Protein AF-A0A959NNM5-F1 (afdb_monomer)

Mean predicted aligned error: 22.58 Å

pLDDT: mean 75.03, std 15.85, range [31.03, 93.06]

Foldseek 3Di:
DDPVVVVVCVVVVVDDPDDDDPDDPPPDPVPPPPPPPDDDDDDPDDDDPPPVDPDPPDPDPPPLDDDPVCVVCVVVLLVVQVVVCVVPVASDDDCPHPDNVNVVVLVSQLVCVVVVNRDPVSVVSCVVSVRDSDDVVVVVVVVVLVVLLVVLVVVCVVPVDSQDDADPDPPDPCNVSNVVLVVVLVCVVVVNDDPVSVVSCVVSVNDSDDCPPVHPCLVVVLVVLLVLLLVVCVVVVASQDDCPDDDPSNPRSNVVLVVLLVCVVVVPPSCDPVNVVSCVVRVRDSDPVVVVLVVLLVVQLVCCVVPVDNQQDCCNPVDNCSNVVSVCQLQVNDDDVVSQVSCVVSVNNNGNPDHPDPPLPDDDPVNVVLLVVLVPDPQSQADCPDPVCNPSSVVVVVQLVCVQVVNHDPVSVVSCVVSVHDSDYYPPDDDDPVRLLVVLVVVCVVPNPDDDDCVNPVVSNVVLVVVVVCVVVVNDDPVVVVSCCVSVSDPDD

Solvent-accessible surface area (backbone atoms only — not comparable to full-atom values): 30257 Å² total; per-residue (Å²): 135,56,75,66,59,54,53,53,35,49,75,66,70,74,46,89,88,76,81,84,76,95,80,72,88,85,83,64,84,84,76,74,72,72,72,73,89,84,73,83,82,83,88,75,98,68,78,86,78,75,77,86,68,83,73,74,84,78,82,71,82,76,77,90,70,93,47,71,71,54,62,76,44,40,67,64,52,48,54,52,49,51,53,48,25,73,77,64,80,43,64,74,69,53,93,83,41,93,57,59,68,58,34,54,50,56,53,46,53,38,52,31,51,75,67,71,68,52,53,68,69,59,52,54,60,38,53,76,68,61,52,74,71,66,67,57,66,57,56,51,50,50,49,53,47,50,56,50,49,52,53,50,51,52,48,26,73,74,68,75,46,71,74,58,72,75,53,91,52,85,84,45,90,55,19,67,58,16,51,48,56,56,49,50,42,56,28,50,80,65,73,67,60,54,71,73,58,50,52,58,38,50,74,71,64,45,70,74,70,67,81,56,88,79,43,82,49,57,61,62,53,49,52,52,51,47,52,53,42,50,54,42,23,72,74,71,74,44,62,82,55,48,66,82,55,86,42,90,92,48,70,61,48,21,45,52,53,51,50,51,37,51,30,61,78,64,72,35,82,89,60,41,71,68,60,48,49,57,40,49,75,67,58,52,74,67,57,61,67,60,52,57,47,53,54,50,50,50,55,51,51,52,46,26,73,75,72,74,46,88,82,56,49,62,72,33,81,96,44,48,60,51,16,53,48,54,50,42,33,21,46,71,33,77,87,57,61,73,62,50,52,58,35,44,75,76,69,51,76,62,60,40,68,39,70,79,74,75,85,74,73,76,86,50,73,69,55,55,57,52,50,56,55,38,72,72,42,97,70,55,70,55,51,59,83,39,81,90,48,44,70,59,11,44,50,50,46,47,51,52,49,34,45,58,65,75,71,54,51,69,70,60,51,53,59,41,49,75,61,71,38,87,72,72,77,68,82,95,79,74,83,54,74,67,62,52,50,53,55,48,50,53,47,34,73,78,55,49,90,62,80,80,40,60,87,78,41,52,68,59,30,53,52,54,53,49,49,55,52,33,50,77,67,70,70,61,56,68,76,59,50,53,56,34,33,74,70,66,73,40,85,75,129

Radius of gyration: 37.1 Å; Cα contacts (8 Å, |Δi|>4): 294; chains: 1; bounding box: 90×82×83 Å

Structure (mmCIF, N/CA/C/O backbone):
data_AF-A0A959NNM5-F1
#
_entry.id   AF-A0A959NNM5-F1
#
loop_
_atom_site.group_PDB
_atom_site.id
_atom_site.type_symbol
_atom_site.label_atom_id
_atom_site.label_alt_id
_atom_site.label_comp_id
_atom_site.label_asym_id
_atom_site.label_entity_id
_atom_site.label_seq_id
_atom_site.pdbx_PDB_ins_code
_atom_site.Cartn_x
_atom_site.Cartn_y
_atom_site.Cartn_z
_atom_site.occupancy
_atom_site.B_iso_or_equiv
_atom_site.auth_seq_id
_atom_site.auth_comp_id
_atom_site.auth_asym_id
_atom_site.auth_atom_id
_atom_site.pdbx_PDB_model_num
ATOM 1 N N . MET A 1 1 ? 44.445 5.131 -43.959 1.00 46.66 1 MET A N 1
ATOM 2 C CA . MET A 1 1 ? 45.300 6.300 -43.670 1.00 46.66 1 MET A CA 1
ATOM 3 C C . MET A 1 1 ? 46.735 5.851 -43.830 1.00 46.66 1 MET A C 1
ATOM 5 O O . MET A 1 1 ? 47.125 4.913 -43.151 1.00 46.66 1 MET A O 1
ATOM 9 N N . THR A 1 2 ? 47.461 6.424 -44.783 1.00 60.47 2 THR A N 1
ATOM 10 C CA . THR A 1 2 ? 48.884 6.138 -45.014 1.00 60.47 2 THR A CA 1
ATOM 11 C C . THR A 1 2 ? 49.747 6.912 -44.012 1.00 60.47 2 THR A C 1
ATOM 13 O O . THR A 1 2 ? 49.327 7.959 -43.517 1.00 60.47 2 THR A O 1
ATOM 16 N N . SER A 1 3 ? 50.945 6.404 -43.702 1.00 53.69 3 SER A N 1
ATOM 17 C CA . SER A 1 3 ? 51.887 7.033 -42.755 1.00 53.69 3 SER A CA 1
ATOM 18 C C . SER A 1 3 ? 52.240 8.478 -43.136 1.00 53.69 3 SER A C 1
ATOM 20 O O . SER A 1 3 ? 52.432 9.320 -42.265 1.00 53.69 3 SER A O 1
ATOM 22 N N . GLU A 1 4 ? 52.263 8.791 -44.432 1.00 60.62 4 GLU A N 1
ATOM 23 C CA . GLU A 1 4 ? 52.525 10.143 -44.941 1.00 60.62 4 GLU A CA 1
ATOM 24 C C . GLU A 1 4 ? 51.408 11.134 -44.598 1.00 60.62 4 GLU A C 1
ATOM 26 O O . GLU A 1 4 ? 51.674 12.293 -44.283 1.00 60.62 4 GLU A O 1
ATOM 31 N N . TYR A 1 5 ? 50.153 10.679 -44.596 1.00 63.44 5 TYR A N 1
ATOM 32 C CA . TYR A 1 5 ? 49.011 11.524 -44.251 1.00 63.44 5 TYR A CA 1
ATOM 33 C C . TYR A 1 5 ? 48.996 11.875 -42.757 1.00 63.44 5 TYR A C 1
ATOM 35 O O . TYR A 1 5 ? 48.636 12.987 -42.384 1.00 63.44 5 TYR A O 1
ATOM 43 N N . LEU A 1 6 ? 49.448 10.951 -41.905 1.00 46.25 6 LEU A N 1
ATOM 44 C CA . LEU A 1 6 ? 49.629 11.186 -40.471 1.00 46.25 6 LEU A CA 1
ATOM 45 C C . LEU A 1 6 ? 50.732 12.216 -40.197 1.00 46.25 6 LEU A C 1
ATOM 47 O O . LEU A 1 6 ? 50.507 13.144 -39.426 1.00 46.25 6 LEU A O 1
ATOM 51 N N . ASN A 1 7 ? 51.870 12.123 -40.888 1.00 65.19 7 ASN A N 1
ATOM 52 C CA . ASN A 1 7 ? 52.965 13.087 -40.735 1.00 65.19 7 ASN A CA 1
ATOM 53 C C . ASN A 1 7 ? 52.572 14.496 -41.202 1.00 65.19 7 ASN A C 1
ATOM 55 O O . ASN A 1 7 ? 52.923 15.482 -40.556 1.00 65.19 7 ASN A O 1
ATOM 59 N N . LYS A 1 8 ? 51.776 14.596 -42.273 1.00 74.44 8 LYS A N 1
ATOM 60 C CA . LYS A 1 8 ? 51.216 15.873 -42.733 1.00 74.44 8 LYS A CA 1
ATOM 61 C C . LYS A 1 8 ? 50.310 16.522 -41.680 1.00 74.44 8 LYS A C 1
ATOM 63 O O . LYS A 1 8 ? 50.363 17.729 -41.485 1.00 74.44 8 LYS A O 1
ATOM 68 N N . LEU A 1 9 ? 49.504 15.728 -40.976 1.00 58.91 9 LEU A N 1
ATOM 69 C CA . LEU A 1 9 ? 48.591 16.227 -39.944 1.00 58.91 9 LEU A CA 1
ATOM 70 C C . LEU A 1 9 ? 49.301 16.660 -38.651 1.00 58.91 9 LEU A C 1
ATOM 72 O O . LEU A 1 9 ? 48.802 17.554 -37.970 1.00 58.91 9 LEU A O 1
ATOM 76 N N . VAL A 1 10 ? 50.451 16.055 -38.337 1.00 62.47 10 VAL A N 1
ATOM 77 C CA . VAL A 1 10 ? 51.315 16.454 -37.212 1.00 62.47 10 VAL A CA 1
ATOM 78 C C . VAL A 1 10 ? 52.059 17.758 -37.528 1.00 62.47 10 VAL A C 1
ATOM 80 O O . VAL A 1 10 ? 52.104 18.643 -36.685 1.00 62.47 10 VAL A O 1
ATOM 83 N N . LEU A 1 11 ? 52.565 17.931 -38.756 1.00 67.62 11 LEU A N 1
ATOM 84 C CA . LEU A 1 11 ? 53.210 19.181 -39.199 1.00 67.62 11 LEU A CA 1
ATOM 85 C C . LEU A 1 11 ? 52.241 20.370 -39.304 1.00 67.62 11 LEU A C 1
ATOM 87 O O . LEU A 1 11 ? 52.654 21.516 -39.167 1.00 67.62 11 LEU A O 1
ATOM 91 N N . GLU A 1 12 ? 50.959 20.103 -39.561 1.00 79.50 12 GLU A N 1
ATOM 92 C CA . GLU A 1 12 ? 49.903 21.121 -39.636 1.00 79.50 12 GLU A CA 1
ATOM 93 C C . GLU A 1 12 ? 49.268 21.455 -38.267 1.00 79.50 12 GLU A C 1
ATOM 95 O O . GLU A 1 12 ? 48.264 22.165 -38.235 1.00 79.50 12 GLU A O 1
ATOM 100 N N . ASP A 1 13 ? 49.803 20.936 -37.152 1.00 56.62 13 ASP A N 1
ATOM 101 C CA . ASP A 1 13 ? 49.292 21.141 -35.779 1.00 56.62 13 ASP A CA 1
ATOM 102 C C . ASP A 1 13 ? 47.818 20.708 -35.589 1.00 56.62 13 ASP A C 1
ATOM 104 O O . ASP A 1 13 ? 47.093 21.148 -34.694 1.00 56.62 13 ASP A O 1
ATOM 108 N N . LYS A 1 14 ? 47.339 19.805 -36.457 1.00 56.81 14 LYS A N 1
ATOM 109 C CA . LYS A 1 14 ? 45.957 19.291 -36.453 1.00 56.81 14 LYS A CA 1
ATOM 110 C C . LYS A 1 14 ? 45.785 18.044 -35.588 1.00 56.81 14 LYS A C 1
ATOM 112 O O . LYS A 1 14 ? 44.664 17.548 -35.452 1.00 56.81 14 LYS A O 1
ATOM 117 N N . VAL A 1 15 ? 46.872 17.526 -35.014 1.00 45.47 15 VAL A N 1
ATOM 118 C CA . VAL A 1 15 ? 46.891 16.362 -34.122 1.00 45.47 15 VAL A CA 1
ATOM 119 C C . VAL A 1 15 ? 47.881 16.631 -32.989 1.00 45.47 15 VAL A C 1
ATOM 121 O O . VAL A 1 15 ? 49.033 16.953 -33.249 1.00 45.47 15 VAL A O 1
ATOM 124 N N . SER A 1 16 ? 47.434 16.488 -31.738 1.00 41.84 16 SER A N 1
ATOM 125 C CA . SER A 1 16 ? 48.278 16.685 -30.551 1.00 41.84 16 SER A CA 1
ATOM 126 C C . SER A 1 16 ? 49.378 15.621 -30.465 1.00 41.84 16 SER A C 1
ATOM 128 O O . SER A 1 16 ? 49.079 14.423 -30.497 1.00 41.84 16 SER A O 1
ATOM 130 N N . SER A 1 17 ? 50.632 16.052 -30.326 1.00 49.72 17 SER A N 1
ATOM 131 C CA . SER A 1 17 ? 51.806 15.201 -30.119 1.00 49.72 17 SER A CA 1
ATOM 132 C C . SER A 1 17 ? 52.128 15.070 -28.625 1.00 49.72 17 SER A C 1
ATOM 134 O O . SER A 1 17 ? 53.093 15.649 -28.130 1.00 49.72 17 SER A O 1
ATOM 136 N N . GLU A 1 18 ? 51.314 14.329 -27.877 1.00 42.16 18 GLU A N 1
ATOM 137 C CA . GLU A 1 18 ? 51.692 13.906 -26.523 1.00 42.16 18 GLU A CA 1
ATOM 138 C C . GLU A 1 18 ? 52.199 12.459 -26.574 1.00 42.16 18 GLU A C 1
ATOM 140 O O . GLU A 1 18 ? 51.440 11.523 -26.835 1.00 42.16 18 GLU A O 1
ATOM 145 N N . GLU A 1 19 ? 53.503 12.271 -26.352 1.00 38.91 19 GLU A N 1
ATOM 146 C CA . GLU A 1 19 ? 54.115 10.949 -26.212 1.00 38.91 19 GLU A CA 1
ATOM 147 C C . GLU A 1 19 ? 53.731 10.305 -24.873 1.00 38.91 19 GLU A C 1
ATOM 149 O O . GLU A 1 19 ? 53.794 10.908 -23.799 1.00 38.91 19 GLU A O 1
ATOM 154 N N . PHE A 1 20 ? 53.329 9.038 -24.936 1.00 35.41 20 PHE A N 1
ATOM 155 C CA . PHE A 1 20 ? 52.835 8.282 -23.792 1.00 35.41 20 PHE A CA 1
ATOM 156 C C . PHE A 1 20 ? 53.998 7.800 -22.905 1.00 35.41 20 PHE A C 1
ATOM 158 O O . PHE A 1 20 ? 54.729 6.879 -23.272 1.00 35.41 20 PHE A O 1
ATOM 165 N N . SER A 1 21 ? 54.155 8.375 -21.709 1.00 36.78 21 SER A N 1
ATOM 166 C CA . SER A 1 21 ? 55.125 7.901 -20.710 1.00 36.78 21 SER A CA 1
ATOM 167 C C . SER A 1 21 ? 54.630 6.623 -20.012 1.00 36.78 21 SER A C 1
ATOM 169 O O . SER A 1 21 ? 53.607 6.618 -19.321 1.00 36.78 21 SER A O 1
ATOM 171 N N . LYS A 1 22 ? 55.368 5.516 -20.188 1.00 38.81 22 LYS A N 1
ATOM 172 C CA . LYS A 1 22 ? 55.182 4.231 -19.486 1.00 38.81 22 LYS A CA 1
ATOM 173 C C . LYS A 1 22 ? 55.574 4.375 -18.010 1.00 38.81 22 LYS A C 1
ATOM 175 O O . LYS A 1 22 ? 56.664 3.982 -17.611 1.00 38.81 22 LYS A O 1
ATOM 180 N N . GLY A 1 23 ? 54.699 4.940 -17.189 1.00 41.44 23 GLY A N 1
ATOM 181 C CA . GLY A 1 23 ? 55.019 5.107 -15.773 1.00 41.44 23 GLY A CA 1
ATOM 182 C C . GLY A 1 23 ? 53.916 5.726 -14.935 1.00 41.44 23 GLY A C 1
ATOM 183 O O . GLY A 1 23 ? 54.168 6.687 -14.220 1.00 41.44 23 GLY A O 1
ATOM 184 N N . SER A 1 24 ? 52.690 5.207 -15.004 1.00 31.28 24 SER A N 1
ATOM 185 C CA . SER A 1 24 ? 51.729 5.440 -13.922 1.00 31.28 24 SER A CA 1
ATOM 186 C C . SER A 1 24 ? 50.770 4.262 -13.771 1.00 31.28 24 SER A C 1
ATOM 188 O O . SER A 1 24 ? 50.119 3.834 -14.724 1.00 31.28 24 SER A O 1
ATOM 190 N N . ASP A 1 25 ? 50.718 3.729 -12.551 1.00 39.59 25 ASP A N 1
ATOM 191 C CA . ASP A 1 25 ? 49.800 2.684 -12.113 1.00 39.59 25 ASP A CA 1
ATOM 192 C C . ASP A 1 25 ? 48.345 3.154 -12.238 1.00 39.59 25 ASP A C 1
ATOM 194 O O . ASP A 1 25 ? 47.769 3.752 -11.327 1.00 39.59 25 ASP A O 1
ATOM 198 N N . TYR A 1 26 ? 47.704 2.836 -13.360 1.00 31.03 26 TYR A N 1
ATOM 199 C CA . TYR A 1 26 ? 46.257 2.977 -13.523 1.00 31.03 26 TYR A CA 1
ATOM 200 C C . TYR A 1 26 ? 45.527 1.732 -13.012 1.00 31.03 26 TYR A C 1
ATOM 202 O O . TYR A 1 26 ? 44.748 1.092 -13.712 1.00 31.03 26 TYR A O 1
ATOM 210 N N . ASN A 1 27 ? 45.762 1.415 -11.740 1.00 38.59 27 ASN A N 1
ATOM 211 C CA . ASN A 1 27 ? 44.852 0.599 -10.949 1.00 38.59 27 ASN A CA 1
ATOM 212 C C . ASN A 1 27 ? 44.236 1.485 -9.866 1.00 38.59 27 ASN A C 1
ATOM 214 O O . ASN A 1 27 ? 44.517 1.387 -8.675 1.00 38.59 27 ASN A O 1
ATOM 218 N N . SER A 1 28 ? 43.392 2.413 -10.303 1.00 35.66 28 SER A N 1
ATOM 219 C CA . SER A 1 28 ? 42.472 3.103 -9.416 1.00 35.66 28 SER A CA 1
ATOM 220 C C . SER A 1 28 ? 41.131 3.248 -10.120 1.00 35.66 28 SER A C 1
ATOM 222 O O . SER A 1 28 ? 41.022 3.737 -11.242 1.00 35.66 28 SER A O 1
ATOM 224 N N . ASN A 1 29 ? 40.091 2.773 -9.442 1.00 37.84 29 ASN A N 1
ATOM 225 C CA . ASN A 1 29 ? 38.690 2.988 -9.771 1.00 37.84 29 ASN A CA 1
ATOM 226 C C . ASN A 1 29 ? 38.347 4.494 -9.752 1.00 37.84 29 ASN A C 1
ATOM 228 O O . ASN A 1 29 ? 37.631 4.960 -8.870 1.00 37.84 29 ASN A O 1
ATOM 232 N N . ILE A 1 30 ? 38.818 5.279 -10.726 1.00 37.56 30 ILE A N 1
ATOM 233 C CA . ILE A 1 30 ? 38.479 6.706 -10.875 1.00 37.56 30 ILE A CA 1
ATOM 234 C C . ILE A 1 30 ? 37.294 6.855 -11.840 1.00 37.56 30 ILE A C 1
ATOM 236 O O . ILE A 1 30 ? 37.282 7.676 -12.750 1.00 37.56 30 ILE A O 1
ATOM 240 N N . HIS A 1 31 ? 36.243 6.060 -11.644 1.00 33.62 31 HIS A N 1
ATOM 241 C CA . HIS A 1 31 ? 34.925 6.380 -12.203 1.00 33.62 31 HIS A CA 1
ATOM 242 C C . HIS A 1 31 ? 33.777 6.296 -11.197 1.00 33.62 31 HIS A C 1
ATOM 244 O O . HIS A 1 31 ? 32.648 6.618 -11.562 1.00 33.62 31 HIS A O 1
ATOM 250 N N . ASP A 1 32 ? 34.057 6.057 -9.911 1.00 41.78 32 ASP A N 1
ATOM 251 C CA . ASP A 1 32 ? 33.119 6.420 -8.847 1.00 41.78 32 ASP A CA 1
ATOM 252 C C . ASP A 1 32 ? 33.532 7.735 -8.180 1.00 41.78 32 ASP A C 1
ATOM 254 O O . ASP A 1 32 ? 33.975 7.802 -7.039 1.00 41.78 32 ASP A O 1
ATOM 258 N N . ASN A 1 33 ? 33.351 8.819 -8.930 1.00 37.56 33 ASN A N 1
ATOM 259 C CA . ASN A 1 33 ? 32.974 10.086 -8.323 1.00 37.56 33 ASN A CA 1
ATOM 260 C C . ASN A 1 33 ? 31.475 10.284 -8.557 1.00 37.56 33 ASN A C 1
ATOM 262 O O . ASN A 1 33 ? 31.041 11.263 -9.176 1.00 37.56 33 ASN A O 1
ATOM 266 N N . SER A 1 34 ? 30.647 9.375 -8.029 1.00 40.28 34 SER A N 1
ATOM 267 C CA . SER A 1 34 ? 29.331 9.799 -7.574 1.00 40.28 34 SER A CA 1
ATOM 268 C C . SER A 1 34 ? 29.574 10.981 -6.636 1.00 40.28 34 SER A C 1
ATOM 270 O O . SER A 1 34 ? 30.152 10.865 -5.556 1.00 40.28 34 SER A O 1
ATOM 272 N N . LYS A 1 35 ? 29.243 12.189 -7.106 1.00 35.31 35 LYS A N 1
ATOM 273 C CA . LYS A 1 35 ? 29.352 13.397 -6.289 1.00 35.31 35 LYS A CA 1
ATOM 274 C C . LYS A 1 35 ? 28.685 13.086 -4.953 1.00 35.31 35 LYS A C 1
ATOM 276 O O . LYS A 1 35 ? 27.464 12.906 -4.924 1.00 35.31 35 LYS A O 1
ATOM 281 N N . LYS A 1 36 ? 29.451 13.064 -3.854 1.00 39.66 36 LYS A N 1
ATOM 282 C CA . LYS A 1 36 ? 28.873 13.194 -2.513 1.00 39.66 36 LYS A CA 1
ATOM 283 C C . LYS A 1 36 ? 27.992 14.435 -2.571 1.00 39.66 36 LYS A C 1
ATOM 285 O O . LYS A 1 36 ? 28.487 15.556 -2.695 1.00 39.66 36 LYS A O 1
ATOM 290 N N . ARG A 1 37 ? 26.673 14.234 -2.584 1.00 43.66 37 ARG A N 1
ATOM 291 C CA . ARG A 1 37 ? 25.701 15.324 -2.573 1.00 43.66 37 ARG A CA 1
ATOM 292 C C . ARG A 1 37 ? 25.948 16.117 -1.291 1.00 43.66 37 ARG A C 1
ATOM 294 O O . ARG A 1 37 ? 25.588 15.645 -0.220 1.00 43.66 37 ARG A O 1
ATOM 301 N N . GLY A 1 38 ? 26.577 17.290 -1.401 1.00 43.34 38 GLY A N 1
ATOM 302 C CA . GLY A 1 38 ? 26.653 18.243 -0.289 1.00 43.34 38 GLY A CA 1
ATOM 303 C C . GLY A 1 38 ? 28.008 18.860 0.068 1.00 43.34 38 GLY A C 1
ATOM 304 O O . GLY A 1 38 ? 28.196 19.184 1.236 1.00 43.34 38 GLY A O 1
ATOM 305 N N . ARG A 1 39 ? 28.939 19.096 -0.866 1.00 41.84 39 ARG A N 1
ATOM 306 C CA . ARG A 1 39 ? 30.004 20.093 -0.634 1.00 41.84 39 ARG A CA 1
ATOM 307 C C . ARG A 1 39 ? 30.080 21.076 -1.800 1.00 41.84 39 ARG A C 1
ATOM 309 O O . ARG A 1 39 ? 30.390 20.683 -2.919 1.00 41.84 39 ARG A O 1
ATOM 316 N N . ASN A 1 40 ? 29.764 22.342 -1.525 1.00 38.38 40 ASN A N 1
ATOM 317 C CA . ASN A 1 40 ? 30.070 23.448 -2.431 1.00 38.38 40 ASN A CA 1
ATOM 318 C C . ASN A 1 40 ? 31.602 23.581 -2.534 1.00 38.38 40 ASN A C 1
ATOM 320 O O . ASN A 1 40 ? 32.264 23.515 -1.493 1.00 38.38 40 ASN A O 1
ATOM 324 N N . PRO A 1 41 ? 32.176 23.758 -3.735 1.00 42.22 41 PRO A N 1
ATOM 325 C CA . PRO A 1 41 ? 33.605 24.016 -3.877 1.00 42.22 41 PRO A CA 1
ATOM 326 C C . PRO A 1 41 ? 33.979 25.342 -3.193 1.00 42.22 41 PRO A C 1
ATOM 328 O O . PRO A 1 41 ? 33.213 26.307 -3.243 1.00 42.22 41 PRO A O 1
ATOM 331 N N . LYS A 1 42 ? 35.141 25.383 -2.525 1.00 47.38 42 LYS A N 1
ATOM 332 C CA . LYS A 1 42 ? 35.722 26.630 -2.006 1.00 47.38 42 LYS A CA 1
ATOM 333 C C . LYS A 1 42 ? 36.252 27.438 -3.192 1.00 47.38 42 LYS A C 1
ATOM 335 O O . LYS A 1 42 ? 37.019 26.916 -3.991 1.00 47.38 42 LYS A O 1
ATOM 340 N N . ILE A 1 43 ? 35.811 28.687 -3.292 1.00 43.50 43 ILE A N 1
ATOM 341 C CA . ILE A 1 43 ? 36.197 29.634 -4.340 1.00 43.50 43 ILE A CA 1
ATOM 342 C C . ILE A 1 43 ? 37.623 30.112 -4.046 1.00 43.50 43 ILE A C 1
ATOM 344 O O . ILE A 1 43 ? 37.863 30.688 -2.986 1.00 43.50 43 ILE A O 1
ATOM 348 N N . THR A 1 44 ? 38.559 29.884 -4.966 1.00 44.06 44 THR A N 1
ATOM 349 C CA . THR A 1 44 ? 39.875 30.534 -4.964 1.00 44.06 44 THR A CA 1
ATOM 350 C C . THR A 1 44 ? 39.955 31.528 -6.119 1.00 44.06 44 THR A C 1
ATOM 352 O O . THR A 1 44 ? 39.846 31.143 -7.279 1.00 44.06 44 THR A O 1
ATOM 355 N N . GLY A 1 45 ? 40.162 32.800 -5.774 1.00 48.22 45 GLY A N 1
ATOM 356 C CA . GLY A 1 45 ? 40.943 33.787 -6.531 1.00 48.22 45 GLY A CA 1
ATOM 357 C C . GLY A 1 45 ? 40.409 34.374 -7.840 1.00 48.22 45 GLY A C 1
ATOM 358 O O . GLY A 1 45 ? 40.807 35.483 -8.169 1.00 48.22 45 GLY A O 1
ATOM 359 N N . LEU A 1 46 ? 39.526 33.709 -8.582 1.00 46.34 46 LEU A N 1
ATOM 360 C CA . LEU A 1 46 ? 38.998 34.241 -9.844 1.00 46.34 46 LEU A CA 1
ATOM 361 C C . LEU A 1 46 ? 37.505 34.523 -9.691 1.00 46.34 46 LEU A C 1
ATOM 363 O O . LEU A 1 46 ? 36.730 33.640 -9.325 1.00 46.34 46 LEU A O 1
ATOM 367 N N . GLY A 1 47 ? 37.141 35.792 -9.891 1.00 41.03 47 GLY A N 1
ATOM 368 C CA . GLY A 1 47 ? 35.813 36.345 -9.644 1.00 41.03 47 GLY A CA 1
ATOM 369 C C . GLY A 1 47 ? 34.667 35.537 -10.255 1.00 41.03 47 GLY A C 1
ATOM 370 O O . GLY A 1 47 ? 34.825 34.792 -11.221 1.00 41.03 47 GLY A O 1
ATOM 371 N N . ASN A 1 48 ? 33.486 35.697 -9.661 1.00 39.12 48 ASN A N 1
ATOM 372 C CA . ASN A 1 48 ? 32.264 35.033 -10.093 1.00 39.12 48 ASN A CA 1
ATOM 373 C C . ASN A 1 48 ? 31.964 35.358 -11.566 1.00 39.12 48 ASN A C 1
ATOM 375 O O . ASN A 1 48 ? 31.494 36.448 -11.881 1.00 39.12 48 ASN A O 1
ATOM 379 N N . LEU A 1 49 ? 32.157 34.387 -12.459 1.00 42.97 49 LEU A N 1
ATOM 380 C CA . LEU A 1 49 ? 31.466 34.369 -13.745 1.00 42.97 49 LEU A CA 1
ATOM 381 C C . LEU A 1 49 ? 29.968 34.202 -13.453 1.00 42.97 49 LEU A C 1
ATOM 383 O O . LEU A 1 49 ? 29.484 33.096 -13.198 1.00 42.97 49 LEU A O 1
ATOM 387 N N . GLU A 1 50 ? 29.229 35.310 -13.429 1.00 41.81 50 GLU A N 1
ATOM 388 C CA . GLU A 1 50 ? 27.770 35.284 -13.381 1.00 41.81 50 GLU A CA 1
ATOM 389 C C . GLU A 1 50 ? 27.236 34.635 -14.662 1.00 41.81 50 GLU A C 1
ATOM 391 O O . GLU A 1 50 ? 27.132 35.261 -15.715 1.00 41.81 50 GLU A O 1
ATOM 396 N N . ILE A 1 51 ? 26.851 33.361 -14.577 1.00 49.06 51 ILE A N 1
ATOM 397 C CA . ILE A 1 51 ? 26.027 32.717 -15.602 1.00 49.06 51 ILE A CA 1
ATOM 398 C C . ILE A 1 51 ? 24.619 33.321 -15.476 1.00 49.06 51 ILE A C 1
ATOM 400 O O . ILE A 1 51 ? 23.770 32.796 -14.752 1.00 49.06 51 ILE A O 1
ATOM 404 N N . LYS A 1 52 ? 24.391 34.466 -16.135 1.00 44.72 52 LYS A N 1
ATOM 405 C CA . LYS A 1 52 ? 23.137 35.244 -16.068 1.00 44.72 52 LYS A CA 1
ATOM 406 C C . LYS A 1 52 ? 21.926 34.531 -16.678 1.00 44.72 52 LYS A C 1
ATOM 408 O O . LYS A 1 52 ? 20.795 34.883 -16.364 1.00 44.72 52 LYS A O 1
ATOM 413 N N . GLU A 1 53 ? 22.131 33.465 -17.449 1.00 37.28 53 GLU A N 1
ATOM 414 C CA . GLU A 1 53 ? 21.042 32.729 -18.091 1.00 37.28 53 GLU A CA 1
ATOM 415 C C . GLU A 1 53 ? 21.102 31.230 -17.794 1.00 37.28 53 GLU A C 1
ATOM 417 O O . GLU A 1 53 ? 21.890 30.470 -18.362 1.00 37.28 53 GLU A O 1
ATOM 422 N N . LYS A 1 54 ? 20.186 30.757 -16.945 1.00 44.47 54 LYS A N 1
ATOM 423 C CA . LYS A 1 54 ? 19.811 29.340 -16.948 1.00 44.47 54 LYS A CA 1
ATOM 424 C C . LYS A 1 54 ? 18.941 29.092 -18.173 1.00 44.47 54 LYS A C 1
ATOM 426 O O . LYS A 1 54 ? 17.719 29.186 -18.084 1.00 44.47 54 LYS A O 1
ATOM 431 N N . LYS A 1 55 ? 19.573 28.776 -19.307 1.00 40.22 55 LYS A N 1
ATOM 432 C CA . LYS A 1 55 ? 18.856 28.357 -20.516 1.00 40.22 55 LYS A CA 1
ATOM 433 C C . LYS A 1 55 ? 17.866 27.234 -20.154 1.00 40.22 55 LYS A C 1
ATOM 435 O O . LYS A 1 55 ? 18.256 26.291 -19.455 1.00 40.22 55 LYS A O 1
ATOM 440 N N . PRO A 1 56 ? 16.594 27.323 -20.576 1.00 39.81 56 PRO A N 1
ATOM 441 C CA . PRO A 1 56 ? 15.607 26.288 -20.308 1.00 39.81 56 PRO A CA 1
ATOM 442 C C . PRO A 1 56 ? 16.097 24.945 -20.857 1.00 39.81 56 PRO A C 1
ATOM 444 O O . PRO A 1 56 ? 16.699 24.879 -21.931 1.00 39.81 56 PRO A O 1
ATOM 447 N N . ILE A 1 57 ? 15.840 23.860 -20.120 1.00 38.28 57 ILE A N 1
ATOM 448 C CA . ILE A 1 57 ? 16.088 22.498 -20.605 1.00 38.28 57 ILE A CA 1
ATOM 449 C C . ILE A 1 57 ? 15.148 22.294 -21.792 1.00 38.28 57 ILE A C 1
ATOM 451 O O . ILE A 1 57 ? 13.957 22.042 -21.611 1.00 38.28 57 ILE A O 1
ATOM 455 N N . LYS A 1 58 ? 15.668 22.467 -23.009 1.00 38.03 58 LYS A N 1
ATOM 456 C CA . LYS A 1 58 ? 14.912 22.273 -24.244 1.00 38.03 58 LYS A CA 1
ATOM 457 C C . LYS A 1 58 ? 14.357 20.843 -24.252 1.00 38.03 58 LYS A C 1
ATOM 459 O O . LYS A 1 58 ? 15.113 19.876 -24.344 1.00 38.03 58 LYS A O 1
ATOM 464 N N . LYS A 1 59 ? 13.034 20.697 -24.131 1.00 35.12 59 LYS A N 1
ATOM 465 C CA . LYS A 1 59 ? 12.332 19.439 -24.415 1.00 35.12 59 LYS A CA 1
ATOM 466 C C . LYS A 1 59 ? 12.262 19.286 -25.928 1.00 35.12 59 LYS A C 1
ATOM 468 O O . LYS A 1 59 ? 11.287 19.674 -26.557 1.00 35.12 59 LYS A O 1
ATOM 473 N N . TYR A 1 60 ? 13.325 18.752 -26.509 1.00 39.66 60 TYR A N 1
ATOM 474 C CA . TYR A 1 60 ? 13.300 18.336 -27.900 1.00 39.66 60 TYR A CA 1
ATOM 475 C C . TYR A 1 60 ? 12.388 17.110 -28.018 1.00 39.66 60 TYR A C 1
ATOM 477 O O . TYR A 1 60 ? 12.691 16.057 -27.457 1.00 39.66 60 TYR A O 1
ATOM 485 N N . GLN A 1 61 ? 11.275 17.227 -28.743 1.00 42.88 61 GLN A N 1
ATOM 486 C CA . GLN A 1 61 ? 10.674 16.057 -29.376 1.00 42.88 61 GLN A CA 1
ATOM 487 C C . GLN A 1 61 ? 11.664 15.640 -30.464 1.00 42.88 61 GLN A C 1
ATOM 489 O O . GLN A 1 61 ? 11.732 16.266 -31.519 1.00 42.88 61 GLN A O 1
ATOM 494 N N . SER A 1 62 ? 12.530 14.667 -30.177 1.00 50.09 62 SER A N 1
ATOM 495 C CA . SER A 1 62 ? 13.472 14.175 -31.176 1.00 50.09 62 SER A CA 1
ATOM 496 C C . SER A 1 62 ? 12.664 13.441 -32.238 1.00 50.09 62 SER A C 1
ATOM 498 O O . SER A 1 62 ? 12.310 12.277 -32.047 1.00 50.09 62 SER A O 1
ATOM 500 N N . ILE A 1 63 ? 12.340 14.118 -33.336 1.00 57.69 63 ILE A N 1
ATOM 501 C CA . ILE A 1 63 ? 11.818 13.442 -34.518 1.00 57.69 63 ILE A CA 1
ATOM 502 C C . ILE A 1 63 ? 12.948 12.529 -34.994 1.00 57.69 63 ILE A C 1
ATOM 504 O O . ILE A 1 63 ? 14.010 12.997 -35.408 1.00 57.69 63 ILE A O 1
ATOM 508 N N . LEU A 1 64 ? 12.762 11.220 -34.845 1.00 67.94 64 LEU A N 1
ATOM 509 C CA . LEU A 1 64 ? 13.696 10.233 -35.365 1.00 67.94 64 LEU A CA 1
ATOM 510 C C . LEU A 1 64 ? 13.661 10.338 -36.891 1.00 67.94 64 LEU A C 1
ATOM 512 O O . LEU A 1 64 ? 12.663 9.998 -37.514 1.00 67.94 64 LEU A O 1
ATOM 516 N N . LYS A 1 65 ? 14.740 10.857 -37.477 1.00 75.00 65 LYS A N 1
ATOM 517 C CA . LYS A 1 65 ? 14.957 10.913 -38.923 1.00 75.00 65 LYS A CA 1
ATOM 518 C C . LYS A 1 65 ? 16.241 10.169 -39.262 1.00 75.00 65 LYS A C 1
ATOM 520 O O . LYS A 1 65 ? 17.190 10.176 -38.470 1.00 75.00 65 LYS A O 1
ATOM 525 N N . ILE A 1 66 ? 16.254 9.536 -40.429 1.00 78.44 66 ILE A N 1
ATOM 526 C CA . ILE A 1 66 ? 17.491 9.076 -41.054 1.00 78.44 66 ILE A CA 1
ATOM 527 C C . ILE A 1 66 ? 18.238 10.321 -41.532 1.00 78.44 66 ILE A C 1
ATOM 529 O O . ILE A 1 66 ? 17.650 11.178 -42.185 1.00 78.44 66 ILE A O 1
ATOM 533 N N . THR A 1 67 ? 19.510 10.439 -41.170 1.00 80.00 67 THR A N 1
ATOM 534 C CA . THR A 1 67 ? 20.394 11.526 -41.605 1.00 80.00 67 THR A CA 1
ATOM 535 C C . THR A 1 67 ? 21.407 10.997 -42.616 1.00 80.00 67 THR A C 1
ATOM 537 O O . THR A 1 67 ? 21.744 9.815 -42.586 1.00 80.00 67 THR A O 1
ATOM 540 N N . GLU A 1 68 ? 21.952 11.862 -43.469 1.00 78.62 68 GLU A N 1
ATOM 541 C CA . GLU A 1 68 ? 23.052 11.488 -44.376 1.00 78.62 68 GLU A CA 1
ATOM 542 C C . GLU A 1 68 ? 24.261 10.942 -43.601 1.00 78.62 68 GLU A C 1
ATOM 544 O O . GLU A 1 68 ? 24.821 9.913 -43.966 1.00 78.62 68 GLU A O 1
ATOM 549 N N . ASP A 1 69 ? 24.579 11.543 -42.448 1.00 76.94 69 ASP A N 1
ATOM 550 C CA . ASP A 1 69 ? 25.631 11.056 -41.544 1.00 76.94 69 ASP A CA 1
ATOM 551 C C . ASP A 1 69 ? 25.381 9.624 -41.039 1.00 76.94 69 ASP A C 1
ATOM 553 O O . ASP A 1 69 ? 26.320 8.851 -40.853 1.00 76.94 69 ASP A O 1
ATOM 557 N N . TYR A 1 70 ? 24.111 9.248 -40.830 1.00 83.50 70 TYR A N 1
ATOM 558 C CA . TYR A 1 70 ? 23.765 7.882 -40.446 1.00 83.50 70 TYR A CA 1
ATOM 559 C C . TYR A 1 70 ? 24.080 6.913 -41.582 1.00 83.50 70 TYR A C 1
ATOM 561 O O . TYR A 1 70 ? 24.696 5.889 -41.308 1.00 83.50 70 TYR A O 1
ATOM 569 N N . LEU A 1 71 ? 23.691 7.240 -42.820 1.00 84.62 71 LEU A N 1
ATOM 570 C CA . LEU A 1 71 ? 23.932 6.396 -43.994 1.00 84.62 71 LEU A CA 1
ATOM 571 C C . LEU A 1 71 ? 25.434 6.239 -44.252 1.00 84.62 71 LEU A C 1
ATOM 573 O O . LEU A 1 71 ? 25.920 5.118 -44.356 1.00 84.62 71 LEU A O 1
ATOM 577 N N . ALA A 1 72 ? 26.184 7.345 -44.231 1.00 85.75 72 ALA A N 1
ATOM 578 C CA . ALA A 1 72 ? 27.626 7.347 -44.479 1.00 85.75 72 ALA A CA 1
ATOM 579 C C . ALA A 1 72 ? 28.422 6.500 -43.469 1.00 85.75 72 ALA A C 1
ATOM 581 O O . ALA A 1 72 ? 29.438 5.899 -43.814 1.00 85.75 72 ALA A O 1
ATOM 582 N N . LYS A 1 73 ? 27.974 6.438 -42.208 1.00 87.50 73 LYS A N 1
ATOM 583 C CA . LYS A 1 73 ? 28.639 5.668 -41.142 1.00 87.50 73 LYS A CA 1
ATOM 584 C C . LYS A 1 73 ? 28.061 4.269 -40.949 1.00 87.50 73 LYS A C 1
ATOM 586 O O . LYS A 1 73 ? 28.575 3.523 -40.111 1.00 87.50 73 LYS A O 1
ATOM 591 N N . TRP A 1 74 ? 26.987 3.916 -41.655 1.00 89.94 74 TRP A N 1
ATOM 592 C CA . TRP A 1 74 ? 26.214 2.720 -41.344 1.00 89.94 74 TRP A CA 1
ATOM 593 C C . TRP A 1 74 ? 27.030 1.441 -41.541 1.00 89.94 74 TRP A C 1
ATOM 595 O O . TRP A 1 74 ? 27.134 0.662 -40.596 1.00 89.94 74 TRP A O 1
ATOM 605 N N . ASP A 1 75 ? 27.690 1.270 -42.691 1.00 90.62 75 ASP A N 1
ATOM 606 C CA . ASP A 1 75 ? 28.482 0.064 -42.978 1.00 90.62 75 ASP A CA 1
ATOM 607 C C . ASP A 1 75 ? 29.677 -0.085 -42.022 1.00 90.62 75 ASP A C 1
ATOM 609 O O . ASP A 1 75 ? 29.978 -1.182 -41.550 1.00 90.62 75 ASP A O 1
ATOM 613 N N . TYR A 1 76 ? 30.326 1.026 -41.655 1.00 91.69 76 TYR A N 1
ATOM 614 C CA . TYR A 1 76 ? 31.403 1.022 -40.660 1.00 91.69 76 TYR A CA 1
ATOM 615 C C . TYR A 1 76 ? 30.911 0.542 -39.287 1.00 91.69 76 TYR A C 1
ATOM 617 O O . TYR A 1 76 ? 31.547 -0.296 -38.642 1.00 91.69 76 TYR A O 1
ATOM 625 N N . MET A 1 77 ? 29.761 1.051 -38.837 1.00 90.81 77 MET A N 1
ATOM 626 C CA . MET A 1 77 ? 29.170 0.651 -37.559 1.00 90.81 77 MET A CA 1
ATOM 627 C C . MET A 1 77 ? 28.614 -0.775 -37.596 1.00 90.81 77 MET A C 1
ATOM 629 O O . MET A 1 77 ? 28.719 -1.489 -36.599 1.00 90.81 77 MET A O 1
ATOM 633 N N . PHE A 1 78 ? 28.084 -1.215 -38.737 1.00 92.19 78 PHE A N 1
ATOM 634 C CA . PHE A 1 78 ? 27.665 -2.596 -38.947 1.00 92.19 78 PHE A CA 1
ATOM 635 C C . PHE A 1 78 ? 28.855 -3.556 -38.829 1.00 92.19 78 PHE A C 1
ATOM 637 O O . PHE A 1 78 ? 28.781 -4.520 -38.073 1.00 92.19 78 PHE A O 1
ATOM 644 N N . LYS A 1 79 ? 30.004 -3.227 -39.431 1.00 93.06 79 LYS A N 1
ATOM 645 C CA . LYS A 1 79 ? 31.235 -4.024 -39.307 1.00 93.06 79 LYS A CA 1
ATOM 646 C C . LYS A 1 79 ? 31.748 -4.114 -37.864 1.00 93.06 79 LYS A C 1
ATOM 648 O O . LYS A 1 79 ? 32.217 -5.162 -37.424 1.00 93.06 79 LYS A O 1
ATOM 653 N N . LYS A 1 80 ? 31.619 -3.035 -37.079 1.00 91.88 80 LYS A N 1
ATOM 654 C CA . LYS A 1 80 ? 31.874 -3.084 -35.626 1.00 91.88 80 LYS A CA 1
ATOM 655 C C . LYS A 1 80 ? 30.900 -4.009 -34.895 1.00 91.88 80 LYS A C 1
ATOM 657 O O . LYS A 1 80 ? 31.304 -4.711 -33.972 1.00 91.88 80 LYS A O 1
ATOM 662 N N . MET A 1 81 ? 29.630 -4.006 -35.292 1.00 90.12 81 MET A N 1
ATOM 663 C CA . MET A 1 81 ? 28.617 -4.891 -34.724 1.00 90.12 81 MET A CA 1
ATOM 664 C C . MET A 1 81 ? 28.895 -6.364 -35.055 1.00 90.12 81 MET A C 1
ATOM 666 O O . MET A 1 81 ? 28.703 -7.218 -34.194 1.00 90.12 81 MET A O 1
ATOM 670 N N . GLU A 1 82 ? 29.402 -6.660 -36.254 1.00 91.81 82 GLU A N 1
ATOM 671 C CA . GLU A 1 82 ? 29.861 -8.001 -36.638 1.00 91.81 82 GLU A CA 1
ATOM 672 C C . GLU A 1 82 ? 31.028 -8.478 -35.767 1.00 91.81 82 GLU A C 1
ATOM 674 O O . GLU A 1 82 ? 31.022 -9.617 -35.304 1.00 91.81 82 GLU A O 1
ATOM 679 N N . LEU A 1 83 ? 32.013 -7.613 -35.500 1.00 91.06 83 LEU A N 1
ATOM 680 C CA . LEU A 1 83 ? 33.118 -7.934 -34.590 1.00 91.06 83 LEU A CA 1
ATOM 681 C C . LEU A 1 83 ? 32.611 -8.207 -33.169 1.00 91.06 83 LEU A C 1
ATOM 683 O O . LEU A 1 83 ? 32.957 -9.227 -32.579 1.00 91.06 83 LEU A O 1
ATOM 687 N N . PHE A 1 84 ? 31.722 -7.354 -32.654 1.00 87.56 84 PHE A N 1
ATOM 688 C CA . PHE A 1 84 ? 31.099 -7.566 -31.348 1.00 87.56 84 PHE A CA 1
ATOM 689 C C . PHE A 1 84 ? 30.338 -8.895 -31.278 1.00 87.56 84 PHE A C 1
ATOM 691 O O . PHE A 1 84 ? 30.446 -9.615 -30.284 1.00 87.56 84 PHE A O 1
ATOM 698 N N . TYR A 1 85 ? 29.587 -9.227 -32.331 1.00 85.75 85 TYR A N 1
ATOM 699 C CA . TYR A 1 85 ? 28.863 -10.490 -32.428 1.00 85.75 85 TYR A CA 1
ATOM 700 C C . TYR A 1 85 ? 29.815 -11.690 -32.411 1.00 85.75 85 TYR A C 1
ATOM 702 O O . TYR A 1 85 ? 29.557 -12.641 -31.683 1.00 85.75 85 TYR A O 1
ATOM 710 N N . LYS A 1 86 ? 30.940 -11.628 -33.133 1.00 87.31 86 LYS A N 1
ATOM 711 C CA . LYS A 1 86 ? 31.959 -12.691 -33.118 1.00 87.31 86 LYS A CA 1
ATOM 712 C C . LYS A 1 86 ? 32.590 -12.892 -31.738 1.00 87.31 86 LYS A C 1
ATOM 714 O O . LYS A 1 86 ? 32.871 -14.023 -31.372 1.00 87.31 86 LYS A O 1
ATOM 719 N N . GLU A 1 87 ? 32.796 -11.821 -30.974 1.00 85.69 87 GLU A N 1
ATOM 720 C CA . GLU A 1 87 ? 33.396 -11.896 -29.633 1.00 85.69 87 GLU A CA 1
ATOM 721 C C . GLU A 1 87 ? 32.419 -12.356 -28.539 1.00 85.69 87 GLU A C 1
ATOM 723 O O . GLU A 1 87 ? 32.838 -12.964 -27.558 1.00 85.69 87 GLU A O 1
ATOM 728 N N . ASN A 1 88 ? 31.131 -12.019 -28.658 1.00 76.38 88 ASN A N 1
ATOM 729 C CA . ASN A 1 88 ? 30.145 -12.199 -27.581 1.00 76.38 88 ASN A CA 1
ATOM 730 C C . ASN A 1 88 ? 29.062 -13.235 -27.912 1.00 76.38 88 ASN A C 1
ATOM 732 O O . ASN A 1 88 ? 28.207 -13.510 -27.068 1.00 76.38 88 ASN A O 1
ATOM 736 N N . GLU A 1 89 ? 29.056 -13.748 -29.145 1.00 77.88 89 GLU A N 1
ATOM 737 C CA . GLU A 1 89 ? 28.057 -14.674 -29.701 1.00 77.88 89 GLU A CA 1
ATOM 738 C C . GLU A 1 89 ? 26.610 -14.147 -29.604 1.00 77.88 89 GLU A C 1
ATOM 740 O O . GLU A 1 89 ? 25.635 -14.895 -29.655 1.00 77.88 89 GLU A O 1
ATOM 745 N N . HIS A 1 90 ? 26.442 -12.831 -29.434 1.00 77.38 90 HIS A N 1
ATOM 746 C CA . HIS A 1 90 ? 25.143 -12.171 -29.377 1.00 77.38 90 HIS A CA 1
ATOM 747 C C . HIS A 1 90 ? 25.227 -10.696 -29.772 1.00 77.38 90 HIS A C 1
ATOM 749 O O . HIS A 1 90 ? 26.236 -10.026 -29.564 1.00 77.38 90 HIS A O 1
ATOM 755 N N . CYS A 1 91 ? 24.111 -10.130 -30.231 1.00 78.62 91 CYS A N 1
ATOM 756 C CA . CYS A 1 91 ? 24.018 -8.718 -30.618 1.00 78.62 91 CYS A CA 1
ATOM 757 C C . CYS A 1 91 ? 23.552 -7.766 -29.498 1.00 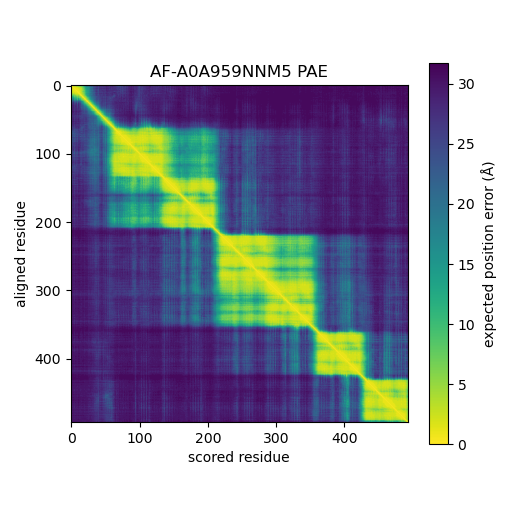78.62 91 CYS A C 1
ATOM 759 O O . CYS A 1 91 ? 23.209 -6.614 -29.761 1.00 78.62 91 CYS A O 1
ATOM 761 N N . THR A 1 92 ? 23.494 -8.217 -28.244 1.00 80.38 92 THR A N 1
ATOM 762 C CA . THR A 1 92 ? 23.059 -7.370 -27.123 1.00 80.38 92 THR A CA 1
ATOM 763 C C . THR A 1 92 ? 24.224 -6.560 -26.568 1.00 80.38 92 THR A C 1
ATOM 765 O O . THR A 1 92 ? 25.050 -7.098 -25.839 1.00 80.38 92 THR A O 1
ATOM 768 N N . VAL A 1 93 ? 24.271 -5.262 -26.873 1.00 78.75 93 VAL A N 1
ATOM 769 C CA . VAL A 1 93 ? 25.333 -4.364 -26.392 1.00 78.75 93 VAL A CA 1
ATOM 770 C C . VAL A 1 93 ? 24.943 -3.762 -25.031 1.00 78.75 93 VAL A C 1
ATOM 772 O O . VAL A 1 93 ? 23.929 -3.059 -24.952 1.00 78.75 93 VAL A O 1
ATOM 775 N N . PRO A 1 94 ? 25.705 -3.998 -23.943 1.00 73.06 94 PRO A N 1
ATOM 776 C CA . PRO A 1 94 ? 25.459 -3.361 -22.650 1.00 73.06 94 PRO A CA 1
ATOM 777 C C . PRO A 1 94 ? 25.678 -1.846 -22.693 1.00 73.06 94 PRO A C 1
ATOM 779 O O . PRO A 1 94 ? 26.544 -1.348 -23.409 1.00 73.06 94 PRO A O 1
ATOM 782 N N . ARG A 1 95 ? 24.955 -1.097 -21.850 1.00 71.25 95 ARG A N 1
ATOM 783 C CA . ARG A 1 95 ? 25.136 0.363 -21.726 1.00 71.25 95 ARG A CA 1
ATOM 784 C C . ARG A 1 95 ? 26.551 0.756 -21.289 1.00 71.25 95 ARG A C 1
ATOM 786 O O . ARG A 1 95 ? 27.021 1.835 -21.636 1.00 71.25 95 ARG A O 1
ATOM 793 N N . GLU A 1 96 ? 27.194 -0.110 -20.518 1.00 72.62 96 GLU A N 1
ATOM 794 C CA . GLU A 1 96 ? 28.541 0.075 -19.969 1.00 72.62 96 GLU A CA 1
ATOM 795 C C . GLU A 1 96 ? 29.631 -0.554 -20.852 1.00 72.62 96 GLU A C 1
ATOM 797 O O . GLU A 1 96 ? 30.781 -0.651 -20.436 1.00 72.62 96 GLU A O 1
ATOM 802 N N . TYR A 1 97 ? 29.291 -0.991 -22.072 1.00 78.88 97 TYR A N 1
ATOM 803 C CA . TYR A 1 97 ? 30.269 -1.554 -22.999 1.00 78.88 97 TYR A CA 1
ATOM 804 C C . TYR A 1 97 ? 31.378 -0.544 -23.340 1.00 78.88 97 TYR A C 1
ATOM 806 O O . TYR A 1 97 ? 31.121 0.659 -23.446 1.00 78.88 97 TYR A O 1
ATOM 814 N N . LYS A 1 98 ? 32.608 -1.051 -23.529 1.00 83.38 98 LYS A N 1
ATOM 815 C CA . LYS A 1 98 ? 33.827 -0.244 -23.734 1.00 83.38 98 LYS A CA 1
ATOM 816 C C . LYS A 1 98 ? 33.663 0.770 -24.874 1.00 83.38 98 LYS A C 1
ATOM 818 O O . LYS A 1 98 ? 34.053 1.925 -24.724 1.00 83.38 98 LYS A O 1
ATOM 823 N N . ASP A 1 99 ? 33.036 0.365 -25.983 1.00 82.69 99 ASP A N 1
ATOM 824 C CA . ASP A 1 99 ? 32.712 1.265 -27.095 1.00 82.69 99 ASP A CA 1
ATOM 825 C C . ASP A 1 99 ? 31.307 1.879 -26.941 1.00 82.69 99 ASP A C 1
ATOM 827 O O . ASP A 1 99 ? 30.279 1.277 -27.274 1.00 82.69 99 ASP A O 1
ATOM 831 N N . ARG A 1 100 ? 31.260 3.138 -26.488 1.00 77.94 100 ARG A N 1
ATOM 832 C CA . ARG A 1 100 ? 30.009 3.909 -26.370 1.00 77.94 100 ARG A CA 1
ATOM 833 C C . ARG A 1 100 ? 29.325 4.173 -27.711 1.00 77.94 100 ARG A C 1
ATOM 835 O O . ARG A 1 100 ? 28.101 4.324 -27.738 1.00 77.94 100 ARG A O 1
ATOM 842 N N . THR A 1 101 ? 30.082 4.255 -28.807 1.00 85.44 101 THR A N 1
ATOM 843 C CA . THR A 1 101 ? 29.519 4.529 -30.138 1.00 85.44 101 THR A CA 1
ATOM 844 C C . THR A 1 101 ? 28.693 3.346 -30.627 1.00 85.44 101 THR A C 1
ATOM 846 O O . THR A 1 101 ? 27.601 3.540 -31.164 1.00 85.44 101 THR A O 1
ATOM 849 N N . LEU A 1 102 ? 29.148 2.124 -30.332 1.00 86.44 102 LEU A N 1
ATOM 850 C CA . LEU A 1 102 ? 28.442 0.897 -30.676 1.00 86.44 102 LEU A CA 1
ATOM 851 C C . LEU A 1 102 ? 27.115 0.769 -29.918 1.00 86.44 102 LEU A C 1
ATOM 853 O O . LEU A 1 102 ? 26.090 0.499 -30.539 1.00 86.44 102 LEU A O 1
ATOM 857 N N . TYR A 1 103 ? 27.091 1.046 -28.608 1.00 82.62 103 TYR A N 1
ATOM 858 C CA . TYR A 1 103 ? 25.839 1.043 -27.835 1.00 82.62 103 TYR A CA 1
ATOM 859 C C . TYR A 1 103 ? 24.837 2.088 -28.351 1.00 82.62 103 TYR A C 1
ATOM 861 O O . TYR A 1 103 ? 23.641 1.808 -28.490 1.00 82.62 103 TYR A O 1
ATOM 869 N N . GLY A 1 104 ? 25.322 3.2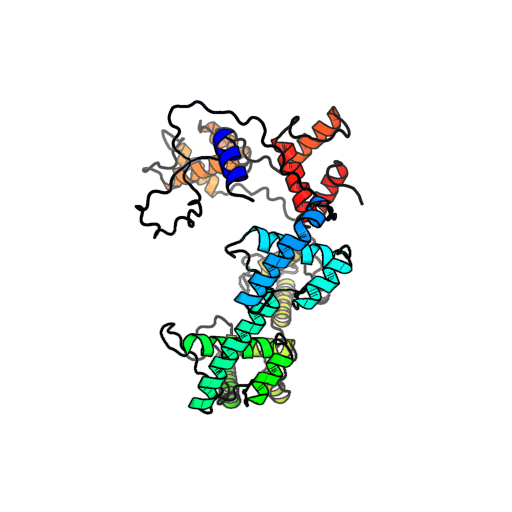97 -28.656 1.00 81.25 104 GLY A N 1
ATOM 870 C CA . GLY A 1 104 ? 24.501 4.362 -29.228 1.00 81.25 104 GLY A CA 1
ATOM 871 C C . GLY A 1 104 ? 23.869 3.949 -30.559 1.00 81.25 104 GLY A C 1
ATOM 872 O O . GLY A 1 104 ? 22.662 4.113 -30.744 1.00 81.25 104 GLY A O 1
ATOM 873 N N . TRP A 1 105 ? 24.659 3.350 -31.452 1.00 89.00 105 TRP A N 1
ATOM 874 C CA . TRP A 1 105 ? 24.189 2.855 -32.746 1.00 89.00 105 TRP A CA 1
ATOM 875 C C . TRP A 1 105 ? 23.239 1.657 -32.616 1.00 89.00 105 TRP A C 1
ATOM 877 O O . TRP A 1 105 ? 22.189 1.658 -33.258 1.00 89.00 105 TRP A O 1
ATOM 887 N N . TYR A 1 106 ? 23.536 0.697 -31.733 1.00 85.75 106 TYR A N 1
ATOM 888 C CA . TYR A 1 106 ? 22.661 -0.431 -31.384 1.00 85.75 106 TYR A CA 1
ATOM 889 C C . TYR A 1 106 ? 21.272 0.056 -30.942 1.00 85.75 106 TYR A C 1
ATOM 891 O O . TYR A 1 106 ? 2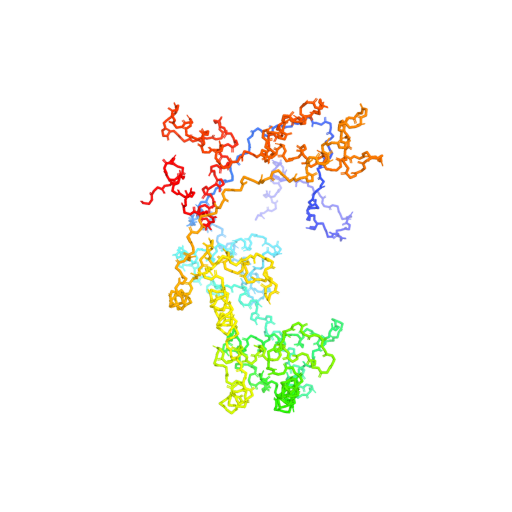0.244 -0.369 -31.472 1.00 85.75 106 TYR A O 1
ATOM 899 N N . SER A 1 107 ? 21.234 1.015 -30.012 1.00 81.56 107 SER A N 1
ATOM 900 C CA . SER A 1 107 ? 19.990 1.615 -29.521 1.00 81.56 107 SER A CA 1
ATOM 901 C C . SER A 1 107 ? 19.240 2.361 -30.631 1.00 81.56 107 SER A C 1
ATOM 903 O O . SER A 1 107 ? 18.018 2.239 -30.751 1.00 81.56 107 SER A O 1
ATOM 905 N N . LYS A 1 108 ? 19.971 3.082 -31.493 1.00 84.69 108 LYS A N 1
ATOM 906 C CA . LYS A 1 108 ? 19.408 3.798 -32.644 1.00 84.69 108 LYS A CA 1
ATOM 907 C C . LYS A 1 108 ? 18.715 2.843 -33.623 1.00 84.69 108 LYS A C 1
ATOM 909 O O . LYS A 1 108 ? 17.590 3.141 -34.010 1.00 84.69 108 LYS A O 1
ATOM 914 N N . GLN A 1 109 ? 19.302 1.687 -33.964 1.00 88.00 109 GLN A N 1
ATOM 915 C CA . GLN A 1 109 ? 18.659 0.719 -34.875 1.00 88.00 109 GLN A CA 1
ATOM 916 C C . GLN A 1 109 ? 17.317 0.222 -34.328 1.00 88.00 109 GLN A C 1
ATOM 918 O O . GLN A 1 109 ? 16.333 0.148 -35.059 1.00 88.00 109 GLN A O 1
ATOM 923 N N . LYS A 1 110 ? 17.242 -0.043 -33.019 1.00 83.94 110 LYS A N 1
ATOM 924 C CA . LYS A 1 110 ? 16.000 -0.475 -32.357 1.00 83.94 110 LYS A CA 1
ATOM 925 C C . LYS A 1 110 ? 14.932 0.615 -32.354 1.00 83.94 110 LYS A C 1
ATOM 927 O O . LYS A 1 110 ? 13.755 0.324 -32.545 1.00 83.94 110 LYS A O 1
ATOM 932 N N . GLN A 1 111 ? 15.336 1.871 -32.159 1.00 82.19 111 GLN A N 1
ATOM 933 C CA . GLN A 1 111 ? 14.432 3.021 -32.242 1.00 82.19 111 GLN A CA 1
ATOM 934 C C . GLN A 1 111 ? 13.895 3.223 -33.665 1.00 82.19 111 GLN A C 1
ATOM 936 O O . GLN A 1 111 ? 12.696 3.434 -33.822 1.00 82.19 111 GLN A O 1
ATOM 941 N N . LEU A 1 112 ? 14.754 3.116 -34.687 1.00 83.56 112 LEU A N 1
ATOM 942 C CA . LEU A 1 112 ? 14.365 3.224 -36.099 1.00 83.56 112 LEU A CA 1
ATOM 943 C C . LEU A 1 112 ? 13.425 2.085 -36.518 1.00 83.56 112 LEU A C 1
ATOM 945 O O . LEU A 1 112 ? 12.421 2.341 -37.177 1.00 83.56 112 LEU A O 1
ATOM 949 N N . PHE A 1 113 ? 13.708 0.852 -36.085 1.00 84.81 113 PHE A N 1
ATOM 950 C CA . PHE A 1 113 ? 12.853 -0.309 -36.339 1.00 84.81 113 PHE A CA 1
ATOM 951 C C . PHE A 1 113 ? 11.475 -0.155 -35.685 1.00 84.81 113 PHE A C 1
ATOM 953 O O . PHE A 1 113 ? 10.457 -0.307 -36.352 1.00 84.81 113 PHE A O 1
ATOM 960 N N . LYS A 1 114 ? 11.425 0.237 -34.402 1.00 83.50 114 LYS A N 1
ATOM 961 C CA . LYS A 1 114 ? 10.161 0.489 -33.690 1.00 83.50 114 LYS A CA 1
ATOM 962 C C . LYS A 1 114 ? 9.340 1.616 -34.326 1.00 83.50 114 LYS A C 1
ATOM 964 O O . LYS A 1 114 ? 8.117 1.571 -34.286 1.00 83.50 114 LYS A O 1
ATOM 969 N N . ALA A 1 115 ? 10.009 2.625 -34.878 1.00 80.19 115 ALA A N 1
ATOM 970 C CA . ALA A 1 115 ? 9.370 3.727 -35.587 1.00 80.19 115 ALA A CA 1
ATOM 971 C C . ALA A 1 115 ? 8.978 3.379 -37.039 1.00 80.19 115 ALA A C 1
ATOM 973 O O . ALA A 1 115 ? 8.381 4.217 -37.704 1.00 80.19 115 ALA A O 1
ATOM 974 N N . GLY A 1 116 ? 9.308 2.180 -37.540 1.00 83.69 116 GLY A N 1
ATOM 975 C CA . GLY A 1 116 ? 8.969 1.738 -38.897 1.00 83.69 116 GLY A CA 1
ATOM 976 C C . GLY A 1 116 ? 9.754 2.431 -40.016 1.00 83.69 116 GLY A C 1
ATOM 977 O O . GLY A 1 116 ? 9.395 2.303 -41.179 1.00 83.69 116 GLY A O 1
ATOM 978 N N . ILE A 1 117 ? 10.821 3.161 -39.680 1.00 87.00 117 ILE A N 1
ATOM 979 C CA . ILE A 1 117 ? 11.607 3.966 -40.630 1.00 87.00 117 ILE A CA 1
ATOM 980 C C . ILE A 1 117 ? 12.978 3.362 -40.936 1.00 87.00 117 ILE A C 1
ATOM 982 O O . ILE A 1 117 ? 13.789 4.007 -41.581 1.00 87.00 117 ILE A O 1
ATOM 986 N N . LEU A 1 118 ? 13.296 2.162 -40.448 1.00 87.31 118 LEU A N 1
ATOM 987 C CA . LEU A 1 118 ? 14.576 1.517 -40.753 1.00 87.31 118 LEU A CA 1
ATOM 988 C C . LEU A 1 118 ? 14.623 1.106 -42.242 1.00 87.31 118 LEU A C 1
ATOM 990 O O . LEU A 1 118 ? 13.709 0.403 -42.682 1.00 87.31 118 LEU A O 1
ATOM 994 N N . PRO A 1 119 ? 15.665 1.482 -43.016 1.00 90.31 119 PRO A N 1
ATOM 995 C CA . PRO A 1 119 ? 15.800 1.055 -44.407 1.00 90.31 119 PRO A CA 1
ATOM 996 C C . PRO A 1 119 ? 15.775 -0.467 -44.551 1.00 90.31 119 PRO A C 1
ATOM 998 O O . PRO A 1 119 ? 16.391 -1.180 -43.757 1.00 90.31 119 PRO A O 1
ATOM 1001 N N . LYS A 1 120 ? 15.106 -0.962 -45.599 1.00 88.12 120 LYS A N 1
ATOM 1002 C CA . LYS A 1 120 ? 14.983 -2.405 -45.864 1.00 88.12 120 LYS A CA 1
ATOM 1003 C C . LYS A 1 120 ? 16.347 -3.084 -46.018 1.00 88.12 120 LYS A C 1
ATOM 1005 O O . LYS A 1 120 ? 16.556 -4.137 -45.435 1.00 88.12 120 LYS A O 1
ATOM 1010 N N . GLU A 1 121 ? 17.292 -2.454 -46.713 1.00 89.31 121 GLU A N 1
ATOM 1011 C CA . GLU A 1 121 ? 18.653 -2.987 -46.878 1.00 89.31 121 GLU A CA 1
ATOM 1012 C C . GLU A 1 121 ? 19.367 -3.181 -45.529 1.00 89.31 121 GLU A C 1
ATOM 1014 O O . GLU A 1 121 ? 19.959 -4.227 -45.266 1.00 89.31 121 GLU A O 1
ATOM 1019 N N . HIS A 1 122 ? 19.250 -2.201 -44.628 1.00 90.19 122 HIS A N 1
ATOM 1020 C CA . HIS A 1 122 ? 19.838 -2.276 -43.291 1.00 90.19 122 HIS A CA 1
ATOM 1021 C C . HIS A 1 122 ? 19.162 -3.349 -42.440 1.00 90.19 122 HIS A C 1
ATOM 1023 O O . HIS A 1 122 ? 19.826 -4.022 -41.656 1.00 90.19 122 HIS A O 1
ATOM 1029 N N . LEU A 1 123 ? 17.845 -3.516 -42.587 1.00 88.94 123 LEU A N 1
ATOM 1030 C CA . LEU A 1 123 ? 17.108 -4.583 -41.922 1.00 88.94 123 LEU A CA 1
ATOM 1031 C C . LEU A 1 123 ? 17.599 -5.963 -42.377 1.00 88.94 123 LEU A C 1
ATOM 1033 O O . LEU A 1 123 ? 17.844 -6.810 -41.523 1.00 88.94 123 LEU A O 1
ATOM 1037 N N . GLU A 1 124 ? 17.786 -6.180 -43.681 1.00 90.31 124 GLU A N 1
ATOM 1038 C CA . GLU A 1 124 ? 18.301 -7.452 -44.204 1.00 90.31 124 GLU A CA 1
ATOM 1039 C C . GLU A 1 124 ? 19.728 -7.733 -43.720 1.00 90.31 124 GLU A C 1
ATOM 1041 O O . GLU A 1 124 ? 19.995 -8.821 -43.214 1.00 90.31 124 GLU A O 1
ATOM 1046 N N . LYS A 1 125 ? 20.623 -6.739 -43.740 1.00 91.44 125 LYS A N 1
ATOM 1047 C CA . LYS A 1 125 ? 21.972 -6.890 -43.170 1.00 91.44 125 LYS A CA 1
ATOM 1048 C C . LYS A 1 125 ? 21.940 -7.157 -41.655 1.00 91.44 125 LYS A C 1
ATOM 1050 O O . LYS A 1 125 ? 22.688 -7.980 -41.152 1.00 91.44 125 LYS A O 1
ATOM 1055 N N . LEU A 1 126 ? 21.046 -6.528 -40.893 1.00 89.38 126 LEU A N 1
ATOM 1056 C CA . LEU A 1 126 ? 20.902 -6.816 -39.457 1.00 89.38 126 LEU A CA 1
ATOM 1057 C C . LEU A 1 126 ? 20.353 -8.228 -39.188 1.00 89.38 126 LEU A C 1
ATOM 1059 O O . LEU A 1 126 ? 20.701 -8.832 -38.172 1.00 89.38 126 LEU A O 1
ATOM 1063 N N . LYS A 1 127 ? 19.542 -8.790 -40.093 1.00 88.50 127 LYS A N 1
ATOM 1064 C CA . LYS A 1 127 ? 19.092 -10.186 -39.990 1.00 88.50 127 LYS A CA 1
ATOM 1065 C C . LYS A 1 127 ? 20.240 -11.182 -40.161 1.00 88.50 127 LYS A C 1
ATOM 1067 O O . LYS A 1 127 ? 20.214 -12.207 -39.486 1.00 88.50 127 LYS A O 1
ATOM 1072 N N . THR A 1 128 ? 21.257 -10.891 -40.982 1.00 90.25 128 THR A N 1
ATOM 1073 C CA . THR A 1 128 ? 22.378 -11.830 -41.206 1.00 90.25 128 THR A CA 1
ATOM 1074 C C . THR A 1 128 ? 23.191 -12.100 -39.940 1.00 90.25 128 THR A C 1
ATOM 1076 O O . THR A 1 128 ? 23.680 -13.209 -39.751 1.00 90.25 128 THR A O 1
ATOM 1079 N N . ILE A 1 129 ? 23.277 -11.122 -39.034 1.00 86.06 129 ILE A N 1
ATOM 1080 C CA . ILE A 1 129 ? 23.948 -11.256 -37.730 1.00 86.06 129 ILE A CA 1
ATOM 1081 C C . ILE A 1 129 ? 22.988 -11.647 -36.597 1.00 86.06 129 ILE A C 1
ATOM 1083 O O . ILE A 1 129 ? 23.336 -11.529 -35.426 1.00 86.06 129 ILE A O 1
ATOM 1087 N N . ASN A 1 130 ? 21.764 -12.075 -36.924 1.00 81.38 130 ASN A N 1
ATOM 1088 C CA . ASN A 1 130 ? 20.714 -12.401 -35.957 1.00 81.38 130 ASN A CA 1
ATOM 1089 C C . ASN A 1 130 ? 20.462 -11.264 -34.940 1.00 81.38 130 ASN A C 1
ATOM 1091 O O . ASN A 1 130 ? 20.352 -11.472 -33.725 1.00 81.38 130 ASN A O 1
ATOM 1095 N N . PHE A 1 131 ? 20.412 -10.021 -35.430 1.00 83.31 131 PHE A N 1
ATOM 1096 C CA . PHE A 1 131 ? 20.233 -8.851 -34.580 1.00 83.31 131 PHE A CA 1
ATOM 1097 C C . PHE A 1 131 ? 18.853 -8.849 -33.910 1.00 83.31 131 PHE A C 1
ATOM 1099 O O . PHE A 1 131 ? 17.810 -8.815 -34.564 1.00 83.31 131 PHE A O 1
ATOM 1106 N N . TYR A 1 132 ? 18.837 -8.803 -32.578 1.00 80.38 132 TYR A N 1
ATOM 1107 C CA . TYR A 1 132 ? 17.596 -8.830 -31.814 1.00 80.38 132 TYR A CA 1
ATOM 1108 C C . TYR A 1 132 ? 17.004 -7.429 -31.592 1.00 80.38 132 TYR A C 1
ATOM 1110 O O . TYR A 1 132 ? 17.503 -6.628 -30.793 1.00 80.38 132 TYR A O 1
ATOM 1118 N N . PHE A 1 133 ? 15.883 -7.154 -32.262 1.00 79.69 133 PHE A N 1
ATOM 1119 C CA . PHE A 1 133 ? 15.153 -5.884 -32.155 1.00 79.69 133 PHE A CA 1
ATOM 1120 C C . PHE A 1 133 ? 14.247 -5.777 -30.918 1.00 79.69 133 PHE A C 1
ATOM 1122 O O . PHE A 1 133 ? 13.852 -4.668 -30.546 1.00 79.69 133 PHE A O 1
ATOM 1129 N N . GLY A 1 134 ? 13.946 -6.898 -30.257 1.00 70.31 134 GLY A N 1
ATOM 1130 C CA . GLY A 1 134 ? 13.134 -6.936 -29.039 1.00 70.31 134 GLY A CA 1
ATOM 1131 C C . GLY A 1 134 ? 13.862 -6.400 -27.801 1.00 70.31 134 GLY A C 1
ATOM 1132 O O . GLY A 1 134 ? 14.945 -5.812 -27.874 1.00 70.31 134 GLY A O 1
ATOM 1133 N N . ASP A 1 135 ? 13.283 -6.588 -26.616 1.00 67.75 135 ASP A N 1
ATOM 1134 C CA . ASP A 1 135 ? 13.918 -6.144 -25.373 1.00 67.75 135 ASP A CA 1
ATOM 1135 C C . ASP A 1 135 ? 15.087 -7.060 -24.974 1.00 67.75 135 ASP A C 1
ATOM 1137 O O . ASP A 1 135 ? 14.909 -8.193 -24.534 1.00 67.75 135 ASP A O 1
ATOM 1141 N N . ALA A 1 136 ? 16.308 -6.550 -25.117 1.00 63.53 136 ALA A N 1
ATOM 1142 C CA . ALA A 1 136 ? 17.533 -7.259 -24.768 1.00 63.53 136 ALA A CA 1
ATOM 1143 C C . ALA A 1 136 ? 17.632 -7.583 -23.270 1.00 63.53 136 ALA A C 1
ATOM 1145 O O . ALA A 1 136 ? 18.315 -8.535 -22.898 1.00 63.53 136 ALA A O 1
ATOM 1146 N N . HIS A 1 137 ? 16.947 -6.825 -22.405 1.00 58.56 137 HIS A N 1
ATOM 1147 C CA . HIS A 1 137 ? 16.857 -7.184 -20.993 1.00 58.56 137 HIS A CA 1
ATOM 1148 C C . HIS A 1 137 ? 16.097 -8.498 -20.817 1.00 58.56 137 HIS A C 1
ATOM 1150 O O . HIS A 1 137 ? 16.476 -9.290 -19.962 1.00 58.56 137 HIS A O 1
ATOM 1156 N N . VAL A 1 138 ? 15.088 -8.776 -21.649 1.00 65.44 138 VAL A N 1
ATOM 1157 C CA . VAL A 1 138 ? 14.363 -10.053 -21.613 1.00 65.44 138 VAL A CA 1
ATOM 1158 C C . VAL A 1 138 ? 15.306 -11.211 -21.941 1.00 65.44 138 VAL A C 1
ATOM 1160 O O . VAL A 1 138 ? 15.352 -12.163 -21.172 1.00 65.44 138 VAL A O 1
ATOM 1163 N N . LEU A 1 139 ? 16.131 -11.094 -22.990 1.00 65.62 139 LEU A N 1
ATOM 1164 C CA . LEU A 1 139 ? 17.123 -12.125 -23.333 1.00 65.62 139 LEU A CA 1
ATOM 1165 C C . LEU A 1 139 ? 18.178 -12.321 -22.240 1.00 65.62 139 LEU A C 1
ATOM 1167 O O . LEU A 1 139 ? 18.534 -13.450 -21.912 1.00 65.62 139 LEU A O 1
ATOM 1171 N N . TYR A 1 140 ? 18.671 -11.227 -21.656 1.00 63.12 140 TYR A N 1
ATOM 1172 C CA . TYR A 1 140 ? 19.628 -11.293 -20.554 1.00 63.12 140 TYR A CA 1
ATOM 1173 C C . TYR A 1 140 ? 19.040 -12.019 -19.339 1.00 63.12 140 TYR A C 1
ATOM 1175 O O . TYR A 1 140 ? 19.686 -12.898 -18.768 1.00 63.12 140 TYR A O 1
ATOM 1183 N N . TRP A 1 141 ? 17.810 -11.676 -18.950 1.00 65.69 141 TRP A N 1
ATOM 1184 C CA . TRP A 1 141 ? 17.133 -12.323 -17.829 1.00 65.69 141 TRP A CA 1
ATOM 1185 C C . TRP A 1 141 ? 16.767 -13.776 -18.128 1.00 65.69 141 TRP A C 1
ATOM 1187 O O . TRP A 1 141 ? 16.861 -14.600 -17.223 1.00 65.69 141 TRP A O 1
ATOM 1197 N N . ASP A 1 142 ? 16.437 -14.112 -19.376 1.00 76.62 142 ASP A N 1
ATOM 1198 C CA . ASP A 1 142 ? 16.218 -15.496 -19.804 1.00 76.62 142 ASP A CA 1
ATOM 1199 C C . ASP A 1 142 ? 17.520 -16.309 -19.724 1.00 76.62 142 ASP A C 1
ATOM 1201 O O . ASP A 1 142 ? 17.516 -17.409 -19.173 1.00 76.62 142 ASP A O 1
ATOM 1205 N N . LYS A 1 143 ? 18.664 -15.743 -20.141 1.00 73.81 143 LYS A N 1
ATOM 1206 C CA . LYS A 1 143 ? 19.990 -16.364 -19.957 1.00 73.81 143 LYS A CA 1
ATOM 1207 C C . LYS A 1 143 ? 20.329 -16.549 -18.478 1.00 73.81 143 LYS A C 1
ATOM 1209 O O . LYS A 1 143 ? 20.715 -17.638 -18.074 1.00 73.81 143 LYS A O 1
ATOM 1214 N N . LYS A 1 144 ? 20.109 -15.532 -17.637 1.00 73.62 144 LYS A N 1
ATOM 1215 C CA . LYS A 1 144 ? 20.310 -15.651 -16.180 1.00 73.62 144 LYS A CA 1
ATOM 1216 C C . LYS A 1 144 ? 19.409 -16.701 -15.539 1.00 73.62 144 LYS A C 1
ATOM 1218 O O . LYS A 1 144 ? 19.819 -17.380 -14.594 1.00 73.62 144 LYS A O 1
ATOM 1223 N N . TRP A 1 145 ? 18.187 -16.835 -16.043 1.00 86.62 145 TRP A N 1
ATOM 1224 C CA . TRP A 1 145 ? 17.272 -17.880 -15.615 1.00 86.62 145 TRP A CA 1
ATOM 1225 C C . TRP A 1 145 ? 17.805 -19.259 -16.014 1.00 86.62 145 TRP A C 1
ATOM 1227 O O . TRP A 1 145 ? 17.845 -20.146 -15.169 1.00 86.62 145 TRP A O 1
ATOM 1237 N N . LEU A 1 146 ? 18.304 -19.423 -17.244 1.00 84.88 146 LEU A N 1
ATOM 1238 C CA . LEU A 1 146 ? 18.938 -20.661 -17.714 1.00 84.88 146 LEU A CA 1
ATOM 1239 C C . LEU A 1 146 ? 20.214 -21.014 -16.932 1.00 84.88 146 LEU A C 1
ATOM 1241 O O . LEU A 1 146 ? 20.418 -22.185 -16.616 1.00 84.88 146 LEU A O 1
ATOM 1245 N N . ASP A 1 147 ? 21.036 -20.030 -16.559 1.00 79.81 147 ASP A N 1
ATOM 1246 C CA . ASP A 1 147 ? 22.213 -20.234 -15.701 1.00 79.81 147 ASP A CA 1
ATOM 1247 C C . ASP A 1 147 ? 21.802 -20.776 -14.321 1.00 79.81 147 ASP A C 1
ATOM 1249 O O . ASP A 1 147 ? 22.424 -21.693 -13.782 1.00 79.81 147 ASP A O 1
ATOM 1253 N N . SER A 1 148 ? 20.731 -20.218 -13.747 1.00 83.19 148 SER A N 1
ATOM 1254 C CA . SER A 1 148 ? 20.174 -20.662 -12.461 1.00 83.19 148 SER A CA 1
ATOM 1255 C C . SER A 1 148 ? 19.541 -22.051 -12.580 1.00 83.19 148 SER A C 1
ATOM 1257 O O . SER A 1 148 ? 19.804 -22.921 -11.758 1.00 83.19 148 SER A O 1
ATOM 1259 N N . TYR A 1 149 ? 18.790 -22.308 -13.650 1.00 86.44 149 TYR A N 1
ATOM 1260 C CA . TYR A 1 149 ? 18.252 -23.630 -13.966 1.00 86.44 149 TYR A CA 1
ATOM 1261 C C . TYR A 1 149 ? 19.365 -24.676 -14.136 1.00 86.44 149 TYR A C 1
ATOM 1263 O O . TYR A 1 149 ? 19.251 -25.787 -13.630 1.00 86.44 149 TYR A O 1
ATOM 1271 N N . SER A 1 150 ? 20.481 -24.317 -14.772 1.00 86.94 150 SER A N 1
ATOM 1272 C CA . SER A 1 150 ? 21.640 -25.205 -14.929 1.00 86.94 150 SER A CA 1
ATOM 1273 C C . SER A 1 150 ? 22.294 -25.534 -13.585 1.00 86.94 150 SER A C 1
ATOM 1275 O O . SER A 1 150 ? 22.720 -26.666 -13.367 1.00 86.94 150 SER A O 1
ATOM 1277 N N . GLN A 1 151 ? 22.344 -24.571 -12.659 1.00 85.38 151 GLN A N 1
ATOM 1278 C CA . GLN A 1 151 ? 22.783 -24.820 -11.283 1.00 85.38 151 GLN A CA 1
ATOM 1279 C C . GLN A 1 151 ? 21.811 -25.738 -10.538 1.00 85.38 151 GLN A C 1
ATOM 1281 O O . GLN A 1 151 ? 22.260 -26.674 -9.883 1.00 85.38 151 GLN A O 1
ATOM 1286 N N . LEU A 1 152 ? 20.496 -25.531 -10.679 1.00 86.69 152 LEU A N 1
ATOM 1287 C CA . LEU A 1 152 ? 19.495 -26.439 -10.112 1.00 86.69 152 LEU A CA 1
ATOM 1288 C C . LEU A 1 152 ? 19.648 -27.857 -10.669 1.00 86.69 152 LEU A C 1
ATOM 1290 O O . LEU A 1 152 ? 19.579 -28.809 -9.904 1.00 86.69 152 LEU A O 1
ATOM 1294 N N . LEU A 1 153 ? 19.894 -28.003 -11.973 1.00 86.62 153 LEU A N 1
ATOM 1295 C CA . LEU A 1 153 ? 20.102 -29.301 -12.611 1.00 86.62 153 LEU A CA 1
ATOM 1296 C C . LEU A 1 153 ? 21.320 -30.032 -12.030 1.00 86.62 153 LEU A C 1
ATOM 1298 O O . LEU A 1 153 ? 21.263 -31.242 -11.846 1.00 86.62 153 LEU A O 1
ATOM 1302 N N . LYS A 1 154 ? 22.413 -29.315 -11.734 1.00 85.88 154 LYS A N 1
ATOM 1303 C CA . LYS A 1 154 ? 23.587 -29.899 -11.063 1.00 85.88 154 LYS A CA 1
ATOM 1304 C C . LYS A 1 154 ? 23.224 -30.419 -9.675 1.00 85.88 154 LYS A C 1
ATOM 1306 O O . LYS A 1 154 ? 23.477 -31.582 -9.395 1.00 85.88 154 LYS A O 1
ATOM 1311 N N . VAL A 1 155 ? 22.544 -29.599 -8.870 1.00 83.12 155 VAL A N 1
ATOM 1312 C CA . VAL A 1 155 ? 22.072 -30.009 -7.538 1.00 83.12 155 VAL A CA 1
ATOM 1313 C C . VAL A 1 155 ? 21.143 -31.219 -7.640 1.00 83.12 155 VAL A C 1
ATOM 1315 O O . VAL A 1 155 ? 21.323 -32.185 -6.916 1.00 83.12 155 VAL A O 1
ATOM 1318 N N . TYR A 1 156 ? 20.206 -31.210 -8.589 1.00 81.19 156 TYR A N 1
ATOM 1319 C CA . TYR A 1 156 ? 19.274 -32.313 -8.813 1.00 81.19 156 TYR A CA 1
ATOM 1320 C C . TYR A 1 156 ? 19.981 -33.616 -9.209 1.00 81.19 156 TYR A C 1
ATOM 1322 O O . TYR A 1 156 ? 19.595 -34.681 -8.744 1.00 81.19 156 TYR A O 1
ATOM 1330 N N . LYS A 1 157 ? 21.032 -33.547 -10.036 1.00 81.56 157 LYS A N 1
ATOM 1331 C CA . LYS A 1 157 ? 21.848 -34.722 -10.382 1.00 81.56 157 LYS A CA 1
ATOM 1332 C C . LYS A 1 157 ? 22.590 -35.302 -9.176 1.00 81.56 157 LYS A C 1
ATOM 1334 O O . LYS A 1 157 ? 22.802 -36.506 -9.141 1.00 81.56 157 LYS A O 1
ATOM 1339 N N . GLU A 1 158 ? 22.997 -34.459 -8.231 1.00 80.38 158 GLU A N 1
ATOM 1340 C CA . GLU A 1 158 ? 23.739 -34.873 -7.035 1.00 80.38 158 GLU A CA 1
ATOM 1341 C C . GLU A 1 158 ? 22.822 -35.410 -5.927 1.00 80.38 158 GLU A C 1
ATOM 1343 O O . GLU A 1 158 ? 23.175 -36.376 -5.260 1.00 80.38 158 GLU A O 1
ATOM 1348 N N . THR A 1 159 ? 21.651 -34.801 -5.721 1.00 77.00 159 THR A N 1
ATOM 1349 C CA . THR A 1 159 ? 20.767 -35.122 -4.587 1.00 77.00 159 THR A CA 1
ATOM 1350 C C . THR A 1 159 ? 19.526 -35.924 -4.969 1.00 77.00 159 THR A C 1
ATOM 1352 O O . THR A 1 159 ? 18.880 -36.485 -4.092 1.00 77.00 159 THR A O 1
ATOM 1355 N N . GLY A 1 160 ? 19.129 -35.933 -6.246 1.00 70.06 160 GLY A N 1
ATOM 1356 C CA . GLY A 1 160 ? 17.823 -36.436 -6.694 1.00 70.06 160 GLY A CA 1
ATOM 1357 C C . GLY A 1 160 ? 16.634 -35.572 -6.248 1.00 70.06 160 GLY A C 1
ATOM 1358 O O . GLY A 1 160 ? 15.487 -35.857 -6.596 1.00 70.06 160 GLY A O 1
ATOM 1359 N N . GLU A 1 161 ? 16.879 -34.489 -5.503 1.00 68.69 161 GLU A N 1
ATOM 1360 C CA . GLU A 1 161 ? 15.845 -33.628 -4.941 1.00 68.69 161 GLU A CA 1
ATOM 1361 C C . GLU A 1 161 ? 15.840 -32.254 -5.609 1.00 68.69 161 GLU A C 1
ATOM 1363 O O . GLU A 1 161 ? 16.806 -31.492 -5.565 1.00 68.69 161 GLU A O 1
ATOM 1368 N N . SER A 1 162 ? 14.692 -31.873 -6.174 1.00 66.88 162 SER A N 1
ATOM 1369 C CA . SER A 1 162 ? 14.471 -30.530 -6.731 1.00 66.88 162 SER A CA 1
ATOM 1370 C C . SER A 1 162 ? 14.198 -29.475 -5.643 1.00 66.88 162 SER A C 1
ATOM 1372 O O . SER A 1 162 ? 14.050 -28.279 -5.924 1.00 66.88 162 SER A O 1
ATOM 1374 N N . ASN A 1 163 ? 14.134 -29.896 -4.374 1.00 70.31 163 ASN A N 1
ATOM 1375 C CA . ASN A 1 163 ? 13.857 -29.039 -3.232 1.00 70.31 163 ASN A CA 1
ATOM 1376 C C . ASN A 1 163 ? 15.125 -28.601 -2.498 1.00 70.31 163 ASN A C 1
ATOM 1378 O O . ASN A 1 163 ? 15.526 -29.172 -1.489 1.00 70.31 163 ASN A O 1
ATOM 1382 N N . VAL A 1 164 ? 15.720 -27.505 -2.956 1.00 74.44 164 VAL A N 1
ATOM 1383 C CA . VAL A 1 164 ? 16.886 -26.946 -2.273 1.00 74.44 164 VAL A CA 1
ATOM 1384 C C . VAL A 1 164 ? 16.459 -26.220 -0.991 1.00 74.44 164 VAL A C 1
ATOM 1386 O O . VAL A 1 164 ? 15.781 -25.187 -1.047 1.00 74.44 164 VAL A O 1
ATOM 1389 N N . LYS A 1 165 ? 16.886 -26.730 0.174 1.00 75.44 165 LYS A N 1
ATOM 1390 C CA . LYS A 1 165 ? 16.677 -26.086 1.483 1.00 75.44 165 LYS A CA 1
ATOM 1391 C C . LYS A 1 165 ? 17.185 -24.642 1.457 1.00 75.44 165 LYS A C 1
ATOM 1393 O O . LYS A 1 165 ? 18.257 -24.356 0.935 1.00 75.44 165 LYS A O 1
ATOM 1398 N N . ARG A 1 166 ? 16.418 -23.713 2.037 1.00 74.69 166 ARG A N 1
ATOM 1399 C CA . ARG A 1 166 ? 16.779 -22.288 2.054 1.00 74.69 166 ARG A CA 1
ATOM 1400 C C . ARG A 1 166 ? 17.858 -21.994 3.089 1.00 74.69 166 ARG A C 1
ATOM 1402 O O . ARG A 1 166 ? 17.640 -22.196 4.283 1.00 74.69 166 ARG A O 1
ATOM 1409 N N . TYR A 1 167 ? 18.966 -21.419 2.637 1.00 74.19 167 TYR A N 1
ATOM 1410 C CA . TYR A 1 167 ? 20.048 -20.958 3.504 1.00 74.19 167 TYR A CA 1
ATOM 1411 C C . TYR A 1 167 ? 19.908 -19.456 3.786 1.00 74.19 167 TYR A C 1
ATOM 1413 O O . TYR A 1 167 ? 19.501 -18.684 2.916 1.00 74.19 167 TYR A O 1
ATOM 1421 N N . LYS A 1 168 ? 20.194 -19.039 5.026 1.00 71.56 168 LYS A N 1
ATOM 1422 C CA . LYS A 1 168 ? 20.195 -17.618 5.434 1.00 71.56 168 LYS A CA 1
ATOM 1423 C C . LYS A 1 168 ? 21.561 -16.957 5.256 1.00 71.56 168 LYS A C 1
ATOM 1425 O O . LYS A 1 168 ? 21.620 -15.743 5.102 1.00 71.56 168 LYS A O 1
ATOM 1430 N N . ASP A 1 169 ? 22.615 -17.761 5.295 1.00 77.50 169 ASP A N 1
ATOM 1431 C CA . ASP A 1 169 ? 23.998 -17.331 5.158 1.00 77.50 169 ASP A CA 1
ATOM 1432 C C . ASP A 1 169 ? 24.382 -17.241 3.677 1.00 77.50 169 ASP A C 1
ATOM 1434 O O . ASP A 1 169 ? 24.182 -18.199 2.927 1.00 77.50 169 ASP A O 1
ATOM 1438 N N . ASN A 1 170 ? 24.910 -16.088 3.261 1.00 79.88 170 ASN A N 1
ATOM 1439 C CA . ASN A 1 170 ? 25.299 -15.820 1.878 1.00 79.88 170 ASN A CA 1
ATOM 1440 C C . ASN A 1 170 ? 26.626 -16.482 1.472 1.00 79.88 170 ASN A C 1
ATOM 1442 O O . ASN A 1 170 ? 26.960 -16.458 0.288 1.00 79.88 170 ASN A O 1
ATOM 1446 N N . THR A 1 171 ? 27.351 -17.078 2.422 1.00 80.06 171 THR A N 1
ATOM 1447 C CA . THR A 1 171 ? 28.585 -17.836 2.171 1.00 80.06 171 THR A CA 1
ATOM 1448 C C . THR A 1 171 ? 28.319 -19.271 1.712 1.00 80.06 171 THR A C 1
ATOM 1450 O O . THR A 1 171 ? 29.193 -19.904 1.122 1.00 80.06 171 THR A O 1
ATOM 1453 N N . HIS A 1 172 ? 27.108 -19.791 1.936 1.00 77.56 172 HIS A N 1
ATOM 1454 C CA . HIS A 1 172 ? 26.776 -21.167 1.585 1.00 77.56 172 HIS A CA 1
ATOM 1455 C C . HIS A 1 172 ? 26.683 -21.347 0.053 1.00 77.56 172 HIS A C 1
ATOM 1457 O O . HIS A 1 172 ? 25.960 -20.577 -0.591 1.00 77.56 172 HIS A O 1
ATOM 1463 N N . PRO A 1 173 ? 27.287 -22.397 -0.549 1.00 80.12 173 PRO A N 1
ATOM 1464 C CA . PRO A 1 173 ? 27.281 -22.604 -2.005 1.00 80.12 173 PRO A CA 1
ATOM 1465 C C . PRO A 1 173 ? 25.874 -22.621 -2.625 1.00 80.12 173 PRO A C 1
ATOM 1467 O O . PRO A 1 173 ? 25.640 -22.081 -3.703 1.00 80.12 173 PRO A O 1
ATOM 1470 N N . LEU A 1 174 ? 24.899 -23.180 -1.897 1.00 81.94 174 LEU A N 1
ATOM 1471 C CA . LEU A 1 174 ? 23.496 -23.268 -2.323 1.00 81.94 174 LEU A CA 1
ATOM 1472 C C . LEU A 1 174 ? 22.631 -22.036 -1.973 1.00 81.94 174 LEU A C 1
ATOM 1474 O O . LEU A 1 174 ? 21.416 -22.047 -2.196 1.00 81.94 174 LEU A O 1
ATOM 1478 N N . PHE A 1 175 ? 23.195 -20.965 -1.404 1.00 82.62 175 PHE A N 1
ATOM 1479 C CA . PHE A 1 175 ? 22.418 -19.792 -0.980 1.00 82.62 175 PHE A CA 1
ATOM 1480 C C . PHE A 1 175 ? 21.658 -19.143 -2.142 1.00 82.62 175 PHE A C 1
ATOM 1482 O O . PHE A 1 175 ? 20.451 -18.905 -2.050 1.00 82.62 175 PHE A O 1
ATOM 1489 N N . TYR A 1 176 ? 22.342 -18.879 -3.255 1.00 81.50 176 TYR A N 1
ATOM 1490 C CA . TYR A 1 176 ? 21.734 -18.209 -4.403 1.00 81.50 176 TYR A CA 1
ATOM 1491 C C . TYR A 1 176 ? 20.657 -19.075 -5.060 1.00 81.50 176 TYR A C 1
ATOM 1493 O O . TYR A 1 176 ? 19.549 -18.590 -5.301 1.00 81.50 176 TYR A O 1
ATOM 1501 N N . ILE A 1 177 ? 20.936 -20.366 -5.268 1.00 87.12 177 ILE A N 1
ATOM 1502 C CA . ILE A 1 177 ? 19.989 -21.265 -5.932 1.00 87.12 177 ILE A CA 1
ATOM 1503 C C . ILE A 1 177 ? 18.772 -21.586 -5.055 1.00 87.12 177 ILE A C 1
ATOM 1505 O O . ILE A 1 177 ? 17.648 -21.577 -5.549 1.00 87.12 177 ILE A O 1
ATOM 1509 N N . SER A 1 178 ? 18.949 -21.753 -3.739 1.00 84.12 178 SER A N 1
ATOM 1510 C CA . SER A 1 178 ? 17.827 -21.990 -2.817 1.00 84.12 178 SER A CA 1
ATOM 1511 C C . SER A 1 178 ? 16.870 -20.796 -2.723 1.00 84.12 178 SER A C 1
ATOM 1513 O O . SER A 1 178 ? 15.650 -20.962 -2.655 1.00 84.12 178 SER A O 1
ATOM 1515 N N . ASN A 1 179 ? 17.399 -19.569 -2.781 1.00 82.50 179 ASN A N 1
ATOM 1516 C CA . ASN A 1 179 ? 16.579 -18.364 -2.868 1.00 82.50 179 ASN A CA 1
ATOM 1517 C C . ASN A 1 179 ? 15.874 -18.243 -4.222 1.00 82.50 179 ASN A C 1
ATOM 1519 O O . ASN A 1 179 ? 14.699 -17.875 -4.260 1.00 82.50 179 ASN A O 1
ATOM 1523 N N . TRP A 1 180 ? 16.564 -18.566 -5.316 1.00 88.12 180 TRP A N 1
ATOM 1524 C CA . TRP A 1 180 ? 15.986 -18.554 -6.657 1.00 88.12 180 TRP A CA 1
ATOM 1525 C C . TRP A 1 180 ? 14.815 -19.540 -6.779 1.00 88.12 180 TRP A C 1
ATOM 1527 O O . TRP A 1 180 ? 13.720 -19.125 -7.147 1.00 88.12 180 TRP A O 1
ATOM 1537 N N . VAL A 1 181 ? 14.983 -20.791 -6.337 1.00 87.75 181 VAL A N 1
ATOM 1538 C CA . VAL A 1 181 ? 13.923 -21.819 -6.312 1.00 87.75 181 VAL A CA 1
ATOM 1539 C C . VAL A 1 181 ? 12.673 -21.335 -5.563 1.00 87.75 181 VAL A C 1
ATOM 1541 O O . VAL A 1 181 ? 11.548 -21.489 -6.045 1.00 87.75 181 VAL A O 1
ATOM 1544 N N . ALA A 1 182 ? 12.845 -20.688 -4.404 1.00 83.06 182 ALA A N 1
ATOM 1545 C CA . ALA A 1 182 ? 11.728 -20.134 -3.638 1.00 83.06 182 ALA A CA 1
ATOM 1546 C C . ALA A 1 182 ? 11.007 -18.988 -4.377 1.00 83.06 182 ALA A C 1
ATOM 1548 O O . ALA A 1 182 ? 9.781 -18.857 -4.289 1.00 83.06 182 ALA A O 1
ATOM 1549 N N . LEU A 1 183 ? 11.753 -18.155 -5.108 1.00 84.62 183 LEU A N 1
ATOM 1550 C CA . LEU A 1 183 ? 11.187 -17.085 -5.927 1.00 84.62 183 LEU A CA 1
ATOM 1551 C C . LEU A 1 183 ? 10.412 -17.639 -7.127 1.00 84.62 183 LEU A C 1
ATOM 1553 O O . LEU A 1 183 ? 9.326 -17.131 -7.404 1.00 84.62 183 LEU A O 1
ATOM 1557 N N . GLU A 1 184 ? 10.921 -18.674 -7.798 1.00 86.44 184 GLU A N 1
ATOM 1558 C CA . GLU A 1 184 ? 10.246 -19.310 -8.937 1.00 86.44 184 GLU A CA 1
ATOM 1559 C C . GLU A 1 184 ? 8.910 -19.945 -8.517 1.00 86.44 184 GLU A C 1
ATOM 1561 O O . GLU A 1 184 ? 7.884 -19.648 -9.130 1.00 86.44 184 GLU A O 1
ATOM 1566 N N . ARG A 1 185 ? 8.852 -20.662 -7.382 1.00 85.31 185 ARG A N 1
ATOM 1567 C CA . ARG A 1 185 ? 7.573 -21.145 -6.807 1.00 85.31 185 ARG A CA 1
ATOM 1568 C C . ARG A 1 185 ? 6.593 -20.000 -6.525 1.00 85.31 185 ARG A C 1
ATOM 1570 O O . ARG A 1 185 ? 5.399 -20.083 -6.815 1.00 85.31 185 ARG A O 1
ATOM 1577 N N . GLY A 1 186 ? 7.097 -18.884 -5.996 1.00 79.12 186 GLY A N 1
ATOM 1578 C CA . GLY A 1 186 ? 6.292 -17.688 -5.740 1.00 79.12 186 GLY A CA 1
ATOM 1579 C C . GLY A 1 186 ? 5.785 -16.985 -7.008 1.00 79.12 186 GLY A C 1
ATOM 1580 O O . GLY A 1 186 ? 4.733 -16.343 -6.960 1.00 79.12 186 GLY A O 1
ATOM 1581 N N . LYS A 1 187 ? 6.517 -17.074 -8.124 1.00 81.88 187 LYS A N 1
ATOM 1582 C CA . LYS A 1 187 ? 6.109 -16.551 -9.438 1.00 81.88 187 LYS A CA 1
ATOM 1583 C C . LYS A 1 187 ? 5.084 -17.462 -10.108 1.00 81.88 187 LYS A C 1
ATOM 1585 O O . LYS A 1 187 ? 4.101 -16.933 -10.621 1.00 81.88 187 LYS A O 1
ATOM 1590 N N . TYR A 1 188 ? 5.271 -18.780 -10.033 1.00 81.50 188 TYR A N 1
ATOM 1591 C CA . TYR A 1 188 ? 4.323 -19.780 -10.529 1.00 81.50 188 TYR A CA 1
ATOM 1592 C C . TYR A 1 188 ? 2.939 -19.595 -9.895 1.00 81.50 188 TYR A C 1
ATOM 1594 O O . TYR A 1 188 ? 1.972 -19.321 -10.598 1.00 81.50 188 TYR A O 1
ATOM 1602 N N . LYS A 1 189 ? 2.867 -19.516 -8.556 1.00 78.50 189 LYS A N 1
ATOM 1603 C CA . LYS A 1 189 ? 1.613 -19.250 -7.816 1.00 78.50 189 LYS A CA 1
ATOM 1604 C C . LYS A 1 189 ? 0.908 -17.940 -8.204 1.00 78.50 189 LYS A C 1
ATOM 1606 O O . LYS A 1 189 ? -0.276 -17.757 -7.940 1.00 78.50 189 LYS A O 1
ATOM 1611 N N . LYS A 1 190 ? 1.643 -16.979 -8.766 1.00 76.31 190 LYS A N 1
ATOM 1612 C CA . LYS A 1 190 ? 1.115 -15.676 -9.197 1.00 76.31 190 LYS A CA 1
ATOM 1613 C C . LYS A 1 190 ? 0.840 -15.613 -10.704 1.00 76.31 190 LYS A C 1
ATOM 1615 O O . LYS A 1 190 ? 0.519 -14.523 -11.169 1.00 76.31 190 LYS A O 1
ATOM 1620 N N . GLY A 1 191 ? 1.021 -16.710 -11.446 1.00 78.50 191 GLY A N 1
ATOM 1621 C CA . GLY A 1 191 ? 0.879 -16.746 -12.904 1.00 78.50 191 GLY A CA 1
ATOM 1622 C C . GLY A 1 191 ? 1.885 -15.848 -13.631 1.00 78.50 191 GLY A C 1
ATOM 1623 O O . GLY A 1 191 ? 1.540 -15.201 -14.610 1.00 78.50 191 GLY A O 1
ATOM 1624 N N . LYS A 1 192 ? 3.107 -15.705 -13.094 1.00 78.69 192 LYS A N 1
ATOM 1625 C CA . LYS A 1 192 ? 4.147 -14.804 -13.634 1.00 78.69 192 LYS A CA 1
ATOM 1626 C C . LYS A 1 192 ? 5.325 -15.524 -14.293 1.00 78.69 192 LYS A C 1
ATOM 1628 O O . LYS A 1 192 ? 6.265 -14.849 -14.712 1.00 78.69 192 LYS A O 1
ATOM 1633 N N . LEU A 1 193 ? 5.324 -16.855 -14.305 1.00 80.88 193 LEU A N 1
ATOM 1634 C CA . LEU A 1 193 ? 6.319 -17.645 -15.031 1.00 80.88 193 LEU A CA 1
ATOM 1635 C C . LEU A 1 193 ? 5.935 -17.719 -16.514 1.00 80.88 193 LEU A C 1
ATOM 1637 O O . LEU A 1 193 ? 4.751 -17.673 -16.831 1.00 80.88 193 LEU A O 1
ATOM 1641 N N . LYS A 1 194 ? 6.922 -17.837 -17.406 1.00 80.00 194 LYS A N 1
ATOM 1642 C CA . LYS A 1 194 ? 6.680 -18.121 -18.830 1.00 80.00 194 LYS A CA 1
ATOM 1643 C C . LYS A 1 194 ? 6.464 -19.626 -19.032 1.00 80.00 194 LYS A C 1
ATOM 1645 O O . LYS A 1 194 ? 7.117 -20.415 -18.355 1.00 80.00 194 LYS A O 1
ATOM 1650 N N . ASP A 1 195 ? 5.663 -20.023 -20.014 1.00 69.12 195 ASP A N 1
ATOM 1651 C CA . ASP A 1 195 ? 5.322 -21.439 -20.253 1.00 69.12 195 ASP A CA 1
ATOM 1652 C C . ASP A 1 195 ? 6.558 -22.330 -20.468 1.00 69.12 195 ASP A C 1
ATOM 1654 O O . ASP A 1 195 ? 6.700 -23.365 -19.826 1.00 69.12 195 ASP A O 1
ATOM 1658 N N . TRP A 1 196 ? 7.541 -21.875 -21.253 1.00 76.88 196 TRP A N 1
ATOM 1659 C CA . TRP A 1 196 ? 8.788 -22.628 -21.473 1.00 76.88 196 TRP A CA 1
ATOM 1660 C C . TRP A 1 196 ? 9.639 -22.803 -20.200 1.00 76.88 196 TRP A C 1
ATOM 1662 O O . TRP A 1 196 ? 10.434 -23.739 -20.094 1.00 76.88 196 TRP A O 1
ATOM 1672 N N . GLN A 1 197 ? 9.512 -21.889 -19.229 1.00 79.62 197 GLN A N 1
ATOM 1673 C CA . GLN A 1 197 ? 10.187 -22.002 -17.932 1.00 79.62 197 GLN A CA 1
ATOM 1674 C C . GLN A 1 197 ? 9.516 -23.079 -17.078 1.00 79.62 197 GLN A C 1
ATOM 1676 O O . GLN A 1 197 ? 10.209 -23.804 -16.364 1.00 79.62 197 GLN A O 1
ATOM 1681 N N . ILE A 1 198 ? 8.186 -23.183 -17.177 1.00 76.94 198 ILE A N 1
ATOM 1682 C CA . ILE A 1 198 ? 7.391 -24.210 -16.504 1.00 76.94 198 ILE A CA 1
ATOM 1683 C C . ILE A 1 198 ? 7.767 -25.579 -17.067 1.00 76.94 198 ILE A C 1
ATOM 1685 O O . ILE A 1 198 ? 8.230 -26.431 -16.317 1.00 76.94 198 ILE A O 1
ATOM 1689 N N . GLU A 1 199 ? 7.705 -25.729 -18.391 1.00 73.69 199 GLU A N 1
ATOM 1690 C CA . GLU A 1 199 ? 8.024 -26.972 -19.102 1.00 73.69 199 GLU A CA 1
ATOM 1691 C C . GLU A 1 199 ? 9.431 -27.494 -18.760 1.00 73.69 199 GLU A C 1
ATOM 1693 O O . GLU A 1 199 ? 9.619 -28.675 -18.463 1.00 73.69 199 GLU A O 1
ATOM 1698 N N . LYS A 1 200 ? 10.445 -26.612 -18.731 1.00 82.31 200 LYS A N 1
ATOM 1699 C CA . LYS A 1 200 ? 11.815 -27.003 -18.351 1.00 82.31 200 LYS A CA 1
ATOM 1700 C C . LYS A 1 200 ? 11.909 -27.515 -16.917 1.00 82.31 200 LYS A C 1
ATOM 1702 O O . LYS A 1 200 ? 12.642 -28.468 -16.668 1.00 82.31 200 LYS A O 1
ATOM 1707 N N . LEU A 1 201 ? 11.218 -26.874 -15.979 1.00 81.38 201 LEU A N 1
ATOM 1708 C CA . LEU A 1 201 ? 11.223 -27.286 -14.577 1.00 81.38 201 LEU A CA 1
ATOM 1709 C C . LEU A 1 201 ? 10.431 -28.588 -14.383 1.00 81.38 201 LEU A C 1
ATOM 1711 O O . LEU A 1 201 ? 10.898 -29.491 -13.693 1.00 81.38 201 LEU A O 1
ATOM 1715 N N . GLU A 1 202 ? 9.298 -28.755 -15.054 1.00 79.31 202 GLU A N 1
ATOM 1716 C CA . GLU A 1 202 ? 8.510 -29.993 -15.002 1.00 79.31 202 GLU A CA 1
ATOM 1717 C C . GLU A 1 202 ? 9.268 -31.187 -15.587 1.00 79.31 202 GLU A C 1
ATOM 1719 O O . GLU A 1 202 ? 9.247 -32.271 -15.007 1.00 79.31 202 GLU A O 1
ATOM 1724 N N . LYS A 1 203 ? 10.050 -30.975 -16.655 1.00 80.19 203 LYS A N 1
ATOM 1725 C CA . LYS A 1 203 ? 10.891 -32.019 -17.261 1.00 80.19 203 LYS A CA 1
ATOM 1726 C C . LYS A 1 203 ? 11.924 -32.620 -16.300 1.00 80.19 203 LYS A C 1
ATOM 1728 O O . LYS A 1 203 ? 12.319 -33.767 -16.480 1.00 80.19 203 LYS A O 1
ATOM 1733 N N . ILE A 1 204 ? 12.373 -31.868 -15.294 1.00 80.19 204 ILE A N 1
ATOM 1734 C CA . ILE A 1 204 ? 13.303 -32.361 -14.261 1.00 80.19 204 ILE A CA 1
ATOM 1735 C C . ILE A 1 204 ? 12.579 -32.846 -12.997 1.00 80.19 204 ILE A C 1
ATOM 1737 O O . ILE A 1 204 ? 13.210 -33.008 -11.957 1.00 80.19 204 ILE A O 1
ATOM 1741 N N . GLY A 1 205 ? 11.254 -33.021 -13.045 1.00 71.94 205 GLY A N 1
ATOM 1742 C CA . GLY A 1 205 ? 10.459 -33.420 -11.883 1.00 71.94 205 GLY A CA 1
ATOM 1743 C C . GLY A 1 205 ? 10.422 -32.348 -10.789 1.00 71.94 205 GLY A C 1
ATOM 1744 O O . GLY A 1 205 ? 10.416 -32.663 -9.594 1.00 71.94 205 GLY A O 1
ATOM 1745 N N . PHE A 1 206 ? 10.463 -31.063 -11.164 1.00 79.56 206 PHE A N 1
ATOM 1746 C CA . PHE A 1 206 ? 10.390 -29.972 -10.198 1.00 79.56 206 PHE A CA 1
ATOM 1747 C C . PHE A 1 206 ? 9.024 -29.941 -9.512 1.00 79.56 206 PHE A C 1
ATOM 1749 O O . PHE A 1 206 ? 7.996 -29.707 -10.143 1.00 79.56 206 PHE A O 1
ATOM 1756 N N . LYS A 1 207 ? 9.015 -30.114 -8.188 1.00 77.56 207 LYS A N 1
ATOM 1757 C CA . LYS A 1 207 ? 7.789 -30.013 -7.394 1.00 77.56 207 LYS A CA 1
ATOM 1758 C C . LYS A 1 207 ? 7.463 -28.538 -7.124 1.00 77.56 207 LYS A C 1
ATOM 1760 O O . LYS A 1 207 ? 8.193 -27.841 -6.402 1.00 77.56 207 LYS A O 1
ATOM 1765 N N . TRP A 1 208 ? 6.384 -28.055 -7.743 1.00 71.88 208 TRP A N 1
ATOM 1766 C CA . TRP A 1 208 ? 5.862 -26.692 -7.577 1.00 71.88 208 TRP A CA 1
ATOM 1767 C C . TRP A 1 208 ? 5.260 -26.472 -6.199 1.00 71.88 208 TRP A C 1
ATOM 1769 O O . TRP A 1 208 ? 5.532 -25.461 -5.541 1.00 71.88 208 TRP A O 1
ATOM 1779 N N . GLU A 1 209 ? 4.473 -27.449 -5.771 1.00 65.69 209 GLU A N 1
ATOM 1780 C CA . GLU A 1 209 ? 3.857 -27.487 -4.464 1.00 65.69 209 GLU A CA 1
ATOM 1781 C C . GLU A 1 209 ? 4.729 -28.324 -3.538 1.00 65.69 209 GLU A C 1
ATOM 1783 O O . GLU A 1 209 ? 5.209 -29.405 -3.875 1.00 65.69 209 GLU A O 1
ATOM 1788 N N . MET A 1 210 ? 5.025 -27.739 -2.385 1.00 58.53 210 MET A N 1
ATOM 1789 C CA . MET A 1 210 ? 5.714 -28.424 -1.308 1.00 58.53 210 MET A CA 1
ATOM 1790 C C . MET A 1 210 ? 4.645 -28.914 -0.351 1.00 58.53 210 MET A C 1
ATOM 1792 O O . MET A 1 210 ? 4.296 -28.199 0.594 1.00 58.53 210 MET A O 1
ATOM 1796 N N . ASP A 1 211 ? 4.160 -30.126 -0.583 1.00 45.84 211 ASP A N 1
ATOM 1797 C CA . ASP A 1 211 ? 3.590 -30.911 0.501 1.00 45.84 211 ASP A CA 1
ATOM 1798 C C . ASP A 1 211 ? 4.711 -31.097 1.537 1.00 45.84 211 ASP A C 1
ATOM 1800 O O . ASP A 1 211 ? 5.789 -31.603 1.227 1.00 45.84 211 ASP A O 1
ATOM 1804 N N . GLY A 1 212 ? 4.521 -30.568 2.751 1.00 47.72 212 GLY A N 1
ATOM 1805 C CA . GLY A 1 212 ? 5.403 -30.903 3.877 1.00 47.72 212 GLY A CA 1
ATOM 1806 C C . GLY A 1 212 ? 6.494 -29.930 4.359 1.00 47.72 212 GLY A C 1
ATOM 1807 O O . GLY A 1 212 ? 7.319 -30.350 5.159 1.00 47.72 212 GLY A O 1
ATOM 1808 N N . VAL A 1 213 ? 6.507 -28.626 4.027 1.00 43.88 213 VAL A N 1
ATOM 1809 C CA . VAL A 1 213 ? 7.239 -27.619 4.875 1.00 43.88 213 VAL A CA 1
ATOM 1810 C C . VAL A 1 213 ? 6.318 -26.521 5.438 1.00 43.88 213 VAL A C 1
ATOM 1812 O O . VAL A 1 213 ? 6.715 -25.644 6.206 1.00 43.88 213 VAL A O 1
ATOM 1815 N N . ARG A 1 214 ? 5.025 -26.619 5.126 1.00 43.81 214 ARG A N 1
ATOM 1816 C CA . ARG A 1 214 ? 3.928 -25.980 5.871 1.00 43.81 214 ARG A CA 1
ATOM 1817 C C . ARG A 1 214 ? 2.653 -26.827 5.906 1.00 43.81 214 ARG A C 1
ATOM 1819 O O . ARG A 1 214 ? 1.614 -26.313 6.279 1.00 43.81 214 ARG A O 1
ATOM 1826 N N . SER A 1 215 ? 2.729 -28.081 5.465 1.00 44.75 215 SER A N 1
ATOM 1827 C CA . SER A 1 215 ? 1.557 -28.907 5.170 1.00 44.75 215 SER A CA 1
ATOM 1828 C C . SER A 1 215 ? 1.881 -30.389 5.345 1.00 44.75 215 SER A C 1
ATOM 1830 O O . SER A 1 215 ? 1.821 -31.154 4.396 1.00 44.75 215 SER A O 1
ATOM 1832 N N . LEU A 1 216 ? 2.322 -30.760 6.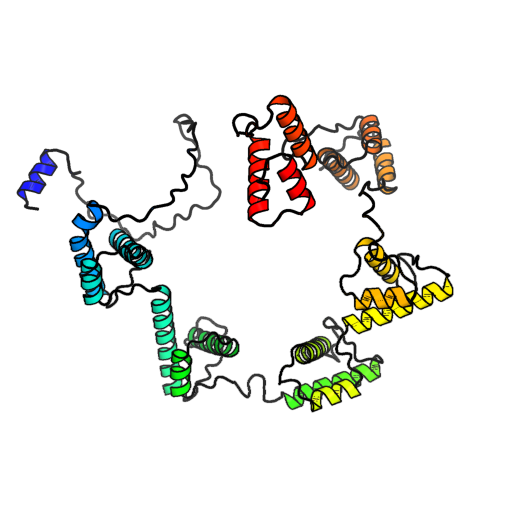546 1.00 36.94 216 LEU A N 1
ATOM 1833 C CA . LEU A 1 216 ? 2.084 -32.100 7.101 1.00 36.94 216 LEU A CA 1
ATOM 1834 C C . LEU A 1 216 ? 1.266 -32.026 8.408 1.00 36.94 216 LEU A C 1
ATOM 1836 O O . LEU A 1 216 ? 0.897 -33.056 8.939 1.00 36.94 216 LEU A O 1
ATOM 1840 N N . ASN A 1 217 ? 0.901 -30.813 8.855 1.00 44.66 217 ASN A N 1
ATOM 1841 C CA . ASN A 1 217 ? -0.003 -30.562 9.984 1.00 44.66 217 ASN A CA 1
ATOM 1842 C C . ASN A 1 217 ? -1.168 -29.641 9.564 1.00 44.66 217 ASN A C 1
ATOM 1844 O O . ASN A 1 217 ? -1.636 -28.871 10.379 1.00 44.66 217 ASN A O 1
ATOM 1848 N N . ASN A 1 218 ? -1.581 -29.558 8.292 1.00 50.19 218 ASN A N 1
ATOM 1849 C CA . ASN A 1 218 ? -2.573 -28.530 7.908 1.00 50.19 218 ASN A CA 1
ATOM 1850 C C . ASN A 1 218 ? -4.010 -28.867 8.333 1.00 50.19 218 ASN A C 1
ATOM 1852 O O . ASN A 1 218 ? -4.803 -27.945 8.500 1.00 50.19 218 ASN A O 1
ATOM 1856 N N . GLU A 1 219 ? -4.354 -30.145 8.490 1.00 51.47 219 GLU A N 1
ATOM 1857 C CA . GLU A 1 219 ? -5.612 -30.541 9.134 1.00 51.47 219 GLU A CA 1
ATOM 1858 C C . GLU A 1 219 ? -5.461 -30.506 10.650 1.00 51.47 219 GLU A C 1
ATOM 1860 O O . GLU A 1 219 ? -6.207 -29.769 11.285 1.00 51.47 219 GLU A O 1
ATOM 1865 N N . ASP A 1 220 ? -4.423 -31.141 11.200 1.00 59.03 220 ASP A N 1
ATOM 1866 C CA . ASP A 1 220 ? -4.165 -31.147 12.646 1.00 59.03 220 ASP A CA 1
ATOM 1867 C C . ASP A 1 220 ? -3.992 -29.733 13.237 1.00 59.03 220 ASP A C 1
ATOM 1869 O O . ASP A 1 220 ? -4.649 -29.405 14.211 1.00 59.03 220 ASP A O 1
ATOM 1873 N N . ASP A 1 221 ? -3.220 -28.825 12.620 1.00 71.69 221 ASP A N 1
ATOM 1874 C CA . ASP A 1 221 ? -3.079 -27.427 13.086 1.00 71.69 221 ASP A CA 1
ATOM 1875 C C . ASP A 1 221 ? -4.374 -26.632 12.885 1.00 71.69 221 ASP A C 1
ATOM 1877 O O . ASP A 1 221 ? -4.672 -25.740 13.675 1.00 71.69 221 ASP A O 1
ATOM 1881 N N . TRP A 1 222 ? -5.167 -26.914 11.845 1.00 81.69 222 TRP A N 1
ATOM 1882 C CA . TRP A 1 222 ? -6.444 -26.220 11.664 1.00 81.69 222 TRP A CA 1
ATOM 1883 C C . TRP A 1 222 ? -7.463 -26.670 12.715 1.00 81.69 222 TRP A C 1
ATOM 1885 O O . TRP A 1 222 ? -8.104 -25.811 13.320 1.00 81.69 222 TRP A O 1
ATOM 1895 N N . LEU A 1 223 ? -7.549 -27.975 12.987 1.00 80.06 223 LEU A N 1
ATOM 1896 C CA . LEU A 1 223 ? -8.381 -28.562 14.039 1.00 80.06 223 LEU A CA 1
ATOM 1897 C C . LEU A 1 223 ? -7.900 -28.151 15.438 1.00 80.06 223 LEU A C 1
ATOM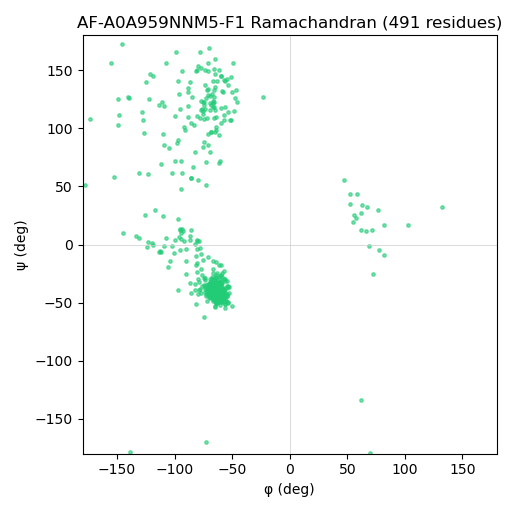 1899 O O . LEU A 1 223 ? -8.719 -27.760 16.263 1.00 80.06 223 LEU A O 1
ATOM 1903 N N . ASP A 1 224 ? -6.592 -28.099 15.689 1.00 80.56 224 ASP A N 1
ATOM 1904 C CA . ASP A 1 224 ? -6.019 -27.586 16.939 1.00 80.56 224 ASP A CA 1
ATOM 1905 C C . ASP A 1 224 ? -6.385 -26.112 17.151 1.00 80.56 224 ASP A C 1
ATOM 1907 O O . ASP A 1 224 ? -6.719 -25.680 18.257 1.00 80.56 224 ASP A O 1
ATOM 1911 N N . LYS A 1 225 ? -6.339 -25.295 16.090 1.00 87.12 225 LYS A N 1
ATOM 1912 C CA . LYS A 1 225 ? -6.754 -23.885 16.157 1.00 87.12 225 LYS A CA 1
ATOM 1913 C C . LYS A 1 225 ? -8.255 -23.738 16.345 1.00 87.12 225 LYS A C 1
ATOM 1915 O O . LYS A 1 225 ? -8.667 -22.806 17.036 1.00 87.12 225 LYS A O 1
ATOM 1920 N N . LEU A 1 226 ? -9.038 -24.638 15.765 1.00 87.44 226 LEU A N 1
ATOM 1921 C CA . LEU A 1 226 ? -10.476 -24.710 15.951 1.00 87.44 226 LEU A CA 1
ATOM 1922 C C . LEU A 1 226 ? -10.818 -25.066 17.411 1.00 87.44 226 LEU A C 1
ATOM 1924 O O . LEU A 1 226 ? -11.571 -24.336 18.048 1.00 87.44 226 LEU A O 1
ATOM 1928 N N . ALA A 1 227 ? -10.171 -26.078 17.990 1.00 86.62 227 ALA A N 1
ATOM 1929 C CA . ALA A 1 227 ? -10.313 -26.439 19.402 1.00 86.62 227 ALA A CA 1
ATOM 1930 C C . ALA A 1 227 ? -9.862 -25.301 20.340 1.00 86.62 227 ALA A C 1
ATOM 1932 O O . ALA A 1 227 ? -10.508 -25.002 21.344 1.00 86.62 227 ALA A O 1
ATOM 1933 N N . LEU A 1 228 ? -8.784 -24.585 19.998 1.00 88.00 228 LEU A N 1
ATOM 1934 C CA . LEU A 1 228 ? -8.378 -23.380 20.731 1.00 88.00 228 LEU A CA 1
ATOM 1935 C C . LEU A 1 228 ? -9.409 -22.247 20.618 1.00 88.00 228 LEU A C 1
ATOM 1937 O O . LEU A 1 228 ? -9.555 -21.466 21.559 1.00 88.00 228 LEU A O 1
ATOM 1941 N N . LEU A 1 229 ? -10.105 -22.124 19.483 1.00 91.69 229 LEU A N 1
ATOM 1942 C CA . LEU A 1 229 ? -11.190 -21.157 19.312 1.00 91.69 229 LEU A CA 1
ATOM 1943 C C . LEU A 1 229 ? -12.408 -21.527 20.158 1.00 91.69 229 LEU A C 1
ATOM 1945 O O . LEU A 1 229 ? -13.017 -20.638 20.750 1.00 91.69 229 LEU A O 1
ATOM 1949 N N . GLU A 1 230 ? -12.727 -22.813 20.260 1.00 90.12 230 GLU A N 1
ATOM 1950 C CA . GLU A 1 230 ? -13.777 -23.319 21.141 1.00 90.12 230 GLU A CA 1
ATOM 1951 C C . GLU A 1 230 ? -13.463 -23.017 22.613 1.00 90.12 230 GLU A C 1
ATOM 1953 O O . GLU A 1 230 ? -14.284 -22.429 23.316 1.00 90.12 230 GLU A O 1
ATOM 1958 N N . GLN A 1 231 ? -12.235 -23.293 23.064 1.00 89.50 231 GLN A N 1
ATOM 1959 C CA . GLN A 1 231 ? -11.790 -22.922 24.413 1.00 89.50 231 GLN A CA 1
ATOM 1960 C C . GLN A 1 231 ? -11.869 -21.410 24.654 1.00 89.50 231 GLN A C 1
ATOM 1962 O O . GLN A 1 231 ? -12.310 -20.971 25.717 1.00 89.50 231 GLN A O 1
ATOM 1967 N N . TYR A 1 232 ? -11.479 -20.608 23.659 1.00 92.31 232 TYR A N 1
ATOM 1968 C CA . TYR A 1 232 ? -11.604 -19.156 23.735 1.00 92.31 232 TYR A CA 1
ATOM 1969 C C . TYR A 1 232 ? -13.070 -18.728 23.871 1.00 92.31 232 TYR A C 1
ATOM 1971 O O . TYR A 1 232 ? -13.379 -17.884 24.708 1.00 92.31 232 TYR A O 1
ATOM 1979 N N . LYS A 1 233 ? -13.981 -19.335 23.103 1.00 92.00 233 LYS A N 1
ATOM 1980 C CA . LYS A 1 233 ? -15.422 -19.062 23.174 1.00 92.00 233 LYS A CA 1
ATOM 1981 C C . LYS A 1 233 ? -15.992 -19.395 24.549 1.00 92.00 233 LYS A C 1
ATOM 1983 O O . LYS A 1 233 ? -16.772 -18.610 25.075 1.00 92.00 233 LYS A O 1
ATOM 1988 N N . ILE A 1 234 ? -15.584 -20.512 25.148 1.00 89.12 234 ILE A N 1
ATOM 1989 C CA . ILE A 1 234 ? -16.000 -20.888 26.507 1.00 89.12 234 ILE A CA 1
ATOM 1990 C C . ILE A 1 234 ? -15.510 -19.853 27.533 1.00 89.12 234 ILE A C 1
ATOM 1992 O O . ILE A 1 234 ? -16.254 -19.485 28.437 1.00 89.12 234 ILE A O 1
ATOM 1996 N N . GLU A 1 235 ? -14.277 -19.359 27.393 1.00 90.25 235 GLU A N 1
ATOM 1997 C CA . GLU A 1 235 ? -13.670 -18.429 28.357 1.00 90.25 235 GLU A CA 1
ATOM 1998 C C . GLU A 1 235 ? -14.164 -16.978 28.211 1.00 90.25 235 GLU A C 1
ATOM 2000 O O . GLU A 1 235 ? -14.341 -16.287 29.213 1.00 90.25 235 GLU A O 1
ATOM 2005 N N . PHE A 1 236 ? -14.381 -16.502 26.982 1.00 88.38 236 PHE A N 1
ATOM 2006 C CA . PHE A 1 236 ? -14.694 -15.096 26.687 1.00 88.38 236 PHE A CA 1
ATOM 2007 C C . PHE A 1 236 ? -16.126 -14.866 26.182 1.00 88.38 236 PHE A C 1
ATOM 2009 O O . PHE A 1 236 ? -16.538 -13.718 26.026 1.00 88.38 236 PHE A O 1
ATOM 2016 N N . GLY A 1 237 ? -16.891 -15.932 25.940 1.00 86.56 237 GLY A N 1
ATOM 2017 C CA . GLY A 1 237 ? -18.289 -15.889 25.500 1.00 86.56 237 GLY A CA 1
ATOM 2018 C C . GLY A 1 237 ? -18.493 -15.677 23.997 1.00 86.56 237 GLY A C 1
ATOM 2019 O O . GLY A 1 237 ? -19.618 -15.806 23.517 1.00 86.56 237 GLY A O 1
ATOM 2020 N N . ASP A 1 238 ? -17.439 -15.373 23.233 1.00 88.69 238 ASP A N 1
ATOM 2021 C CA . ASP A 1 238 ? -17.507 -15.211 21.780 1.00 88.69 238 ASP A CA 1
ATOM 2022 C C . ASP A 1 238 ? -16.230 -15.683 21.063 1.00 88.69 238 ASP A C 1
ATOM 2024 O O . ASP A 1 238 ? -15.223 -16.013 21.683 1.00 88.69 238 ASP A O 1
ATOM 2028 N N . CYS A 1 239 ? -16.269 -15.720 19.729 1.00 89.69 239 CYS A N 1
ATOM 2029 C CA . CYS A 1 239 ? -15.119 -16.072 18.893 1.00 89.69 239 CYS A CA 1
ATOM 2030 C C . CYS A 1 239 ? -14.339 -14.841 18.388 1.00 89.69 239 CYS A C 1
ATOM 2032 O O . CYS A 1 239 ? -13.529 -14.962 17.470 1.00 89.69 239 CYS A O 1
ATOM 2034 N N . ASN A 1 240 ? -14.559 -13.632 18.917 1.00 86.88 240 ASN A N 1
ATOM 2035 C CA . ASN A 1 240 ? -14.045 -12.380 18.345 1.00 86.88 240 ASN A CA 1
ATOM 2036 C C . ASN A 1 240 ? -12.621 -12.039 18.798 1.00 86.88 240 ASN A C 1
ATOM 2038 O O . ASN A 1 240 ? -12.321 -10.944 19.279 1.00 86.88 240 ASN A O 1
ATOM 2042 N N . VAL A 1 241 ? -11.693 -12.959 18.551 1.00 86.88 241 VAL A N 1
ATOM 2043 C CA . VAL A 1 241 ? -10.293 -12.799 18.942 1.00 86.88 241 VAL A CA 1
ATOM 2044 C C . VAL A 1 241 ? -9.626 -11.666 18.148 1.00 86.88 241 VAL A C 1
ATOM 2046 O O . VAL A 1 241 ? -9.524 -11.705 16.918 1.00 86.88 241 VAL A O 1
ATOM 2049 N N . SER A 1 242 ? -9.095 -10.658 18.847 1.00 84.56 242 SER A N 1
ATOM 2050 C CA . SER A 1 242 ? -8.326 -9.573 18.217 1.00 84.56 242 SER A CA 1
ATOM 2051 C C . SER A 1 242 ? -7.005 -10.077 17.617 1.00 84.56 242 SER A C 1
ATOM 2053 O O . SER A 1 242 ? -6.274 -10.846 18.238 1.00 84.56 242 SER A O 1
ATOM 2055 N N . GLN A 1 243 ? -6.616 -9.569 16.441 1.00 81.88 243 GLN A N 1
ATOM 2056 C CA . GLN A 1 243 ? -5.313 -9.883 15.826 1.00 81.88 243 GLN A CA 1
ATOM 2057 C C . GLN A 1 243 ? -4.117 -9.479 16.702 1.00 81.88 243 GLN A C 1
ATOM 2059 O O . GLN A 1 243 ? -3.034 -10.049 16.575 1.00 81.88 243 GLN A O 1
ATOM 2064 N N . THR A 1 244 ? -4.296 -8.481 17.572 1.00 81.94 244 THR A N 1
ATOM 2065 C CA . THR A 1 244 ? -3.261 -8.013 18.503 1.00 81.94 244 THR A CA 1
ATOM 2066 C C . THR A 1 244 ? -3.387 -8.642 19.886 1.00 81.94 244 THR A C 1
ATOM 2068 O O . THR A 1 244 ? -2.669 -8.227 20.795 1.00 81.94 244 THR A O 1
ATOM 2071 N N . PHE A 1 245 ? -4.291 -9.608 20.068 1.00 83.31 245 PHE A N 1
ATOM 2072 C CA . PHE A 1 245 ? -4.455 -10.317 21.327 1.00 83.31 245 PHE A CA 1
ATOM 2073 C C . PHE A 1 245 ? -3.187 -11.117 21.637 1.00 83.31 245 PHE A C 1
ATOM 2075 O O . PHE A 1 245 ? -2.786 -12.006 20.884 1.00 83.31 245 PHE A O 1
ATOM 2082 N N . LYS A 1 246 ? -2.517 -10.751 22.732 1.00 79.31 246 LYS A N 1
ATOM 2083 C CA . LYS A 1 246 ? -1.289 -11.392 23.202 1.00 79.31 246 LYS A CA 1
ATOM 2084 C C . LYS A 1 246 ? -1.610 -12.175 24.467 1.00 79.31 246 LYS A C 1
ATOM 2086 O O . LYS A 1 246 ? -1.441 -11.658 25.564 1.00 79.31 246 LYS A O 1
ATOM 2091 N N . ASN A 1 247 ? -2.076 -13.406 24.296 1.00 82.69 247 ASN A N 1
ATOM 2092 C CA . ASN A 1 247 ? -2.242 -14.357 25.388 1.00 82.69 247 ASN A CA 1
ATOM 2093 C C . ASN A 1 247 ? -1.417 -15.620 25.072 1.00 82.69 247 ASN A C 1
ATOM 2095 O O . ASN A 1 247 ? -1.609 -16.186 23.991 1.00 82.69 247 ASN A O 1
ATOM 2099 N N . PRO A 1 248 ? -0.506 -16.058 25.965 1.00 82.75 248 PRO A N 1
ATOM 2100 C CA . PRO A 1 248 ? 0.250 -17.298 25.792 1.00 82.75 248 PRO A CA 1
ATOM 2101 C C . PRO A 1 248 ? -0.624 -18.539 25.560 1.00 82.75 248 PRO A C 1
ATOM 2103 O O . PRO A 1 248 ? -0.204 -19.415 24.813 1.00 82.75 248 PRO A O 1
ATOM 2106 N N . LYS A 1 249 ? -1.837 -18.582 26.133 1.00 82.94 249 LYS A N 1
ATOM 2107 C CA . LYS A 1 249 ? -2.818 -19.669 25.963 1.00 82.94 249 LYS A CA 1
ATOM 2108 C C . LYS A 1 249 ? -3.418 -19.720 24.552 1.00 82.94 249 LYS A C 1
ATOM 2110 O O . LYS A 1 249 ? -3.717 -20.793 24.051 1.00 82.94 249 LYS A O 1
ATOM 2115 N N . TYR A 1 250 ? -3.521 -18.573 23.872 1.00 86.19 250 TYR A N 1
ATOM 2116 C CA . TYR A 1 250 ? -4.136 -18.451 22.541 1.00 86.19 250 TYR A CA 1
ATOM 2117 C C . TYR A 1 250 ? -3.168 -17.847 21.509 1.00 86.19 250 TYR A C 1
ATOM 2119 O O . TYR A 1 250 ? -3.421 -16.774 20.938 1.00 86.19 250 TYR A O 1
ATOM 2127 N N . PRO A 1 251 ? -2.022 -18.497 21.241 1.00 78.56 251 PRO A N 1
ATOM 2128 C CA . PRO A 1 251 ? -0.979 -17.913 20.420 1.00 78.56 251 PRO A CA 1
ATOM 2129 C C . PRO A 1 251 ? -1.430 -17.814 18.960 1.00 78.56 251 PRO A C 1
ATOM 2131 O O . PRO A 1 251 ? -1.721 -18.813 18.295 1.00 78.56 251 PRO A O 1
ATOM 2134 N N . LYS A 1 252 ? -1.415 -16.580 18.438 1.00 83.38 252 LYS A N 1
ATOM 2135 C CA . LYS A 1 252 ? -1.721 -16.237 17.035 1.00 83.38 252 LYS A CA 1
ATOM 2136 C C . LYS A 1 252 ? -3.153 -16.582 16.589 1.00 83.38 252 LYS A C 1
ATOM 2138 O O . LYS A 1 252 ? -3.431 -16.481 15.396 1.00 83.38 252 LYS A O 1
ATOM 2143 N N . LEU A 1 253 ? -4.059 -16.910 17.515 1.00 88.81 253 LEU A N 1
ATOM 2144 C CA . LEU A 1 253 ? -5.436 -17.308 17.207 1.00 88.81 253 LEU A CA 1
ATOM 2145 C C . LEU A 1 253 ? -6.208 -16.205 16.461 1.00 88.81 253 LEU A C 1
ATOM 2147 O O . LEU A 1 253 ? -6.792 -16.459 15.414 1.00 88.81 253 LEU A O 1
ATOM 2151 N N . GLY A 1 254 ? -6.103 -14.947 16.905 1.00 87.62 254 GLY A N 1
ATOM 2152 C CA . GLY A 1 254 ? -6.766 -13.821 16.230 1.00 87.62 254 GLY A CA 1
ATOM 2153 C C . GLY A 1 254 ? -6.244 -13.544 14.817 1.00 87.62 254 GLY A C 1
ATOM 2154 O O . GLY A 1 254 ? -6.987 -13.075 13.955 1.00 87.62 254 GLY A O 1
ATOM 2155 N N . LYS A 1 255 ? -4.974 -13.870 14.542 1.00 85.12 255 LYS A N 1
ATOM 2156 C CA . LYS A 1 255 ? -4.435 -13.804 13.179 1.00 85.12 255 LYS A CA 1
ATOM 2157 C C . LYS A 1 255 ? -5.007 -14.930 12.317 1.00 85.12 255 LYS A C 1
ATOM 2159 O O . LYS A 1 255 ? -5.482 -14.651 11.223 1.00 85.12 255 LYS A O 1
ATOM 2164 N N . TRP A 1 256 ? -4.983 -16.161 12.827 1.00 90.12 256 TRP A N 1
ATOM 2165 C CA . TRP A 1 256 ? -5.532 -17.329 12.141 1.00 90.12 256 TRP A CA 1
ATOM 2166 C C . TRP A 1 256 ? -7.010 -17.130 11.781 1.00 90.12 256 TRP A C 1
ATOM 2168 O O . TRP A 1 256 ? -7.382 -17.325 10.627 1.00 90.12 256 TRP A O 1
ATOM 2178 N N . LEU A 1 257 ? -7.828 -16.629 12.711 1.00 90.56 257 LEU A N 1
ATOM 2179 C CA . LEU A 1 257 ? -9.251 -16.372 12.467 1.00 90.56 257 LEU A CA 1
ATOM 2180 C C . LEU A 1 257 ? -9.472 -15.302 11.387 1.00 90.56 257 LEU A C 1
ATOM 2182 O O . LEU A 1 257 ? -10.358 -15.416 10.541 1.00 90.56 257 LEU A O 1
ATOM 2186 N N . ASN A 1 258 ? -8.644 -14.254 11.375 1.00 86.50 258 ASN A N 1
ATOM 2187 C CA . ASN A 1 258 ? -8.693 -13.245 10.321 1.00 86.50 258 ASN A CA 1
ATOM 2188 C C . ASN A 1 258 ? -8.291 -13.806 8.947 1.00 86.50 258 ASN A C 1
ATOM 2190 O O . ASN A 1 258 ? -8.830 -13.379 7.920 1.00 86.50 258 ASN A O 1
ATOM 2194 N N . ASP A 1 259 ? -7.346 -14.743 8.918 1.00 83.44 259 ASP A N 1
ATOM 2195 C CA . ASP A 1 259 ? -6.970 -15.436 7.691 1.00 83.44 259 ASP A CA 1
ATOM 2196 C C . ASP A 1 259 ? -8.162 -16.267 7.170 1.00 83.44 259 ASP A C 1
ATOM 2198 O O . ASP A 1 259 ? -8.491 -16.130 5.990 1.00 83.44 259 ASP A O 1
ATOM 2202 N N . GLN A 1 260 ? -8.912 -16.968 8.040 1.00 87.56 260 GLN A N 1
ATOM 2203 C CA . GLN A 1 260 ? -10.148 -17.681 7.655 1.00 87.56 260 GLN A CA 1
ATOM 2204 C C . GLN A 1 260 ? -11.200 -16.736 7.055 1.00 87.56 260 GLN A C 1
ATOM 2206 O O . GLN A 1 260 ? -11.677 -16.962 5.944 1.00 87.56 260 GLN A O 1
ATOM 2211 N N . ARG A 1 261 ? -11.486 -15.603 7.716 1.00 88.44 261 ARG A N 1
ATOM 2212 C CA . ARG A 1 261 ? -12.397 -14.563 7.186 1.00 88.44 261 ARG A CA 1
ATOM 2213 C C . ARG A 1 261 ? -11.959 -14.050 5.812 1.00 88.44 261 ARG A C 1
ATOM 2215 O O . ARG A 1 261 ? -12.777 -13.776 4.934 1.00 88.44 261 ARG A O 1
ATOM 2222 N N . THR A 1 262 ? -10.649 -13.929 5.602 1.00 79.31 262 THR A N 1
ATOM 2223 C CA . THR A 1 262 ? -10.087 -13.501 4.316 1.00 79.31 262 THR A CA 1
ATOM 2224 C C . THR A 1 262 ? -10.245 -14.570 3.238 1.00 79.31 262 THR A C 1
ATOM 2226 O O . THR A 1 262 ? -10.492 -14.221 2.080 1.00 79.31 262 THR A O 1
ATOM 2229 N N . TYR A 1 263 ? -10.086 -15.847 3.590 1.00 81.56 263 TYR A N 1
ATOM 2230 C CA . TYR A 1 263 ? -10.287 -16.974 2.680 1.00 81.56 263 TYR A CA 1
ATOM 2231 C C . TYR A 1 263 ? -11.748 -17.108 2.264 1.00 81.56 263 TYR A C 1
ATOM 2233 O O . TYR A 1 263 ? -12.002 -17.171 1.061 1.00 81.56 263 TYR A O 1
ATOM 2241 N N . TYR A 1 264 ? -12.677 -16.988 3.215 1.00 83.31 264 TYR A N 1
ATOM 2242 C CA . TYR A 1 264 ? -14.117 -16.954 2.961 1.00 83.31 264 TYR A CA 1
ATOM 2243 C C . TYR A 1 264 ? -14.494 -15.840 1.974 1.00 83.31 264 TYR A C 1
ATOM 2245 O O . TYR A 1 264 ? -15.015 -16.092 0.889 1.00 83.31 264 TYR A O 1
ATOM 2253 N N . LYS A 1 265 ? -14.098 -14.590 2.265 1.00 81.00 265 LYS A N 1
ATOM 2254 C CA . LYS A 1 265 ? -14.405 -13.430 1.406 1.00 81.00 265 LYS A CA 1
ATOM 2255 C C . LYS A 1 265 ? -13.840 -13.547 -0.012 1.00 81.00 265 LYS A C 1
ATOM 2257 O O . LYS A 1 265 ? -14.401 -12.992 -0.953 1.00 81.00 265 LYS A O 1
ATOM 2262 N N . LYS A 1 266 ? -12.688 -14.203 -0.167 1.00 77.12 266 LYS A N 1
ATOM 2263 C CA . LYS A 1 266 ? -12.003 -14.364 -1.458 1.00 77.12 266 LYS A CA 1
ATOM 2264 C C . LYS A 1 266 ? -12.342 -15.674 -2.167 1.00 77.12 266 LYS A C 1
ATOM 2266 O O . LYS A 1 266 ? -11.717 -15.917 -3.197 1.00 77.12 266 LYS A O 1
ATOM 2271 N N . LYS A 1 267 ? -13.267 -16.482 -1.629 1.00 78.44 267 LYS A N 1
ATOM 2272 C CA . LYS A 1 267 ? -13.656 -17.798 -2.159 1.00 78.44 267 LYS A CA 1
ATOM 2273 C C . LYS A 1 267 ? -12.433 -18.649 -2.510 1.00 78.44 267 LYS A C 1
ATOM 2275 O O . LYS A 1 267 ? -12.209 -18.999 -3.662 1.00 78.44 267 LYS A O 1
ATOM 2280 N N . ARG A 1 268 ? -11.548 -18.840 -1.527 1.00 67.12 268 ARG A N 1
ATOM 2281 C CA . ARG A 1 268 ? -10.341 -19.662 -1.690 1.00 67.12 268 ARG A CA 1
ATOM 2282 C C . ARG A 1 268 ? -10.662 -21.114 -1.362 1.00 67.12 268 ARG A C 1
ATOM 2284 O O . ARG A 1 268 ? -11.177 -21.365 -0.282 1.00 67.12 268 ARG A O 1
ATOM 2291 N N . ASP A 1 269 ? -10.197 -22.028 -2.205 1.00 72.31 269 ASP A N 1
ATOM 2292 C CA . ASP A 1 269 ? -10.432 -23.479 -2.082 1.00 72.31 269 ASP A CA 1
ATOM 2293 C C . ASP A 1 269 ? -9.912 -24.094 -0.767 1.00 72.31 269 ASP A C 1
ATOM 2295 O O . ASP A 1 269 ? -10.344 -25.161 -0.358 1.00 72.31 269 ASP A O 1
ATOM 2299 N N . PHE A 1 270 ? -9.012 -23.400 -0.057 1.00 71.31 270 PHE A N 1
ATOM 2300 C CA . PHE A 1 270 ? -8.513 -23.817 1.260 1.00 71.31 270 PHE A CA 1
ATOM 2301 C C . PHE A 1 270 ? -9.609 -23.903 2.341 1.00 71.31 270 PHE A C 1
ATOM 2303 O O . PHE A 1 270 ? -9.466 -24.650 3.311 1.00 71.31 270 PHE A O 1
ATOM 2310 N N . LEU A 1 271 ? -10.669 -23.103 2.206 1.00 77.31 271 LEU A N 1
ATOM 2311 C CA . LEU A 1 271 ? -11.801 -23.086 3.123 1.00 77.31 271 LEU A CA 1
ATOM 2312 C C . LEU A 1 271 ? -12.980 -23.792 2.440 1.00 77.31 271 LEU A C 1
ATOM 2314 O O . LEU A 1 271 ? -13.804 -23.145 1.796 1.00 77.31 271 LEU A O 1
ATOM 2318 N N . ASN A 1 272 ? -12.985 -25.124 2.529 1.00 80.12 272 ASN A N 1
ATOM 2319 C CA . ASN A 1 272 ? -14.044 -25.982 1.997 1.00 80.12 272 ASN A CA 1
ATOM 2320 C C . ASN A 1 272 ? -15.349 -25.842 2.809 1.00 80.12 272 ASN A C 1
ATOM 2322 O O . ASN A 1 272 ? -15.361 -25.251 3.890 1.00 80.12 272 ASN A O 1
ATOM 2326 N N . GLU A 1 273 ? -16.446 -26.392 2.287 1.00 81.06 273 GLU A N 1
ATOM 2327 C CA . GLU A 1 273 ? -17.782 -26.286 2.898 1.00 81.06 273 GLU A CA 1
ATOM 2328 C C . GLU A 1 273 ? -17.831 -26.847 4.326 1.00 81.06 273 GLU A C 1
ATOM 2330 O O . GLU A 1 273 ? -18.429 -26.235 5.204 1.00 81.06 273 GLU A O 1
ATOM 2335 N N . GLU A 1 274 ? -17.121 -27.943 4.593 1.00 81.50 274 GLU A N 1
ATOM 2336 C CA . GLU A 1 274 ? -17.031 -28.549 5.925 1.00 81.50 274 GLU A CA 1
ATOM 2337 C C . GLU A 1 274 ? -16.389 -27.604 6.957 1.00 81.50 274 GLU A C 1
ATOM 2339 O O . GLU A 1 274 ? -16.932 -27.382 8.038 1.00 81.50 274 GLU A O 1
ATOM 2344 N N . ARG A 1 275 ? -15.264 -26.962 6.611 1.00 83.50 275 ARG A N 1
ATOM 2345 C CA . ARG A 1 275 ? -14.602 -25.980 7.487 1.00 83.50 275 ARG A CA 1
ATOM 2346 C C . ARG A 1 275 ? -15.436 -24.723 7.695 1.00 83.50 275 ARG A C 1
ATOM 2348 O O . ARG A 1 275 ? -15.338 -24.103 8.754 1.00 83.50 275 ARG A O 1
ATOM 2355 N N . ILE A 1 276 ? -16.212 -24.322 6.687 1.00 86.88 276 ILE A N 1
ATOM 2356 C CA . ILE A 1 276 ? -17.168 -23.217 6.810 1.00 86.88 276 ILE A CA 1
ATOM 2357 C C . ILE A 1 276 ? -18.241 -23.601 7.826 1.00 86.88 276 ILE A C 1
ATOM 2359 O O . ILE A 1 276 ? -18.422 -22.851 8.781 1.00 86.88 276 ILE A O 1
ATOM 2363 N N . GLY A 1 277 ? -18.849 -24.782 7.680 1.00 86.50 277 GLY A N 1
ATOM 2364 C CA . GLY A 1 277 ? -19.867 -25.296 8.598 1.00 86.50 277 GLY A CA 1
ATOM 2365 C C . GLY A 1 277 ? -19.383 -25.337 10.047 1.00 86.50 277 GLY A C 1
ATOM 2366 O O . GLY A 1 277 ? -20.011 -24.749 10.918 1.00 86.50 277 GLY A O 1
ATOM 2367 N N . LEU A 1 278 ? -18.193 -25.893 10.301 1.00 89.31 278 LEU A N 1
ATOM 2368 C CA . LEU A 1 278 ? -17.615 -25.942 11.652 1.00 89.31 278 LEU A CA 1
ATOM 2369 C C . LEU A 1 278 ? -17.407 -24.551 12.275 1.00 89.31 278 LEU A C 1
ATOM 2371 O O . LEU A 1 278 ? -17.627 -24.353 13.469 1.00 89.31 278 LEU A O 1
ATOM 2375 N N . LEU A 1 279 ? -16.966 -23.566 11.487 1.00 90.44 279 LEU A N 1
ATOM 2376 C CA . LEU A 1 279 ? -16.787 -22.197 11.977 1.00 90.44 279 LEU A CA 1
ATOM 2377 C C . LEU A 1 279 ? -18.138 -21.492 12.188 1.00 90.44 279 LEU A C 1
ATOM 2379 O O . LEU A 1 279 ? -18.274 -20.705 13.128 1.00 90.44 279 LEU A O 1
ATOM 2383 N N . GLU A 1 280 ? -19.134 -21.780 11.354 1.00 91.31 280 GLU A N 1
ATOM 2384 C CA . GLU A 1 280 ? -20.499 -21.266 11.495 1.00 91.31 280 GLU A CA 1
ATOM 2385 C C . GLU A 1 280 ? -21.199 -21.829 12.734 1.00 91.31 280 GLU A C 1
ATOM 2387 O O . GLU A 1 280 ? -21.767 -21.046 13.498 1.00 91.31 280 GLU A O 1
ATOM 2392 N N . ASP A 1 281 ? -21.042 -23.122 13.021 1.00 88.19 281 ASP A N 1
ATOM 2393 C CA . ASP A 1 281 ? -21.530 -23.768 14.247 1.00 88.19 281 ASP A CA 1
ATOM 2394 C C . ASP A 1 281 ? -20.891 -23.156 15.503 1.00 88.19 281 ASP A C 1
ATOM 2396 O O . ASP A 1 281 ? -21.528 -22.959 16.544 1.00 88.19 281 ASP A O 1
ATOM 2400 N N . MET A 1 282 ? -19.624 -22.744 15.402 1.00 87.06 282 MET A N 1
ATOM 2401 C CA . MET A 1 282 ? -18.960 -21.991 16.467 1.00 87.06 282 MET A CA 1
ATOM 2402 C C . MET A 1 282 ? -19.472 -20.559 16.611 1.00 87.06 282 MET A C 1
ATOM 2404 O O . MET A 1 282 ? -19.189 -19.918 17.626 1.00 87.06 282 MET A O 1
ATOM 2408 N N . GLY A 1 283 ? -20.272 -20.056 15.677 1.00 88.31 283 GLY A N 1
ATOM 2409 C CA . GLY A 1 283 ? -20.761 -18.681 15.670 1.00 88.31 283 GLY A CA 1
ATOM 2410 C C . GLY A 1 283 ? -19.697 -17.687 15.210 1.00 88.31 283 GLY A C 1
ATOM 2411 O O . GLY A 1 283 ? -19.683 -16.533 15.649 1.00 88.31 283 GLY A O 1
ATOM 2412 N N . VAL A 1 284 ? -18.767 -18.117 14.350 1.00 91.75 284 VAL A N 1
ATOM 2413 C CA . VAL A 1 284 ? -17.771 -17.218 13.769 1.00 91.75 284 VAL A CA 1
ATOM 2414 C C . VAL A 1 284 ? -18.453 -16.224 12.845 1.00 91.75 284 VAL A C 1
ATOM 2416 O O . VAL A 1 284 ? -19.007 -16.544 11.801 1.00 91.75 284 VAL A O 1
ATOM 2419 N N . ILE A 1 285 ? -18.323 -14.955 13.204 1.00 90.94 285 ILE A N 1
ATOM 2420 C CA . ILE A 1 285 ? -18.809 -13.855 12.383 1.00 90.94 285 ILE A CA 1
ATOM 2421 C C . ILE A 1 285 ? -17.830 -13.640 11.227 1.00 90.94 285 ILE A C 1
ATOM 2423 O O . ILE A 1 285 ? -16.678 -13.251 11.455 1.00 90.94 285 ILE A O 1
ATOM 2427 N N . TRP A 1 286 ? -18.279 -13.857 9.990 1.00 89.69 286 TRP A N 1
ATOM 2428 C CA . TRP A 1 286 ? -17.459 -13.684 8.786 1.00 89.69 286 TRP A CA 1
ATOM 2429 C C . TRP A 1 286 ? -17.139 -12.216 8.473 1.00 89.69 286 TRP A C 1
ATOM 2431 O O . TRP A 1 286 ? -15.991 -11.886 8.158 1.00 89.69 286 TRP A O 1
ATOM 2441 N N . ASP A 1 287 ? -18.126 -11.323 8.603 1.00 88.06 287 ASP A N 1
ATOM 2442 C CA . ASP A 1 287 ? -17.967 -9.888 8.351 1.00 88.06 287 ASP A CA 1
ATOM 2443 C C . ASP A 1 287 ? -18.043 -9.068 9.648 1.00 88.06 287 ASP A C 1
ATOM 2445 O O . ASP A 1 287 ? -19.106 -8.672 10.131 1.00 88.06 287 ASP A O 1
ATOM 2449 N N . MET A 1 288 ? -16.867 -8.782 10.209 1.00 85.81 288 MET A N 1
ATOM 2450 C CA . MET A 1 288 ? -16.741 -7.956 11.411 1.00 85.81 288 MET A CA 1
ATOM 2451 C C . MET A 1 288 ? -17.141 -6.497 11.196 1.00 85.81 288 MET A C 1
ATOM 2453 O O . MET A 1 288 ? -17.449 -5.817 12.171 1.00 85.81 288 MET A O 1
ATOM 2457 N N . ASP A 1 289 ? -17.085 -5.968 9.973 1.00 86.06 289 ASP A N 1
ATOM 2458 C CA . ASP A 1 289 ? -17.484 -4.581 9.726 1.00 86.06 289 ASP A CA 1
ATOM 2459 C C . ASP A 1 289 ? -19.005 -4.443 9.815 1.00 86.06 289 ASP A C 1
ATOM 2461 O O . ASP A 1 289 ? -19.494 -3.531 10.486 1.00 86.06 289 ASP A O 1
ATOM 2465 N N . VAL A 1 290 ? -19.734 -5.401 9.232 1.00 88.38 290 VAL A N 1
ATOM 2466 C CA . VAL A 1 290 ? -21.194 -5.498 9.358 1.00 88.38 290 VAL A CA 1
ATOM 2467 C C . VAL A 1 290 ? -21.591 -5.687 10.819 1.00 88.38 290 VAL A C 1
ATOM 2469 O O . VAL A 1 290 ? -22.355 -4.884 11.347 1.00 88.38 290 VAL A O 1
ATOM 2472 N N . TYR A 1 291 ? -21.005 -6.664 11.513 1.00 89.19 291 TYR A N 1
ATOM 2473 C CA . TYR A 1 291 ? -21.336 -6.923 12.915 1.00 89.19 291 TYR A CA 1
ATOM 2474 C C . TYR A 1 291 ? -21.067 -5.720 13.830 1.00 89.19 291 TYR A C 1
ATOM 2476 O O . TYR A 1 291 ? -21.943 -5.296 14.581 1.00 89.19 291 TYR A O 1
ATOM 2484 N N . ASN A 1 292 ? -19.881 -5.105 13.740 1.00 88.75 292 ASN A N 1
ATOM 2485 C CA . ASN A 1 292 ? -19.557 -3.924 14.549 1.00 88.75 292 ASN A CA 1
ATOM 2486 C C . ASN A 1 292 ? -20.468 -2.733 14.229 1.00 88.75 292 ASN A C 1
ATOM 2488 O O . ASN A 1 292 ? -20.720 -1.895 15.097 1.00 88.75 292 ASN A O 1
ATOM 2492 N N . PHE A 1 293 ? -20.914 -2.609 12.978 1.00 90.88 293 PHE A N 1
ATOM 2493 C CA . PHE A 1 293 ? -21.890 -1.599 12.597 1.00 90.88 293 PHE A CA 1
ATOM 2494 C C . PHE A 1 293 ? -23.232 -1.859 13.285 1.00 90.88 293 PHE A C 1
ATOM 2496 O O . PHE A 1 293 ? -23.761 -0.953 13.920 1.00 90.88 293 PHE A O 1
ATOM 2503 N N . GLU A 1 294 ? -23.743 -3.087 13.239 1.00 90.88 294 GLU A N 1
ATOM 2504 C CA . GLU A 1 294 ? -25.013 -3.447 13.876 1.00 90.88 294 GLU A CA 1
ATOM 2505 C C . GLU A 1 294 ? -24.999 -3.267 15.393 1.00 90.88 294 GLU A C 1
ATOM 2507 O O . GLU A 1 294 ? -25.959 -2.734 15.945 1.00 90.88 294 GLU A O 1
ATOM 2512 N N . GLN A 1 295 ? -23.904 -3.629 16.065 1.00 90.31 295 GLN A N 1
ATOM 2513 C CA . GLN A 1 295 ? -23.763 -3.389 17.505 1.00 90.31 295 GLN A CA 1
ATOM 2514 C C . GLN A 1 295 ? -23.812 -1.891 17.830 1.00 90.31 295 GLN A C 1
ATOM 2516 O O . GLN A 1 295 ? -24.575 -1.467 18.692 1.00 90.31 295 GLN A O 1
ATOM 2521 N N . ARG A 1 296 ? -23.103 -1.051 17.064 1.00 91.50 296 ARG A N 1
ATOM 2522 C CA . ARG A 1 296 ? -23.177 0.411 17.239 1.00 91.50 296 ARG A CA 1
ATOM 2523 C C . ARG A 1 296 ? -24.573 0.965 16.978 1.00 91.50 296 ARG A C 1
ATOM 2525 O O . ARG A 1 296 ? -24.964 1.927 17.626 1.00 91.50 296 ARG A O 1
ATOM 2532 N N . ILE A 1 297 ? -25.313 0.400 16.026 1.00 92.44 297 ILE A N 1
ATOM 2533 C CA . ILE A 1 297 ? -26.702 0.792 15.764 1.00 92.44 297 ILE A CA 1
ATOM 2534 C C . ILE A 1 297 ? -27.589 0.483 16.970 1.00 92.44 297 ILE A C 1
ATOM 2536 O O . ILE A 1 297 ? -28.349 1.360 17.373 1.00 92.44 297 ILE A O 1
ATOM 2540 N N . LYS A 1 298 ? -27.445 -0.700 17.579 1.00 92.44 298 LYS A N 1
ATOM 2541 C CA . LYS A 1 298 ? -28.162 -1.059 18.812 1.00 92.44 298 LYS A CA 1
ATOM 2542 C C . LYS A 1 298 ? -27.852 -0.080 19.942 1.00 92.44 298 LYS A C 1
ATOM 2544 O O . LYS A 1 298 ? -28.773 0.490 20.511 1.00 92.44 298 LYS A O 1
ATOM 2549 N N . GLU A 1 299 ? -26.575 0.226 20.171 1.00 92.06 299 GLU A N 1
ATOM 2550 C CA . GLU A 1 299 ? -26.165 1.205 21.188 1.00 92.06 299 GLU A CA 1
ATOM 2551 C C . GLU A 1 299 ? -26.751 2.610 20.925 1.00 92.06 299 GLU A C 1
ATOM 2553 O O . GLU A 1 299 ? -27.162 3.313 21.848 1.00 92.06 299 GLU A O 1
ATOM 2558 N N . ILE A 1 300 ? -26.824 3.042 19.657 1.00 90.81 300 ILE A N 1
ATOM 2559 C CA . ILE A 1 300 ? -27.456 4.319 19.279 1.00 90.81 300 ILE A CA 1
ATOM 2560 C C . ILE A 1 300 ? -28.969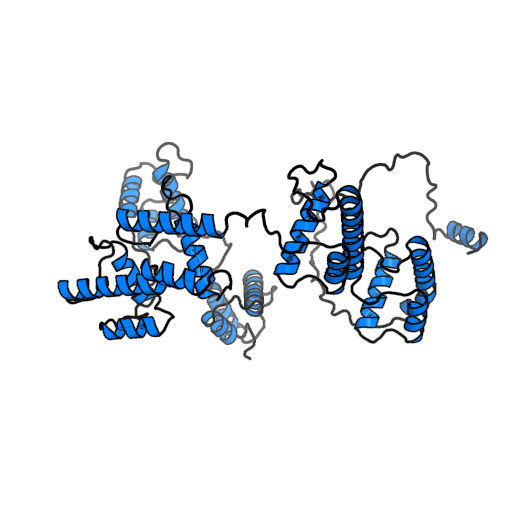 4.284 19.543 1.00 90.81 300 ILE A C 1
ATOM 2562 O O . ILE A 1 300 ? -29.531 5.282 19.995 1.00 90.81 300 ILE A O 1
ATOM 2566 N N . GLN A 1 301 ? -29.640 3.166 19.254 1.00 91.19 301 GLN A N 1
ATOM 2567 C CA . GLN A 1 301 ? -31.069 2.990 19.525 1.00 91.19 301 GLN A CA 1
ATOM 2568 C C . GLN A 1 301 ? -31.371 2.985 21.025 1.00 91.19 301 GLN A C 1
ATOM 2570 O O . GLN A 1 301 ? -32.336 3.619 21.446 1.00 91.19 301 GLN A O 1
ATOM 2575 N N . GLU A 1 302 ? -30.546 2.312 21.825 1.00 90.25 302 GLU A N 1
ATOM 2576 C CA . GLU A 1 302 ? -30.650 2.295 23.287 1.00 90.25 302 GLU A CA 1
ATOM 2577 C C . GLU A 1 302 ? -30.490 3.702 23.861 1.00 90.25 302 GLU A C 1
ATOM 2579 O O . GLU A 1 302 ? -31.353 4.156 24.610 1.00 90.25 302 GLU A O 1
ATOM 2584 N N . TYR A 1 303 ? -29.471 4.443 23.412 1.00 88.88 303 TYR A N 1
ATOM 2585 C CA . TYR A 1 303 ? -29.302 5.843 23.796 1.00 88.88 303 TYR A CA 1
ATOM 2586 C C . TYR A 1 303 ? -30.532 6.687 23.431 1.00 88.88 303 TYR A C 1
ATOM 2588 O O . TYR A 1 303 ? -31.021 7.462 24.250 1.00 88.88 303 TYR A O 1
ATOM 2596 N N . LYS A 1 304 ? -31.069 6.527 22.212 1.00 88.56 304 LYS A N 1
ATOM 2597 C CA . LYS A 1 304 ? -32.275 7.248 21.776 1.00 88.56 304 LYS A CA 1
ATOM 2598 C C . LYS A 1 304 ? -33.478 6.912 22.658 1.00 88.56 304 LYS A C 1
ATOM 2600 O O . LYS A 1 304 ? -34.272 7.796 22.959 1.00 88.56 304 LYS A O 1
ATOM 2605 N N . LYS A 1 305 ? -33.624 5.649 23.064 1.00 89.56 305 LYS A N 1
ATOM 2606 C CA . LYS A 1 305 ? -34.703 5.205 23.954 1.00 89.56 305 LYS A CA 1
ATOM 2607 C C . LYS A 1 305 ? -34.583 5.834 25.347 1.00 89.56 305 LYS A C 1
ATOM 2609 O O . LYS A 1 305 ? -35.605 6.162 25.935 1.00 89.56 305 LYS A O 1
ATOM 2614 N N . GLU A 1 306 ? -33.363 6.007 25.850 1.00 87.94 306 GLU A N 1
ATOM 2615 C CA . GLU A 1 306 ? -33.092 6.569 27.180 1.00 87.94 306 GLU A CA 1
ATOM 2616 C C . GLU A 1 306 ? -33.183 8.108 27.215 1.00 87.94 306 GLU A C 1
ATOM 2618 O O . GLU A 1 306 ? -33.771 8.666 28.137 1.00 87.94 306 GLU A O 1
ATOM 2623 N N . PHE A 1 307 ? -32.642 8.801 26.206 1.00 85.56 307 PHE A N 1
ATOM 2624 C CA . PHE A 1 307 ? -32.483 10.267 26.211 1.00 85.56 307 PHE A CA 1
ATOM 2625 C C . PHE A 1 307 ? -33.350 11.009 25.182 1.00 85.56 307 PHE A C 1
ATOM 2627 O O . PHE A 1 307 ? -33.355 12.238 25.156 1.00 85.56 307 PHE A O 1
ATOM 2634 N N . GLY A 1 308 ? -34.073 10.293 24.317 1.00 82.06 308 GLY A N 1
ATOM 2635 C CA . GLY A 1 308 ? -34.996 10.864 23.329 1.00 82.06 308 GLY A CA 1
ATOM 2636 C C . GLY A 1 308 ? -34.343 11.463 22.078 1.00 82.06 308 GLY A C 1
ATOM 2637 O O . GLY A 1 308 ? -35.054 11.850 21.151 1.00 82.06 308 GLY A O 1
ATOM 2638 N N . ASP A 1 309 ? -33.010 11.525 22.002 1.00 84.88 309 ASP A N 1
ATOM 2639 C CA . ASP A 1 309 ? -32.284 12.101 20.868 1.00 84.88 309 ASP A CA 1
ATOM 2640 C C . ASP A 1 309 ? -31.036 11.295 20.454 1.00 84.88 309 ASP A C 1
ATOM 2642 O O . ASP A 1 309 ? -30.736 10.234 20.996 1.00 84.88 309 ASP A O 1
ATOM 2646 N N . PHE A 1 310 ? -30.305 11.786 19.445 1.00 85.00 310 PHE A N 1
ATOM 2647 C CA . PHE A 1 310 ? -29.059 11.179 18.953 1.00 85.00 310 PHE A CA 1
ATOM 2648 C C . PHE A 1 310 ? -27.810 12.014 19.279 1.00 85.00 310 PHE A C 1
ATOM 2650 O O . PHE A 1 310 ? -26.808 11.973 18.550 1.00 85.00 310 PHE A O 1
ATOM 2657 N N . ASN A 1 311 ? -27.863 12.846 20.318 1.00 81.94 311 ASN A N 1
ATOM 2658 C CA . ASN A 1 311 ? -26.787 13.757 20.701 1.00 81.94 311 ASN A CA 1
ATOM 2659 C C . ASN A 1 311 ? -25.873 13.131 21.753 1.00 81.94 311 ASN A C 1
ATOM 2661 O O . ASN A 1 311 ? -25.694 13.652 22.848 1.00 81.94 311 ASN A O 1
ATOM 2665 N N . ILE A 1 312 ? -25.237 12.025 21.372 1.00 83.81 312 ILE A N 1
ATOM 2666 C CA . ILE A 1 312 ? -24.381 11.232 22.258 1.00 83.81 312 ILE A CA 1
ATOM 2667 C C . ILE A 1 312 ? -23.102 12.016 22.625 1.00 83.81 312 ILE A C 1
ATOM 2669 O O . ILE A 1 312 ? -22.315 12.354 21.726 1.00 83.81 312 ILE A O 1
ATOM 2673 N N . PRO A 1 313 ? -22.836 12.291 23.920 1.00 78.81 313 PRO A N 1
ATOM 2674 C CA . PRO A 1 313 ? -21.617 12.963 24.362 1.00 78.81 313 PRO A CA 1
ATOM 2675 C C . PRO A 1 313 ? -20.353 12.163 24.023 1.00 78.81 313 PRO A C 1
ATOM 2677 O O . PRO A 1 313 ? -20.345 10.933 24.040 1.00 78.81 313 PRO A O 1
ATOM 2680 N N . SER A 1 314 ? -19.228 12.849 23.793 1.00 75.44 314 SER A N 1
ATOM 2681 C CA . SER A 1 314 ? -17.943 12.189 23.492 1.00 75.44 314 SER A CA 1
ATOM 2682 C C . SER A 1 314 ? -17.394 11.333 24.637 1.00 75.44 314 SER A C 1
ATOM 2684 O O . SER A 1 314 ? -16.482 10.552 24.410 1.00 75.44 314 SER A O 1
ATOM 2686 N N . ASN A 1 315 ? -17.922 11.504 25.852 1.00 78.69 315 ASN A N 1
ATOM 2687 C CA . ASN A 1 315 ? -17.535 10.765 27.053 1.00 78.69 315 ASN A CA 1
ATOM 2688 C C . ASN A 1 315 ? -18.713 9.938 27.602 1.00 78.69 315 ASN A C 1
ATOM 2690 O O . ASN A 1 315 ? -18.825 9.764 28.814 1.00 78.69 315 ASN A O 1
ATOM 2694 N N . TYR A 1 316 ? -19.627 9.487 26.735 1.00 84.62 316 TYR A N 1
ATOM 2695 C CA . TYR A 1 316 ? -20.734 8.619 27.138 1.00 84.62 316 TYR A CA 1
ATOM 2696 C C . TYR A 1 316 ? -20.183 7.358 27.819 1.00 84.62 316 TYR A C 1
ATOM 2698 O O . TYR A 1 316 ? -19.394 6.628 27.224 1.00 84.62 316 TYR A O 1
ATOM 2706 N N . LYS A 1 317 ? -20.529 7.150 29.097 1.00 81.62 317 LYS A N 1
ATOM 2707 C CA . LYS A 1 317 ? -19.874 6.143 29.950 1.00 81.62 317 LYS A CA 1
ATOM 2708 C C . LYS A 1 317 ? -20.038 4.704 29.438 1.00 81.62 317 LYS A C 1
ATOM 2710 O O . LYS A 1 317 ? -19.025 4.009 29.448 1.00 81.62 317 LYS A O 1
ATOM 2715 N N . PRO A 1 318 ? -21.222 4.265 28.959 1.00 84.69 318 PRO A N 1
ATOM 2716 C CA . PRO A 1 318 ? -21.384 2.911 28.423 1.00 84.69 318 PRO A CA 1
ATOM 2717 C C . PRO A 1 318 ? -20.471 2.623 27.226 1.00 84.69 318 PRO A C 1
ATOM 2719 O O . PRO A 1 318 ? -19.901 1.542 27.133 1.00 84.69 318 PRO A O 1
ATOM 2722 N N . ASN A 1 319 ? -20.246 3.614 26.353 1.00 84.00 319 ASN A N 1
ATOM 2723 C CA . ASN A 1 319 ? -19.242 3.523 25.295 1.00 84.00 319 ASN A CA 1
ATOM 2724 C C . ASN A 1 319 ? -18.636 4.902 24.956 1.00 84.00 319 ASN A C 1
ATOM 2726 O O . ASN A 1 319 ? -19.228 5.674 24.189 1.00 84.00 319 ASN A O 1
ATOM 2730 N N . PRO A 1 320 ? -17.405 5.201 25.423 1.00 83.56 320 PRO A N 1
ATOM 2731 C CA . PRO A 1 320 ? -16.738 6.482 25.163 1.00 83.56 320 PRO A CA 1
ATOM 2732 C C . PRO A 1 320 ? -16.477 6.767 23.675 1.00 83.56 320 PRO A C 1
ATOM 2734 O O . PRO A 1 320 ? -16.223 7.901 23.273 1.00 83.56 320 PRO A O 1
ATOM 2737 N N . ASN A 1 321 ? -16.521 5.746 22.817 1.00 85.75 321 ASN A N 1
ATOM 2738 C CA . ASN A 1 321 ? -16.297 5.909 21.383 1.00 85.75 321 ASN A CA 1
ATOM 2739 C C . ASN A 1 321 ? -17.583 6.196 20.598 1.00 85.75 321 ASN A C 1
ATOM 2741 O O . ASN A 1 321 ? -17.491 6.649 19.453 1.00 85.75 321 ASN A O 1
ATOM 2745 N N . LEU A 1 322 ? -18.760 5.984 21.193 1.00 87.25 322 LEU A N 1
ATOM 2746 C CA . LEU A 1 322 ? -20.047 6.083 20.507 1.00 87.25 322 LEU A CA 1
ATOM 2747 C C . LEU A 1 322 ? -20.365 7.518 20.070 1.00 87.25 322 LEU A C 1
ATOM 2749 O O . LEU A 1 322 ? -20.691 7.755 18.906 1.00 87.25 322 LEU A O 1
ATOM 2753 N N . GLY A 1 323 ? -20.140 8.505 20.944 1.00 85.69 323 GLY A N 1
ATOM 2754 C CA . GLY A 1 323 ? -20.313 9.920 20.593 1.00 85.69 323 GLY A CA 1
ATOM 2755 C C . GLY A 1 323 ? -19.383 10.373 19.462 1.00 85.69 323 GLY A C 1
ATOM 2756 O O . GLY A 1 323 ? -19.795 11.067 18.530 1.00 85.69 323 GLY A O 1
ATOM 2757 N N . ASN A 1 324 ? -18.129 9.909 19.473 1.00 87.31 324 ASN A N 1
ATOM 2758 C CA . ASN A 1 324 ? -17.176 10.174 18.391 1.00 87.31 324 ASN A CA 1
ATOM 2759 C C . ASN A 1 324 ? -17.583 9.496 17.076 1.00 87.31 324 ASN A C 1
ATOM 2761 O O . ASN A 1 324 ? -17.354 10.052 15.996 1.00 87.31 324 ASN A O 1
ATOM 2765 N N . TYR A 1 325 ? -18.161 8.299 17.154 1.00 89.12 325 TYR A N 1
ATOM 2766 C CA . TYR A 1 325 ? -18.676 7.568 16.005 1.00 89.12 325 TYR A CA 1
ATOM 2767 C C . TYR A 1 325 ? -19.853 8.311 15.362 1.00 89.12 325 TYR A C 1
ATOM 2769 O O . TYR A 1 325 ? -19.767 8.664 14.185 1.00 89.12 325 TYR A O 1
ATOM 2777 N N . VAL A 1 326 ? -20.872 8.674 16.146 1.00 88.12 326 VAL A N 1
ATOM 2778 C CA . VAL A 1 326 ? -22.017 9.472 15.678 1.00 88.12 326 VAL A CA 1
ATOM 2779 C C . VAL A 1 326 ? -21.560 10.813 15.102 1.00 88.12 326 VAL A C 1
ATOM 2781 O O . VAL A 1 326 ? -21.967 11.188 14.004 1.00 88.12 326 VAL A O 1
ATOM 2784 N N . TYR A 1 327 ? -20.632 11.514 15.759 1.00 85.19 327 TYR A N 1
ATOM 2785 C CA . TYR A 1 327 ? -20.061 12.754 15.225 1.00 85.19 327 TYR A CA 1
ATOM 2786 C C . TYR A 1 327 ? -19.410 12.567 13.844 1.00 85.19 327 TYR A C 1
ATOM 2788 O O . TYR A 1 327 ? -19.541 13.428 12.968 1.00 85.19 327 TYR A O 1
ATOM 2796 N N . ARG A 1 328 ? -18.709 11.448 13.617 1.00 86.06 328 ARG A N 1
ATOM 2797 C CA . ARG A 1 328 ? -18.114 11.134 12.309 1.00 86.06 328 ARG A CA 1
ATOM 2798 C C . ARG A 1 328 ? -19.177 10.855 11.255 1.00 86.06 328 ARG A C 1
ATOM 2800 O O . ARG A 1 328 ? -19.002 11.339 10.143 1.00 86.06 328 ARG A O 1
ATOM 2807 N N . ILE A 1 329 ? -20.260 10.158 11.598 1.00 88.44 329 ILE A N 1
ATOM 2808 C CA . ILE A 1 329 ? -21.395 9.958 10.684 1.00 88.44 329 ILE A CA 1
ATOM 2809 C C . ILE A 1 329 ? -21.998 11.315 10.297 1.00 88.44 329 ILE A C 1
ATOM 2811 O O . ILE A 1 329 ? -22.127 11.607 9.109 1.00 88.44 329 ILE A O 1
ATOM 2815 N N . LYS A 1 330 ? -22.254 12.193 11.278 1.00 84.12 330 LYS A N 1
ATOM 2816 C CA . LYS A 1 330 ? -22.818 13.532 11.035 1.00 84.12 330 LYS A CA 1
ATOM 2817 C C . LYS A 1 330 ? -21.911 14.424 10.182 1.00 84.12 330 LYS A C 1
ATOM 2819 O O . LYS A 1 330 ? -22.407 15.216 9.397 1.00 84.12 330 LYS A O 1
ATOM 2824 N N . THR A 1 331 ? -20.585 14.320 10.319 1.00 81.12 331 THR A N 1
ATOM 2825 C CA . THR A 1 331 ? -19.629 15.229 9.641 1.00 81.12 331 THR A CA 1
ATOM 2826 C C . THR A 1 331 ? -19.037 14.704 8.339 1.00 81.12 331 THR A C 1
ATOM 2828 O O . THR A 1 331 ? -18.778 15.478 7.424 1.00 81.12 331 THR A O 1
ATOM 2831 N N . LYS A 1 332 ? -18.720 13.409 8.264 1.00 82.12 332 LYS A N 1
ATOM 2832 C CA . LYS A 1 332 ? -18.062 12.791 7.102 1.00 82.12 332 LYS A CA 1
ATOM 2833 C C . LYS A 1 332 ? -19.019 11.968 6.248 1.00 82.12 332 LYS A C 1
ATOM 2835 O O . LYS A 1 332 ? -18.641 11.614 5.134 1.00 82.12 332 LYS A O 1
ATOM 2840 N N . GLY A 1 333 ? -20.203 11.655 6.770 1.00 85.69 333 GLY A N 1
ATOM 2841 C CA . GLY A 1 333 ? -21.131 10.719 6.153 1.00 85.69 333 GLY A CA 1
ATOM 2842 C C . GLY A 1 333 ? -20.634 9.273 6.195 1.00 85.69 333 GLY A C 1
ATOM 2843 O O . GLY A 1 333 ? -19.558 8.959 6.715 1.00 85.69 333 GLY A O 1
ATOM 2844 N N . ILE A 1 334 ? -21.448 8.392 5.623 1.00 86.06 334 ILE A N 1
ATOM 2845 C CA . ILE A 1 334 ? -21.138 6.984 5.356 1.00 86.06 334 ILE A CA 1
ATOM 2846 C C . ILE A 1 334 ? -21.224 6.779 3.844 1.00 86.06 334 ILE A C 1
ATOM 2848 O O . ILE A 1 334 ? -22.023 7.443 3.185 1.00 86.06 334 ILE A O 1
ATOM 2852 N N . LYS A 1 335 ? -20.379 5.913 3.277 1.00 86.62 335 LYS A N 1
ATOM 2853 C CA . LYS A 1 335 ? -20.357 5.688 1.826 1.00 86.62 335 LYS A CA 1
ATOM 2854 C C . LYS A 1 335 ? -21.379 4.641 1.404 1.00 86.62 335 LYS A C 1
ATOM 2856 O O . LYS A 1 335 ? -22.038 4.829 0.394 1.00 86.62 335 LYS A O 1
ATOM 2861 N N . GLU A 1 336 ? -21.488 3.573 2.180 1.00 89.50 336 GLU A N 1
ATOM 2862 C CA . GLU A 1 336 ? -22.286 2.390 1.893 1.00 89.50 336 GLU A CA 1
ATOM 2863 C C . GLU A 1 336 ? -23.780 2.666 2.095 1.00 89.50 336 GLU A C 1
ATOM 2865 O O . GLU A 1 336 ? -24.198 3.050 3.188 1.00 89.50 336 GLU A O 1
ATOM 2870 N N . ASP A 1 337 ? -24.585 2.461 1.053 1.00 88.06 337 ASP A N 1
ATOM 2871 C CA . ASP A 1 337 ? -26.000 2.850 1.055 1.00 88.06 337 ASP A CA 1
ATOM 2872 C C . ASP A 1 337 ? -26.845 2.027 2.029 1.00 88.06 337 ASP A C 1
ATOM 2874 O O . ASP A 1 337 ? -27.634 2.599 2.776 1.00 88.06 337 ASP A O 1
ATOM 2878 N N . TRP A 1 338 ? -26.583 0.724 2.149 1.00 92.06 338 TRP A N 1
ATOM 2879 C CA . TRP A 1 338 ? -27.280 -0.140 3.110 1.00 92.06 338 TRP A CA 1
ATOM 2880 C C . TRP A 1 338 ? -27.084 0.310 4.572 1.00 92.06 338 TRP A C 1
ATOM 2882 O O . TRP A 1 338 ? -27.989 0.195 5.396 1.00 92.06 338 TRP A O 1
ATOM 2892 N N . LYS A 1 339 ? -25.919 0.888 4.911 1.00 91.69 339 LYS A N 1
ATOM 2893 C CA . LYS A 1 339 ? -25.673 1.463 6.247 1.00 91.69 339 LYS A CA 1
ATOM 2894 C C . LYS A 1 339 ? -26.483 2.740 6.460 1.00 91.69 339 LYS A C 1
ATOM 2896 O O . LYS A 1 339 ? -26.936 2.992 7.575 1.00 91.69 339 LYS A O 1
ATOM 2901 N N . LYS A 1 340 ? -26.659 3.555 5.413 1.00 89.31 340 LYS A N 1
ATOM 2902 C CA . LYS A 1 340 ? -27.500 4.761 5.472 1.00 89.31 340 LYS A CA 1
ATOM 2903 C C . LYS A 1 340 ? -28.963 4.385 5.656 1.00 89.31 340 LYS A C 1
ATOM 2905 O O . LYS A 1 340 ? -29.611 4.931 6.536 1.00 89.31 340 LYS A O 1
ATOM 2910 N N . GLU A 1 341 ? -29.450 3.420 4.883 1.00 88.75 341 GLU A N 1
ATOM 2911 C CA . GLU A 1 341 ? -30.824 2.930 4.979 1.00 88.75 341 GLU A CA 1
ATOM 2912 C C . GLU A 1 341 ? -31.128 2.400 6.384 1.00 88.75 341 GLU A C 1
ATOM 2914 O O . GLU A 1 341 ? -32.109 2.811 7.001 1.00 88.75 341 GLU A O 1
ATOM 2919 N N . LYS A 1 342 ? -30.228 1.591 6.956 1.00 90.62 342 LYS A N 1
ATOM 2920 C CA . LYS A 1 342 ? -30.383 1.078 8.325 1.00 90.62 342 LYS A CA 1
ATOM 2921 C C . LYS A 1 342 ? -30.373 2.193 9.381 1.00 90.62 342 LYS A C 1
ATOM 2923 O O . LYS A 1 342 ? -31.105 2.117 10.360 1.00 90.62 342 LYS A O 1
ATOM 2928 N N . LEU A 1 343 ? -29.602 3.265 9.177 1.00 88.31 343 LEU A N 1
ATOM 2929 C CA . LEU A 1 343 ? -29.658 4.463 10.028 1.00 88.31 343 LEU A CA 1
ATOM 2930 C C . LEU A 1 343 ? -30.975 5.238 9.866 1.00 88.31 343 LEU A C 1
ATOM 2932 O O . LEU A 1 343 ? -31.549 5.693 10.854 1.00 88.31 343 LEU A O 1
ATOM 2936 N N . HIS A 1 344 ? -31.490 5.354 8.644 1.00 88.56 344 HIS A N 1
ATOM 2937 C CA . HIS A 1 344 ? -32.781 5.989 8.390 1.00 88.56 344 HIS A CA 1
ATOM 2938 C C . HIS A 1 344 ? -33.930 5.210 9.044 1.00 88.56 344 HIS A C 1
ATOM 2940 O O . HIS A 1 344 ? -34.807 5.826 9.642 1.00 88.56 344 HIS A O 1
ATOM 2946 N N . GLN A 1 345 ? -33.887 3.872 9.027 1.00 88.75 345 GLN A N 1
ATOM 2947 C CA . GLN A 1 345 ? -34.882 3.013 9.685 1.00 88.75 345 GLN A CA 1
ATOM 2948 C C . GLN A 1 345 ? -34.973 3.261 11.197 1.00 88.75 345 GLN A C 1
ATOM 2950 O O . GLN A 1 345 ? -36.059 3.212 11.768 1.00 88.75 345 GLN A O 1
ATOM 2955 N N . ILE A 1 346 ? -33.858 3.591 11.859 1.00 86.50 346 ILE A N 1
ATOM 2956 C CA . ILE A 1 346 ? -33.867 3.942 13.290 1.00 86.50 346 ILE A CA 1
ATOM 2957 C C . ILE A 1 346 ? -34.253 5.412 13.546 1.00 86.50 346 ILE A C 1
ATOM 2959 O O . ILE A 1 346 ? -34.306 5.864 14.695 1.00 86.50 346 ILE A O 1
ATOM 2963 N N . GLY A 1 347 ? -34.528 6.171 12.483 1.00 82.62 347 GLY A N 1
ATOM 2964 C CA . GLY A 1 347 ? -34.860 7.593 12.503 1.00 82.62 347 GLY A CA 1
ATOM 2965 C C . GLY A 1 347 ? -33.647 8.523 12.579 1.00 82.62 347 GLY A C 1
ATOM 2966 O O . GLY A 1 347 ? -33.803 9.683 12.952 1.00 82.62 347 GLY A O 1
ATOM 2967 N N . PHE A 1 348 ? -32.438 8.037 12.280 1.00 86.19 348 PHE A N 1
ATOM 2968 C CA . PHE A 1 348 ? -31.227 8.855 12.226 1.00 86.19 348 PHE A CA 1
ATOM 2969 C C . PHE A 1 348 ? -31.020 9.389 10.802 1.00 86.19 348 PHE A C 1
ATOM 2971 O O . PHE A 1 348 ? -30.472 8.697 9.950 1.00 86.19 348 PHE A O 1
ATOM 2978 N N . PHE A 1 349 ? -31.422 10.636 10.547 1.00 83.44 349 PHE A N 1
ATOM 2979 C CA . PHE A 1 349 ? -31.327 11.267 9.217 1.00 83.44 349 PHE A CA 1
ATOM 2980 C C . PHE A 1 349 ? -30.134 12.228 9.063 1.00 83.44 349 PHE A C 1
ATOM 2982 O O . PHE A 1 349 ? -29.834 12.699 7.969 1.00 83.44 349 PHE A O 1
ATOM 2989 N N . GLU A 1 350 ? -29.409 12.516 10.147 1.00 78.06 350 GLU A N 1
ATOM 2990 C CA . GLU A 1 350 ? -28.298 13.477 10.163 1.00 78.06 350 GLU A CA 1
ATOM 2991 C C . GLU A 1 350 ? -26.988 12.884 9.603 1.00 78.06 350 GLU A C 1
ATOM 2993 O O . GLU A 1 350 ? -25.956 12.868 10.272 1.00 78.06 350 GLU A O 1
ATOM 2998 N N . ILE A 1 351 ? -26.995 12.359 8.377 1.00 80.38 351 ILE A N 1
ATOM 2999 C CA . ILE A 1 351 ? -25.807 11.765 7.745 1.00 80.38 351 ILE A CA 1
ATOM 3000 C C . ILE A 1 351 ? -25.111 12.810 6.871 1.00 80.38 351 ILE A C 1
ATOM 3002 O O . ILE A 1 351 ? -25.666 13.283 5.888 1.00 80.38 351 ILE A O 1
ATOM 3006 N N . GLY A 1 352 ? -23.868 13.169 7.209 1.00 75.38 352 GLY A N 1
ATOM 3007 C CA . GLY A 1 352 ? -23.099 14.159 6.440 1.00 75.38 352 GLY A CA 1
ATOM 3008 C C . GLY A 1 352 ? -23.656 15.591 6.483 1.00 75.38 352 GLY A C 1
ATOM 3009 O O . GLY A 1 352 ? -23.196 16.438 5.724 1.00 75.38 352 GLY A O 1
ATOM 3010 N N . THR A 1 353 ? -24.611 15.877 7.370 1.00 67.56 353 THR A N 1
ATOM 3011 C CA . THR A 1 353 ? -25.294 17.176 7.485 1.00 67.56 353 THR A CA 1
ATOM 3012 C C . THR A 1 353 ? -24.456 18.251 8.184 1.00 67.56 353 THR A C 1
ATOM 3014 O O . THR A 1 353 ? -24.684 19.444 7.991 1.00 67.56 353 THR A O 1
ATOM 3017 N N . LYS A 1 354 ? -23.445 17.874 8.981 1.00 56.56 354 LYS A N 1
ATOM 3018 C CA . LYS A 1 354 ? -22.522 18.838 9.597 1.00 56.56 354 LYS A CA 1
ATOM 3019 C C . LYS A 1 354 ? -21.422 19.226 8.612 1.00 56.56 354 LYS A C 1
ATOM 3021 O O . LYS A 1 354 ? -20.418 18.521 8.487 1.00 56.56 354 LYS A O 1
ATOM 3026 N N . SER A 1 355 ? -21.549 20.420 8.029 1.00 53.62 355 SER A N 1
ATOM 3027 C CA . SER A 1 355 ? -20.408 21.132 7.444 1.00 53.62 355 SER A CA 1
ATOM 3028 C C . SER A 1 355 ? -19.263 21.198 8.466 1.00 53.62 355 SER A C 1
ATOM 3030 O O . SER A 1 355 ? -19.490 21.298 9.680 1.00 53.62 355 SER A O 1
ATOM 3032 N N . LYS A 1 356 ? -18.009 21.099 8.003 1.00 44.91 356 LYS A N 1
ATOM 3033 C CA . LYS A 1 356 ? -16.846 21.303 8.877 1.00 44.91 356 LYS A CA 1
ATOM 3034 C C . LYS A 1 356 ? -17.031 22.655 9.557 1.00 44.91 356 LYS A C 1
ATOM 3036 O O . LYS A 1 356 ? -16.925 23.669 8.878 1.00 44.91 356 LYS A O 1
ATOM 3041 N N . LYS A 1 357 ? -17.224 22.676 10.885 1.00 46.41 357 LYS A N 1
ATOM 3042 C CA . LYS A 1 357 ? -17.015 23.903 11.665 1.00 46.41 357 LYS A CA 1
ATOM 3043 C C . LYS A 1 357 ? -15.698 24.498 11.186 1.00 46.41 357 LYS A C 1
ATOM 3045 O O . LYS A 1 357 ? -14.676 23.794 11.198 1.00 46.41 357 LYS A O 1
ATOM 3050 N N . GLU A 1 358 ? -15.735 25.741 10.717 1.00 40.91 358 GLU A N 1
ATOM 3051 C CA . GLU A 1 358 ? -14.523 26.472 10.391 1.00 40.91 358 GLU A CA 1
ATOM 3052 C C . GLU A 1 358 ? -13.549 26.295 11.552 1.00 40.91 358 GLU A C 1
ATOM 3054 O O . GLU A 1 358 ? -13.916 26.378 12.728 1.00 40.91 358 GLU A O 1
ATOM 3059 N N . LYS A 1 359 ? -12.294 25.972 11.243 1.00 45.53 359 LYS A N 1
ATOM 3060 C CA . LYS A 1 359 ? -11.249 25.800 12.256 1.00 45.53 359 LYS A CA 1
ATOM 3061 C C . LYS A 1 359 ? -10.827 27.157 12.837 1.00 45.53 359 LYS A C 1
ATOM 3063 O O . LYS A 1 359 ? -9.636 27.445 12.912 1.00 45.53 359 LYS A O 1
ATOM 3068 N N . GLY A 1 360 ? -11.768 27.976 13.294 1.00 43.81 360 GLY A N 1
ATOM 3069 C CA . GLY A 1 360 ? -11.507 29.093 14.190 1.00 43.81 360 GLY A CA 1
ATOM 3070 C C . GLY A 1 360 ? -11.203 28.553 15.586 1.00 43.81 360 GLY A C 1
ATOM 3071 O O . GLY A 1 360 ? -12.038 28.637 16.478 1.00 43.81 360 GLY A O 1
ATOM 3072 N N . GLY A 1 361 ? -10.033 27.928 15.775 1.00 49.41 361 GLY A N 1
ATOM 3073 C CA . GLY A 1 361 ? -9.656 27.271 17.034 1.00 49.41 361 GLY A CA 1
ATOM 3074 C C . GLY A 1 361 ? -9.925 28.163 18.248 1.00 49.41 361 GLY A C 1
ATOM 3075 O O . GLY A 1 361 ? -9.494 29.307 18.269 1.00 49.41 361 GLY A O 1
ATOM 3076 N N . HIS A 1 362 ? -10.671 27.691 19.242 1.00 56.91 362 HIS A N 1
ATOM 3077 C CA . HIS A 1 362 ? -10.928 28.441 20.474 1.00 56.91 362 HIS A CA 1
ATOM 3078 C C . HIS A 1 362 ? -9.603 28.756 21.198 1.00 56.91 362 HIS A C 1
ATOM 3080 O O . HIS A 1 362 ? -8.661 27.960 21.155 1.00 56.91 362 HIS A O 1
ATOM 3086 N N . ILE A 1 363 ? -9.506 29.921 21.848 1.00 69.75 363 ILE A N 1
ATOM 3087 C CA . ILE A 1 363 ? -8.360 30.223 22.716 1.00 69.75 363 ILE A CA 1
ATOM 3088 C C . ILE A 1 363 ? -8.550 29.390 23.982 1.00 69.75 363 ILE A C 1
ATOM 3090 O O . ILE A 1 363 ? -9.540 29.531 24.687 1.00 69.75 363 ILE A O 1
ATOM 3094 N N . THR A 1 364 ? -7.638 28.461 24.246 1.00 74.00 364 THR A N 1
ATOM 3095 C CA . THR A 1 364 ? -7.743 27.569 25.411 1.00 74.00 364 THR A CA 1
ATOM 3096 C C . THR A 1 364 ? -7.492 28.331 26.715 1.00 74.00 364 THR A C 1
ATOM 3098 O O . THR A 1 364 ? -6.603 29.180 26.738 1.00 74.00 364 THR A O 1
ATOM 3101 N N . GLN A 1 365 ? -8.114 27.933 27.831 1.00 70.06 365 GLN A N 1
ATOM 3102 C CA . GLN A 1 365 ? -7.816 28.480 29.169 1.00 70.06 365 GLN A CA 1
ATOM 3103 C C . GLN A 1 365 ? -6.315 28.421 29.521 1.00 70.06 365 GLN A C 1
ATOM 3105 O O . GLN A 1 365 ? -5.742 29.346 30.094 1.00 70.06 365 GLN A O 1
ATOM 3110 N N . ASN A 1 366 ? -5.632 27.356 29.093 1.00 74.19 366 ASN A N 1
ATOM 3111 C CA . ASN A 1 366 ? -4.187 27.196 29.265 1.00 74.19 366 ASN A CA 1
ATOM 3112 C C . ASN A 1 366 ? -3.366 28.306 28.572 1.00 74.19 366 ASN A C 1
ATOM 3114 O O . ASN A 1 366 ? -2.252 28.620 28.988 1.00 74.19 366 ASN A O 1
ATOM 3118 N N . TRP A 1 367 ? -3.898 28.915 27.512 1.00 86.81 367 TRP A N 1
ATOM 3119 C CA . TRP A 1 367 ? -3.254 30.040 26.841 1.00 86.81 367 TRP A CA 1
ATOM 3120 C C . TRP A 1 367 ? -3.215 31.269 27.763 1.00 86.81 367 TRP A C 1
ATOM 3122 O O . TRP A 1 367 ? -2.132 31.808 27.989 1.00 86.81 367 TRP A O 1
ATOM 3132 N N . TYR A 1 368 ? -4.343 31.628 28.390 1.00 83.88 368 TYR A N 1
ATOM 3133 C CA . TYR A 1 368 ? -4.406 32.727 29.364 1.00 83.88 368 TYR A CA 1
ATOM 3134 C C . TYR A 1 368 ? -3.581 32.441 30.623 1.00 83.88 368 TYR A C 1
ATOM 3136 O O . TYR A 1 368 ? -2.881 33.323 31.112 1.00 83.88 368 TYR A O 1
ATOM 3144 N N . ASN A 1 369 ? -3.562 31.195 31.107 1.00 82.69 369 ASN A N 1
ATOM 3145 C CA . ASN A 1 369 ? -2.735 30.819 32.259 1.00 82.69 369 ASN A CA 1
ATOM 3146 C C . ASN A 1 369 ? -1.236 31.062 32.001 1.00 82.69 369 ASN A C 1
ATOM 3148 O O . ASN A 1 369 ? -0.517 31.515 32.892 1.00 82.69 369 ASN A O 1
ATOM 3152 N N . ASN A 1 370 ? -0.750 30.786 30.786 1.00 84.94 370 ASN A N 1
ATOM 3153 C CA . ASN A 1 370 ? 0.640 31.063 30.410 1.00 84.94 370 ASN A CA 1
ATOM 3154 C C . ASN A 1 370 ? 0.893 32.561 30.171 1.00 84.94 370 ASN A C 1
ATOM 3156 O O . ASN A 1 370 ? 1.948 33.062 30.556 1.00 84.94 370 ASN A O 1
ATOM 3160 N N . LEU A 1 371 ? -0.079 33.297 29.624 1.00 89.75 371 LEU A N 1
ATOM 3161 C CA . LEU A 1 371 ? -0.005 34.756 29.511 1.00 89.75 371 LEU A CA 1
ATOM 3162 C C . LEU A 1 371 ? 0.114 35.429 30.890 1.00 89.75 371 LEU A C 1
ATOM 3164 O O . LEU A 1 371 ? 0.964 36.294 31.082 1.00 89.75 371 LEU A O 1
ATOM 3168 N N . ASN A 1 372 ? -0.679 34.995 31.871 1.00 88.00 372 ASN A N 1
ATOM 3169 C CA . ASN A 1 372 ? -0.629 35.521 33.237 1.00 88.00 372 ASN A CA 1
ATOM 3170 C C . ASN A 1 372 ? 0.710 35.225 33.924 1.00 88.00 372 ASN A C 1
ATOM 3172 O O . ASN A 1 372 ? 1.192 36.041 34.704 1.00 88.00 372 ASN A O 1
ATOM 3176 N N . LYS A 1 373 ? 1.349 34.090 33.610 1.00 88.69 373 LYS A N 1
ATOM 3177 C CA . LYS A 1 373 ? 2.716 33.802 34.070 1.00 88.69 373 LYS A CA 1
ATOM 3178 C C . LYS A 1 373 ? 3.738 34.753 33.449 1.00 88.69 373 LYS A C 1
ATOM 3180 O O . LYS A 1 373 ? 4.602 35.231 34.170 1.00 88.69 373 LYS A O 1
ATOM 3185 N N . LEU A 1 374 ? 3.618 35.072 32.156 1.00 87.75 374 LEU A N 1
ATOM 3186 C CA . LEU A 1 374 ? 4.481 36.070 31.509 1.00 87.75 374 LEU A CA 1
ATOM 3187 C C . LEU A 1 374 ? 4.292 37.473 32.097 1.00 87.75 374 LEU A C 1
ATOM 3189 O O . LEU A 1 374 ? 5.284 38.158 32.309 1.00 87.75 374 LEU A O 1
ATOM 3193 N N . LYS A 1 375 ? 3.050 37.876 32.407 1.00 89.19 375 LYS A N 1
ATOM 3194 C CA . LYS A 1 375 ? 2.724 39.175 33.034 1.00 89.19 375 LYS A CA 1
ATOM 3195 C C . LYS A 1 375 ? 3.461 39.413 34.356 1.00 89.19 375 LYS A C 1
ATOM 3197 O O . LYS A 1 375 ? 3.743 40.555 34.688 1.00 89.19 375 LYS A O 1
ATOM 3202 N N . LYS A 1 376 ? 3.776 38.349 35.101 1.00 88.50 376 LYS A N 1
ATOM 3203 C CA . LYS A 1 376 ? 4.478 38.426 36.393 1.00 88.50 376 LYS A CA 1
ATOM 3204 C C . LYS A 1 376 ? 6.001 38.564 36.264 1.00 88.50 376 LYS A C 1
ATOM 3206 O O . LYS A 1 376 ? 6.666 38.780 37.272 1.00 88.50 376 LYS A O 1
ATOM 3211 N N . LEU A 1 377 ? 6.568 38.408 35.066 1.00 87.56 377 LEU A N 1
ATOM 3212 C CA . LEU A 1 377 ? 8.015 38.487 34.858 1.00 87.56 377 LEU A CA 1
ATOM 3213 C C . LEU A 1 377 ? 8.465 39.932 34.633 1.00 87.56 377 LEU A C 1
ATOM 3215 O O . LEU A 1 377 ? 7.855 40.656 33.852 1.00 87.56 377 LEU A O 1
ATOM 3219 N N . LYS A 1 378 ? 9.609 40.310 35.222 1.00 80.81 378 LYS A N 1
ATOM 3220 C CA . LYS A 1 378 ? 10.272 41.597 34.936 1.00 80.81 378 LYS A CA 1
ATOM 3221 C C . LYS A 1 378 ? 10.660 41.737 33.456 1.00 80.81 378 LYS A C 1
ATOM 3223 O O . LYS A 1 378 ? 10.630 42.837 32.921 1.00 80.81 378 LYS A O 1
ATOM 3228 N N . ASN A 1 379 ? 11.004 40.627 32.790 1.00 82.94 379 ASN A N 1
ATOM 3229 C CA . ASN A 1 379 ? 11.261 40.578 31.349 1.00 82.94 379 ASN A CA 1
ATOM 3230 C C . ASN A 1 379 ? 10.407 39.484 30.671 1.00 82.94 379 ASN A C 1
ATOM 3232 O O . ASN A 1 379 ? 10.802 38.314 30.654 1.00 82.94 379 ASN A O 1
ATOM 3236 N N . PRO A 1 380 ? 9.241 39.840 30.104 1.00 82.12 380 PRO A N 1
ATOM 3237 C CA . PRO A 1 380 ? 8.339 38.880 29.472 1.00 82.12 380 PRO A CA 1
ATOM 3238 C C . PRO A 1 380 ? 8.816 38.388 28.091 1.00 82.12 380 PRO A C 1
ATOM 3240 O O . PRO A 1 380 ? 8.295 37.388 27.590 1.00 82.12 380 PRO A O 1
ATOM 3243 N N . ASP A 1 381 ? 9.807 39.029 27.453 1.00 82.19 381 ASP A N 1
ATOM 3244 C CA . ASP A 1 381 ? 10.303 38.632 26.126 1.00 82.19 381 ASP A CA 1
ATOM 3245 C C . ASP A 1 381 ? 11.349 37.503 26.201 1.00 82.19 381 ASP A C 1
ATOM 3247 O O . ASP A 1 381 ? 12.529 37.663 25.878 1.00 82.19 381 ASP A O 1
ATOM 3251 N N . LEU A 1 382 ? 10.909 36.317 26.627 1.00 81.19 382 LEU A N 1
ATOM 3252 C CA . LEU A 1 382 ? 11.788 35.159 26.797 1.00 81.19 382 LEU A CA 1
ATOM 3253 C C . LEU A 1 382 ? 12.368 34.656 25.456 1.00 81.19 382 LEU A C 1
ATOM 3255 O O . LEU A 1 382 ? 11.650 34.434 24.467 1.00 81.19 382 LEU A O 1
ATOM 3259 N N . LYS A 1 383 ? 13.687 34.405 25.438 1.00 74.88 383 LYS A N 1
ATOM 3260 C CA . LYS A 1 383 ? 14.375 33.653 24.370 1.00 74.88 383 LYS A CA 1
ATOM 3261 C C . LYS A 1 383 ? 14.051 32.162 24.489 1.00 74.88 383 LYS A C 1
ATOM 3263 O O . LYS A 1 383 ? 13.838 31.668 25.588 1.00 74.88 383 LYS A O 1
ATOM 3268 N N . LYS A 1 384 ? 14.048 31.436 23.363 1.00 67.44 384 LYS A N 1
ATOM 3269 C CA . LYS A 1 384 ? 13.710 29.997 23.312 1.00 67.44 384 LYS A CA 1
ATOM 3270 C C . LYS A 1 384 ? 14.563 29.155 24.273 1.00 67.44 384 LYS A C 1
ATOM 3272 O O . LYS A 1 384 ? 14.031 28.227 24.871 1.00 67.44 384 LYS A O 1
ATOM 3277 N N . ASP A 1 385 ? 15.835 29.514 24.414 1.00 70.06 385 ASP A N 1
ATOM 3278 C CA . ASP A 1 385 ? 16.840 28.757 25.169 1.00 70.06 385 ASP A CA 1
ATOM 3279 C C . ASP A 1 385 ? 17.026 29.305 26.599 1.00 70.06 385 ASP A C 1
ATOM 3281 O O . ASP A 1 385 ? 18.068 29.128 27.218 1.00 70.06 385 ASP A O 1
ATOM 3285 N N . ASN A 1 386 ? 16.024 30.018 27.125 1.00 78.81 386 ASN A N 1
ATOM 3286 C CA . ASN A 1 386 ? 16.038 30.509 28.499 1.00 78.81 386 ASN A CA 1
ATOM 3287 C C . ASN A 1 386 ? 15.977 29.327 29.491 1.00 78.81 386 ASN A C 1
ATOM 3289 O O . ASN A 1 386 ? 15.054 28.511 29.435 1.00 78.81 386 ASN A O 1
ATOM 3293 N N . LEU A 1 387 ? 16.970 29.264 30.384 1.00 78.94 387 LEU A N 1
ATOM 3294 C CA . LEU A 1 387 ? 17.150 28.185 31.362 1.00 78.94 387 LEU A CA 1
ATOM 3295 C C . LEU A 1 387 ? 16.251 28.333 32.601 1.00 78.94 387 LEU A C 1
ATOM 3297 O O . LEU A 1 387 ? 15.928 27.334 33.234 1.00 78.94 387 LEU A O 1
ATOM 3301 N N . GLU A 1 388 ? 15.813 29.552 32.917 1.00 83.94 388 GLU A N 1
ATOM 3302 C CA . GLU A 1 388 ? 15.035 29.876 34.120 1.00 83.94 388 GLU A CA 1
ATOM 3303 C C . GLU A 1 388 ? 13.549 29.491 33.970 1.00 83.94 388 GLU A C 1
ATOM 3305 O O . GLU A 1 388 ? 12.942 28.919 34.872 1.00 83.94 388 GLU A O 1
ATOM 3310 N N . TYR A 1 389 ? 12.965 29.708 32.783 1.00 84.81 389 TYR A N 1
ATOM 3311 C CA . TYR A 1 389 ? 11.563 29.392 32.473 1.00 84.81 389 TYR A CA 1
ATOM 3312 C C . TYR A 1 389 ? 11.415 28.601 31.159 1.00 84.81 389 TYR A C 1
ATOM 3314 O O . TYR A 1 389 ? 10.721 29.043 30.234 1.00 84.81 389 TYR A O 1
ATOM 3322 N N . PRO A 1 390 ? 11.987 27.388 31.044 1.00 78.56 390 PRO A N 1
ATOM 3323 C CA . PRO A 1 390 ? 12.118 26.669 29.771 1.00 78.56 390 PRO A CA 1
ATOM 3324 C C . PRO A 1 390 ? 10.769 26.322 29.121 1.00 78.56 390 PRO A C 1
ATOM 3326 O O . PRO A 1 390 ? 10.598 26.410 27.900 1.00 78.56 390 PRO A O 1
ATOM 3329 N N . LYS A 1 391 ? 9.758 25.966 29.927 1.00 76.19 391 LYS A N 1
ATOM 3330 C CA . LYS A 1 391 ? 8.403 25.656 29.433 1.00 76.19 391 LYS A CA 1
ATOM 3331 C C . LYS A 1 391 ? 7.700 26.904 28.885 1.00 76.19 391 LYS A C 1
ATOM 3333 O O . LYS A 1 391 ? 7.086 26.839 27.818 1.00 76.19 391 LYS A O 1
ATOM 3338 N N . LEU A 1 392 ? 7.822 28.033 29.584 1.00 83.44 392 LEU A N 1
ATOM 3339 C CA . LEU A 1 392 ? 7.188 29.299 29.211 1.00 83.44 392 LEU A CA 1
ATOM 3340 C C . LEU A 1 392 ? 7.883 29.939 28.000 1.00 83.44 392 LEU A C 1
ATOM 3342 O O . LEU A 1 392 ? 7.214 30.406 27.082 1.00 83.44 392 LEU A O 1
ATOM 3346 N N . ALA A 1 393 ? 9.212 29.840 27.933 1.00 75.12 393 ALA A N 1
ATOM 3347 C CA . ALA A 1 393 ? 10.025 30.232 26.787 1.00 75.12 393 ALA A CA 1
ATOM 3348 C C . ALA A 1 393 ? 9.673 29.442 25.516 1.00 75.12 393 ALA A C 1
ATOM 3350 O O . ALA A 1 393 ? 9.469 30.022 24.446 1.00 75.12 393 ALA A O 1
ATOM 3351 N N . LYS A 1 394 ? 9.529 28.114 25.623 1.00 70.19 394 LYS A N 1
ATOM 3352 C CA . LYS A 1 394 ? 9.097 27.253 24.509 1.00 70.19 394 LYS A CA 1
ATOM 3353 C C . LYS A 1 394 ? 7.664 27.560 24.076 1.00 70.19 394 LYS A C 1
ATOM 3355 O O . LYS A 1 394 ? 7.379 27.594 22.877 1.00 70.19 394 LYS A O 1
ATOM 3360 N N . TRP A 1 395 ? 6.768 27.809 25.030 1.00 86.94 395 TRP A N 1
ATOM 3361 C CA . TRP A 1 395 ? 5.400 28.238 24.748 1.00 86.94 395 TRP A CA 1
ATOM 3362 C C . TRP A 1 395 ? 5.374 29.581 24.004 1.00 86.94 395 TRP A C 1
ATOM 3364 O O . TRP A 1 395 ? 4.767 29.656 22.936 1.00 86.94 395 TRP A O 1
ATOM 3374 N N . LEU A 1 396 ? 6.107 30.595 24.479 1.00 81.88 396 LEU A N 1
ATOM 3375 C CA . LEU A 1 396 ? 6.205 31.911 23.839 1.00 81.88 396 LEU A CA 1
ATOM 3376 C C . LEU A 1 396 ? 6.842 31.823 22.443 1.00 81.88 396 LEU A C 1
ATOM 3378 O O . LEU A 1 396 ? 6.364 32.444 21.493 1.00 81.88 396 LEU A O 1
ATOM 3382 N N . HIS A 1 397 ? 7.879 30.998 22.280 1.00 75.94 397 HIS A N 1
ATOM 3383 C CA . HIS A 1 397 ? 8.469 30.699 20.975 1.00 75.94 397 HIS A CA 1
ATOM 3384 C C . HIS A 1 397 ? 7.432 30.113 20.005 1.00 75.94 397 HIS A C 1
ATOM 3386 O O . HIS A 1 397 ? 7.387 30.501 18.834 1.00 75.94 397 HIS A O 1
ATOM 3392 N N . ASN A 1 398 ? 6.575 29.209 20.487 1.00 71.50 398 ASN A N 1
ATOM 3393 C CA . ASN A 1 398 ? 5.489 28.649 19.694 1.00 71.50 398 ASN A CA 1
ATOM 3394 C C . ASN A 1 398 ? 4.418 29.697 19.358 1.00 71.50 398 ASN A C 1
ATOM 3396 O O . ASN A 1 398 ? 3.957 29.683 18.223 1.00 71.50 398 ASN A O 1
ATOM 3400 N N . GLN A 1 399 ? 4.089 30.637 20.255 1.00 80.69 399 GLN A N 1
ATOM 3401 C CA . GLN A 1 399 ? 3.172 31.750 19.947 1.00 80.69 399 GLN A CA 1
ATOM 3402 C C . GLN A 1 399 ? 3.740 32.683 18.866 1.00 80.69 399 GLN A C 1
ATOM 3404 O O . GLN A 1 399 ? 3.081 32.987 17.874 1.00 80.69 399 GLN A O 1
ATOM 3409 N N . LYS A 1 400 ? 5.020 33.061 18.978 1.00 77.31 400 LYS A N 1
ATOM 3410 C CA . LYS A 1 400 ? 5.728 33.811 17.925 1.00 77.31 400 LYS A CA 1
ATOM 3411 C C . LYS A 1 400 ? 5.730 33.041 16.601 1.00 77.31 400 LYS A C 1
ATOM 3413 O O . LYS A 1 400 ? 5.628 33.626 15.527 1.00 77.31 400 LYS A O 1
ATOM 3418 N N . ARG A 1 401 ? 5.839 31.710 16.654 1.00 65.12 401 ARG A N 1
ATOM 3419 C CA . ARG A 1 401 ? 5.786 30.835 15.477 1.00 65.12 401 ARG A CA 1
ATOM 3420 C C . ARG A 1 401 ? 4.379 30.738 14.873 1.00 65.12 401 ARG A C 1
ATOM 3422 O O . ARG A 1 401 ? 4.277 30.774 13.652 1.00 65.12 401 ARG A O 1
ATOM 3429 N N . THR A 1 402 ? 3.317 30.618 15.667 1.00 65.62 402 THR A N 1
ATOM 3430 C CA . THR A 1 402 ? 1.927 30.573 15.177 1.00 65.62 402 THR A CA 1
ATOM 3431 C C . THR A 1 402 ? 1.488 31.918 14.606 1.00 65.62 402 THR A C 1
ATOM 3433 O O . THR A 1 402 ? 0.838 31.929 13.559 1.00 65.62 402 THR A O 1
ATOM 3436 N N . PHE A 1 403 ? 1.932 33.031 15.203 1.00 71.56 403 PHE A N 1
ATOM 3437 C CA . PHE A 1 403 ? 1.799 34.376 14.637 1.00 71.56 403 PHE A CA 1
ATOM 3438 C C . PHE A 1 403 ? 2.416 34.454 13.236 1.00 71.56 403 PHE A C 1
ATOM 3440 O O . PHE A 1 403 ? 1.740 34.831 12.284 1.00 71.56 403 PHE A O 1
ATOM 3447 N N . ARG A 1 404 ? 3.655 33.963 13.066 1.00 61.59 404 ARG A N 1
ATOM 3448 C CA . ARG A 1 404 ? 4.318 33.898 11.747 1.00 61.59 404 ARG A CA 1
ATOM 3449 C C . ARG A 1 404 ? 3.563 33.068 10.701 1.00 61.59 404 ARG A C 1
ATOM 3451 O O . ARG A 1 404 ? 3.765 33.293 9.515 1.00 61.59 404 ARG A O 1
ATOM 3458 N N . TYR A 1 405 ? 2.725 32.114 11.109 1.00 53.97 405 TYR A N 1
ATOM 3459 C CA . TYR A 1 405 ? 1.903 31.309 10.195 1.00 53.97 405 TYR A CA 1
ATOM 3460 C C . TYR A 1 405 ? 0.504 31.897 9.938 1.00 53.97 405 TYR A C 1
ATOM 3462 O O . TYR A 1 405 ? -0.301 31.261 9.247 1.00 53.97 405 TYR A O 1
ATOM 3470 N N . GLY A 1 406 ? 0.190 33.070 10.501 1.00 64.38 406 GLY A N 1
ATOM 3471 C CA . GLY A 1 406 ? -1.135 33.686 10.407 1.00 64.38 406 GLY A CA 1
ATOM 3472 C C . GLY A 1 406 ? -2.216 32.773 10.978 1.00 64.38 406 GLY A C 1
ATOM 3473 O O . GLY A 1 406 ? -3.207 32.499 10.309 1.00 64.38 406 GLY A O 1
ATOM 3474 N N . ARG A 1 407 ? -1.936 32.160 12.136 1.00 65.56 407 ARG A N 1
ATOM 3475 C CA . ARG A 1 407 ? -2.860 31.269 12.863 1.00 65.56 407 ARG A CA 1
ATOM 3476 C C . ARG A 1 407 ? -3.111 31.725 14.302 1.00 65.56 407 ARG A C 1
ATOM 3478 O O . ARG A 1 407 ? -3.828 31.044 15.026 1.00 65.56 407 ARG A O 1
ATOM 3485 N N . LEU A 1 408 ? -2.459 32.805 14.733 1.00 76.31 408 LEU A N 1
ATOM 3486 C CA . LEU A 1 408 ? -2.673 33.408 16.044 1.00 76.31 408 LEU A CA 1
ATOM 3487 C C . LEU A 1 408 ? -3.818 34.420 15.916 1.00 76.31 408 LEU A C 1
ATOM 3489 O O . LEU A 1 408 ? -3.804 35.204 14.970 1.00 76.31 408 LEU A O 1
ATOM 3493 N N . LYS A 1 409 ? -4.801 34.375 16.818 1.00 80.81 409 LYS A N 1
ATOM 3494 C CA .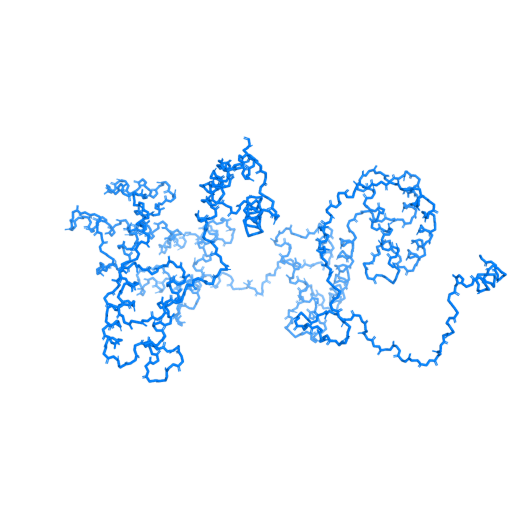 LYS A 1 409 ? -5.965 35.272 16.767 1.00 80.81 409 LYS A CA 1
ATOM 3495 C C . LYS A 1 409 ? -5.596 36.707 17.129 1.00 80.81 409 LYS A C 1
ATOM 3497 O O . LYS A 1 409 ? -4.648 36.923 17.879 1.00 80.81 409 LYS A O 1
ATOM 3502 N N . GLU A 1 410 ? -6.388 37.668 16.666 1.00 78.62 410 GLU A N 1
ATOM 3503 C CA . GLU A 1 410 ? -6.198 39.096 16.959 1.00 78.62 410 GLU A CA 1
ATOM 3504 C C . GLU A 1 410 ? -6.174 39.396 18.458 1.00 78.62 410 GLU A C 1
ATOM 3506 O O . GLU A 1 410 ? -5.265 40.070 18.930 1.00 78.62 410 GLU A O 1
ATOM 3511 N N . GLU A 1 411 ? -7.079 38.798 19.233 1.00 82.50 411 GLU A N 1
ATOM 3512 C CA . GLU A 1 411 ? -7.091 38.934 20.694 1.00 82.50 411 GLU A CA 1
ATOM 3513 C C . GLU A 1 411 ? -5.762 38.480 21.332 1.00 82.50 411 GLU A C 1
ATOM 3515 O O . GLU A 1 411 ? -5.175 39.179 22.158 1.00 82.50 411 GLU A O 1
ATOM 3520 N N . GLN A 1 412 ? -5.219 37.345 20.878 1.00 84.56 412 GLN A N 1
ATOM 3521 C CA . GLN A 1 412 ? -3.933 36.824 21.350 1.00 84.56 412 GLN A CA 1
ATOM 3522 C C . GLN A 1 412 ? -2.765 37.729 20.939 1.00 84.56 412 GLN A C 1
ATOM 3524 O O . GLN A 1 412 ? -1.801 37.884 21.688 1.00 84.56 412 GLN A O 1
ATOM 3529 N N . ILE A 1 413 ? -2.834 38.317 19.742 1.00 85.19 413 ILE A N 1
ATOM 3530 C CA . ILE A 1 413 ? -1.844 39.272 19.234 1.00 85.19 413 ILE A CA 1
ATOM 3531 C C . ILE A 1 413 ? -1.850 40.536 20.093 1.00 85.19 413 ILE A C 1
ATOM 3533 O O . ILE A 1 413 ? -0.781 40.996 20.492 1.00 85.19 413 ILE A O 1
ATOM 3537 N N . ASN A 1 414 ? -3.033 41.065 20.403 1.00 86.69 414 ASN A N 1
ATOM 3538 C CA . ASN A 1 414 ? -3.205 42.271 21.206 1.00 86.69 414 ASN A CA 1
ATOM 3539 C C . ASN A 1 414 ? -2.652 42.077 22.622 1.00 86.69 414 ASN A C 1
ATOM 3541 O O . ASN A 1 414 ? -1.863 42.898 23.085 1.00 86.69 414 ASN A O 1
ATOM 3545 N N . GLU A 1 415 ? -2.962 40.956 23.276 1.00 90.06 415 GLU A N 1
ATOM 3546 C CA . GLU A 1 415 ? -2.423 40.649 24.606 1.00 90.06 415 GLU A CA 1
ATOM 3547 C C . GLU A 1 415 ? -0.895 40.474 24.614 1.00 90.06 415 GLU A C 1
ATOM 3549 O O . GLU A 1 415 ? -0.230 40.935 25.539 1.00 90.06 415 GLU A O 1
ATOM 3554 N N . LEU A 1 416 ? -0.299 39.861 23.583 1.00 86.88 416 LEU A N 1
ATOM 3555 C CA . LEU A 1 416 ? 1.164 39.751 23.492 1.00 86.88 416 LEU A CA 1
ATOM 3556 C C . LEU A 1 416 ? 1.830 41.106 23.201 1.00 86.88 416 LEU A C 1
ATOM 3558 O O . LEU A 1 416 ? 2.898 41.386 23.747 1.00 86.88 416 LEU A O 1
ATOM 3562 N N . LYS A 1 417 ? 1.204 41.963 22.383 1.00 85.38 417 LYS A N 1
ATOM 3563 C CA . LYS A 1 417 ? 1.682 43.331 22.119 1.00 85.38 417 LYS A CA 1
ATOM 3564 C C . LYS A 1 417 ? 1.648 44.203 23.376 1.00 85.38 417 LYS A C 1
ATOM 3566 O O . LYS A 1 417 ? 2.607 44.935 23.600 1.00 85.38 417 LYS A O 1
ATOM 3571 N N . LYS A 1 418 ? 0.617 44.079 24.226 1.00 89.81 418 LYS A N 1
ATOM 3572 C CA . LYS A 1 418 ? 0.536 44.781 25.526 1.00 89.81 418 LYS A CA 1
ATOM 3573 C C . LYS A 1 418 ? 1.729 44.481 26.440 1.00 89.81 418 LYS A C 1
ATOM 3575 O O . LYS A 1 418 ? 2.133 45.337 27.212 1.00 89.81 418 LYS A O 1
ATOM 3580 N N . L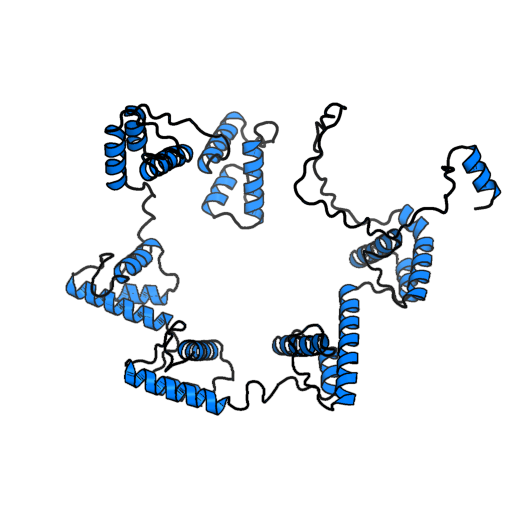EU A 1 419 ? 2.323 43.290 26.330 1.00 86.06 419 LEU A N 1
ATOM 3581 C CA . LEU A 1 419 ? 3.522 42.896 27.085 1.00 86.06 419 LEU A CA 1
ATOM 3582 C C . LEU A 1 419 ? 4.839 43.326 26.425 1.00 86.06 419 LEU A C 1
ATOM 3584 O O . LEU A 1 419 ? 5.900 42.831 26.797 1.00 86.06 419 LEU A O 1
ATOM 3588 N N . ASN A 1 420 ? 4.782 44.196 25.414 1.00 82.44 420 ASN A N 1
ATOM 3589 C CA . ASN A 1 420 ? 5.929 44.647 24.627 1.00 82.44 420 ASN A CA 1
ATOM 3590 C C . ASN A 1 420 ? 6.732 43.493 23.979 1.00 82.44 420 ASN A C 1
ATOM 3592 O O . ASN A 1 420 ? 7.927 43.605 23.697 1.00 82.44 420 ASN A O 1
ATOM 3596 N N . ILE A 1 421 ? 6.080 42.349 23.733 1.00 82.25 421 ILE A N 1
ATOM 3597 C CA . ILE A 1 421 ? 6.713 41.183 23.112 1.00 82.25 421 ILE A CA 1
ATOM 3598 C C . ILE A 1 421 ? 6.884 41.457 21.621 1.00 82.25 421 ILE A C 1
ATOM 3600 O O . ILE A 1 421 ? 5.916 41.656 20.881 1.00 82.25 421 ILE A O 1
ATOM 3604 N N . LYS A 1 422 ? 8.127 41.376 21.140 1.00 76.69 422 LYS A N 1
ATOM 3605 C CA . LYS A 1 422 ? 8.448 41.612 19.728 1.00 76.69 422 LYS A CA 1
ATOM 3606 C C . LYS A 1 422 ? 7.925 40.476 18.840 1.00 76.69 422 LYS A C 1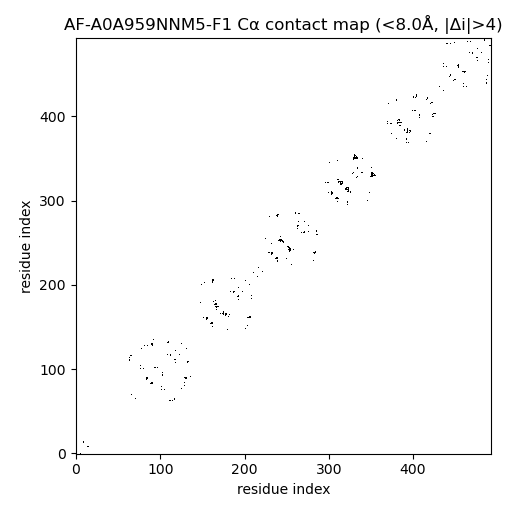
ATOM 3608 O O . LYS A 1 422 ? 8.593 39.458 18.621 1.00 76.69 422 LYS A O 1
ATOM 3613 N N . LEU A 1 423 ? 6.736 40.669 18.274 1.00 73.62 423 LEU A N 1
ATOM 3614 C CA . LEU A 1 423 ? 6.156 39.825 17.228 1.00 73.62 423 LEU A CA 1
ATOM 3615 C C . LEU A 1 423 ? 6.713 40.233 15.854 1.00 73.62 423 LEU A C 1
ATOM 3617 O O . LEU A 1 423 ? 6.079 40.959 15.095 1.00 73.62 423 LEU A O 1
ATOM 3621 N N . ARG A 1 424 ? 7.937 39.789 15.536 1.00 60.78 424 ARG A N 1
ATOM 3622 C CA . ARG A 1 424 ? 8.584 40.097 14.246 1.00 60.78 424 ARG A CA 1
ATOM 3623 C C . ARG A 1 424 ? 7.727 39.615 13.067 1.00 60.78 424 ARG A C 1
ATOM 3625 O O . ARG A 1 424 ? 7.310 38.452 13.041 1.00 60.78 424 ARG A O 1
ATOM 3632 N N . ALA A 1 425 ? 7.517 40.496 12.090 1.00 53.75 425 ALA A N 1
ATOM 3633 C CA . ALA A 1 425 ? 6.774 40.207 10.870 1.00 53.75 425 ALA A CA 1
ATOM 3634 C C . ALA A 1 425 ? 7.462 39.154 9.971 1.00 53.75 425 ALA A C 1
ATOM 3636 O O . ALA A 1 425 ? 8.652 38.859 10.084 1.00 53.75 425 ALA A O 1
ATOM 3637 N N . ARG A 1 426 ? 6.622 38.571 9.110 1.00 44.97 426 ARG A N 1
ATOM 3638 C CA . ARG A 1 426 ? 6.789 37.492 8.119 1.00 44.97 426 ARG A CA 1
ATOM 3639 C C . ARG A 1 426 ? 8.229 37.255 7.601 1.00 44.97 426 ARG A C 1
ATOM 3641 O O . ARG A 1 426 ? 8.847 38.124 7.000 1.00 44.97 426 ARG A O 1
ATOM 3648 N N . SER A 1 427 ? 8.704 36.006 7.683 1.00 42.50 427 SER A N 1
ATOM 3649 C CA . SER A 1 427 ? 9.673 35.487 6.702 1.00 42.50 427 SER A CA 1
ATOM 3650 C C . SER A 1 427 ? 8.894 35.191 5.416 1.00 42.50 427 SER A C 1
ATOM 3652 O O . SER A 1 427 ? 8.028 34.314 5.416 1.00 42.50 427 SER A O 1
ATOM 3654 N N . LYS A 1 428 ? 9.157 35.958 4.350 1.00 45.75 428 LYS A N 1
ATOM 3655 C CA . LYS A 1 428 ? 8.612 35.806 2.986 1.00 45.75 428 LYS A CA 1
ATOM 3656 C C . LYS A 1 428 ? 9.004 34.454 2.359 1.00 45.75 428 LYS A C 1
ATOM 3658 O O . LYS A 1 428 ? 9.867 34.408 1.490 1.00 45.75 428 LYS A O 1
ATOM 3663 N N . LYS A 1 429 ? 8.465 33.327 2.834 1.00 47.84 429 LYS A N 1
ATOM 3664 C CA . LYS A 1 429 ? 8.810 32.012 2.255 1.00 47.84 429 LYS A CA 1
ATOM 3665 C C . LYS A 1 429 ? 7.654 31.063 1.962 1.00 47.84 429 LYS A C 1
ATOM 3667 O O . LYS A 1 429 ? 7.929 29.927 1.591 1.00 47.84 429 LYS A O 1
ATOM 3672 N N . ARG A 1 430 ? 6.393 31.489 2.094 1.00 48.59 430 ARG A N 1
ATOM 3673 C CA . ARG A 1 430 ? 5.239 30.812 1.467 1.00 48.59 430 ARG A CA 1
ATOM 3674 C C . ARG A 1 430 ? 3.959 31.624 1.672 1.00 48.59 430 ARG A C 1
ATOM 3676 O O . ARG A 1 430 ? 3.444 31.638 2.790 1.00 48.59 430 ARG A O 1
ATOM 3683 N N . LYS A 1 431 ? 3.453 32.258 0.610 1.00 57.53 431 LYS A N 1
ATOM 3684 C CA . LYS A 1 431 ? 2.071 32.765 0.552 1.00 57.53 431 LYS A CA 1
ATOM 3685 C C . LYS A 1 431 ? 1.072 31.585 0.600 1.00 57.53 431 LYS A C 1
ATOM 3687 O O . LYS A 1 431 ? 1.412 30.470 0.177 1.00 57.53 431 LYS A O 1
ATOM 3692 N N . LYS A 1 432 ? -0.106 31.773 1.206 1.00 63.59 432 LYS A N 1
ATOM 3693 C CA . LYS A 1 432 ? -1.194 30.764 1.254 1.00 63.59 432 LYS A CA 1
ATOM 3694 C C . LYS A 1 432 ? -1.953 30.735 -0.086 1.00 63.59 432 LYS A C 1
ATOM 3696 O O . LYS A 1 432 ? -1.767 31.619 -0.902 1.00 63.59 432 LYS A O 1
ATOM 3701 N N . TRP A 1 433 ? -2.763 29.696 -0.329 1.00 73.56 433 TRP A N 1
ATOM 3702 C CA . TRP A 1 433 ? -3.517 29.525 -1.587 1.00 73.56 433 TRP A CA 1
ATOM 3703 C C . TRP A 1 433 ? -4.362 30.759 -1.930 1.00 73.56 433 TRP A C 1
ATOM 3705 O O . TRP A 1 433 ? -4.223 31.268 -3.031 1.00 73.56 433 TRP A O 1
ATOM 3715 N N . ASP A 1 434 ? -5.137 31.267 -0.972 1.00 70.94 434 ASP A N 1
ATOM 3716 C CA . ASP A 1 434 ? -6.046 32.402 -1.186 1.00 70.94 434 ASP A CA 1
ATOM 3717 C C . ASP A 1 434 ? -5.284 33.698 -1.510 1.00 70.94 434 ASP A C 1
ATOM 3719 O O . ASP A 1 434 ? -5.668 34.424 -2.412 1.00 70.94 434 ASP A O 1
ATOM 3723 N N . GLU A 1 435 ? -4.119 33.912 -0.885 1.00 63.72 435 GLU A N 1
ATOM 3724 C CA . GLU A 1 435 ? -3.250 35.061 -1.191 1.00 63.72 435 GLU A CA 1
ATOM 3725 C C . GLU A 1 435 ? -2.682 34.998 -2.623 1.00 63.72 435 GLU A C 1
ATOM 3727 O O . GLU A 1 435 ? -2.388 36.030 -3.205 1.00 63.72 435 GLU A O 1
ATOM 3732 N N . TYR A 1 436 ? -2.473 33.810 -3.208 1.00 75.00 436 TYR A N 1
ATOM 3733 C CA . TYR A 1 436 ? -2.075 33.723 -4.621 1.00 75.00 436 TYR A CA 1
ATOM 3734 C C . TYR A 1 436 ? -3.246 33.984 -5.559 1.00 75.00 436 TYR A C 1
ATOM 3736 O O . TYR A 1 436 ? -3.031 34.559 -6.617 1.00 75.00 436 TYR A O 1
ATOM 3744 N N . ILE A 1 437 ? -4.449 33.549 -5.187 1.00 80.69 437 ILE A N 1
ATOM 3745 C CA . ILE A 1 437 ? -5.660 33.786 -5.972 1.00 80.69 437 ILE A CA 1
ATOM 3746 C C . ILE A 1 437 ? -5.946 35.283 -6.043 1.00 80.69 437 ILE A C 1
ATOM 3748 O O . ILE A 1 437 ? -6.028 35.801 -7.146 1.00 80.69 437 ILE A O 1
ATOM 3752 N N . GLU A 1 438 ? -5.941 35.975 -4.906 1.00 68.19 438 GLU A N 1
ATOM 3753 C CA . GLU A 1 438 ? -6.158 37.423 -4.832 1.00 68.19 438 GLU A CA 1
ATOM 3754 C C . GLU A 1 438 ? -5.137 38.201 -5.678 1.00 68.19 438 GLU A C 1
ATOM 3756 O O . GLU A 1 438 ? -5.503 39.077 -6.452 1.00 68.19 438 GLU A O 1
ATOM 3761 N N . ILE A 1 439 ? -3.847 37.841 -5.622 1.00 63.34 439 ILE A N 1
ATOM 3762 C CA . ILE A 1 439 ? -2.841 38.531 -6.448 1.00 63.34 439 ILE A CA 1
ATOM 3763 C C . ILE A 1 439 ? -3.027 38.222 -7.941 1.00 63.34 439 ILE A C 1
ATOM 3765 O O . ILE A 1 439 ? -2.736 39.065 -8.786 1.00 63.34 439 ILE A O 1
ATOM 3769 N N . ILE A 1 440 ? -3.496 37.023 -8.290 1.00 75.62 440 ILE A N 1
ATOM 3770 C CA . ILE A 1 440 ? -3.793 36.693 -9.685 1.00 75.62 440 ILE A CA 1
ATOM 3771 C C . ILE A 1 440 ? -5.049 37.430 -10.156 1.00 75.62 440 ILE A C 1
ATOM 3773 O O . ILE A 1 440 ? -5.050 37.914 -11.278 1.00 75.62 440 ILE A O 1
ATOM 3777 N N . GLU A 1 441 ? -6.079 37.561 -9.324 1.00 73.56 441 GLU A N 1
ATOM 3778 C CA . GLU A 1 441 ? -7.281 38.351 -9.617 1.00 73.56 441 GLU A CA 1
ATOM 3779 C C . GLU A 1 441 ? -6.919 39.820 -9.857 1.00 73.56 441 GLU A C 1
ATOM 3781 O O . GLU A 1 441 ? -7.226 40.342 -10.924 1.00 73.56 441 GLU A O 1
ATOM 3786 N N . LEU A 1 442 ? -6.131 40.429 -8.967 1.00 59.16 442 LEU A N 1
ATOM 3787 C CA . LEU A 1 442 ? -5.610 41.789 -9.153 1.00 59.16 442 LEU A CA 1
ATOM 3788 C C . LEU A 1 442 ? -4.779 41.923 -10.440 1.00 59.16 442 LEU A C 1
ATOM 3790 O O . LEU A 1 442 ? -4.915 42.889 -11.186 1.00 59.16 442 LEU A O 1
ATOM 3794 N N . PHE A 1 443 ? -3.950 40.924 -10.756 1.00 67.56 443 PHE A N 1
ATOM 3795 C CA . PHE A 1 443 ? -3.215 40.899 -12.021 1.00 67.56 443 PHE A CA 1
ATOM 3796 C C . PHE A 1 443 ? -4.150 40.831 -13.239 1.00 67.56 443 PHE A C 1
ATOM 3798 O O . PHE A 1 443 ? -3.870 41.445 -14.267 1.00 67.56 443 PHE A O 1
ATOM 3805 N N . ARG A 1 444 ? -5.258 40.088 -13.152 1.00 72.75 444 ARG A N 1
ATOM 3806 C CA . ARG A 1 444 ? -6.262 40.000 -14.222 1.00 72.75 444 ARG A CA 1
ATOM 3807 C C . ARG A 1 444 ? -7.052 41.294 -14.377 1.00 72.75 444 ARG A C 1
ATOM 3809 O O . ARG A 1 444 ? -7.356 41.653 -15.508 1.00 72.75 444 ARG A O 1
ATOM 3816 N N . GLU A 1 445 ? -7.339 41.994 -13.287 1.00 62.34 445 GLU A N 1
ATOM 3817 C CA . GLU A 1 445 ? -7.973 43.314 -13.327 1.00 62.34 445 GLU A CA 1
ATOM 3818 C C . GLU A 1 445 ? -7.080 44.344 -14.031 1.00 62.34 445 GLU A C 1
ATOM 3820 O O . GLU A 1 445 ? -7.554 45.099 -14.875 1.00 62.34 445 GLU A O 1
ATOM 3825 N N . GLU A 1 446 ? -5.777 44.335 -13.741 1.00 52.41 446 GLU A N 1
ATOM 3826 C CA . GLU A 1 446 ? -4.832 45.324 -14.275 1.00 52.41 446 GLU A CA 1
ATOM 3827 C C . GLU A 1 446 ? -4.343 44.994 -15.702 1.00 52.41 446 GLU A C 1
ATOM 3829 O O . GLU A 1 446 ? -4.128 45.891 -16.518 1.00 52.41 446 GLU A O 1
ATOM 3834 N N . TYR A 1 447 ? -4.183 43.709 -16.038 1.00 67.25 447 TYR A N 1
ATOM 3835 C CA . TYR A 1 447 ? -3.538 43.265 -17.285 1.00 67.25 447 TYR A CA 1
ATOM 3836 C C . TYR A 1 447 ? -4.407 42.357 -18.170 1.00 67.25 447 TYR A C 1
ATOM 3838 O O . TYR A 1 447 ? -3.947 41.904 -19.227 1.00 67.25 447 TYR A O 1
ATOM 3846 N N . GLY A 1 448 ? -5.652 42.081 -17.777 1.00 75.06 448 GLY A N 1
ATOM 3847 C CA . GLY A 1 448 ? -6.593 41.253 -18.530 1.00 75.06 448 GLY A CA 1
ATOM 3848 C C . GLY A 1 448 ? -6.116 39.807 -18.709 1.00 75.06 448 GLY A C 1
ATOM 3849 O O . GLY A 1 448 ? -5.639 39.144 -17.784 1.00 75.06 448 GLY A O 1
ATOM 3850 N N . THR A 1 449 ? -6.217 39.283 -19.934 1.00 73.50 449 THR A N 1
ATOM 3851 C CA . THR A 1 449 ? -5.872 37.887 -20.269 1.00 73.50 449 THR A CA 1
ATOM 3852 C C . THR A 1 449 ? -4.373 37.632 -20.465 1.00 73.50 449 THR A C 1
ATOM 3854 O O . THR A 1 449 ? -3.986 36.494 -20.741 1.00 73.50 449 THR A O 1
ATOM 3857 N N . LYS A 1 450 ? -3.502 38.637 -20.274 1.00 74.25 450 LYS A N 1
ATOM 3858 C CA . LYS A 1 450 ? -2.041 38.490 -20.429 1.00 74.25 450 LYS A CA 1
ATOM 3859 C C . LYS A 1 450 ? -1.483 37.346 -19.579 1.00 74.25 450 LYS A C 1
ATOM 3861 O O . LYS A 1 450 ? -1.938 37.105 -18.468 1.00 74.25 450 LYS A O 1
ATOM 3866 N N . GLU A 1 451 ? -0.502 36.601 -20.081 1.00 77.25 451 GLU A N 1
ATOM 3867 C CA . GLU A 1 451 ? 0.059 35.486 -19.311 1.00 77.25 451 GLU A CA 1
ATOM 3868 C C . GLU A 1 451 ? 0.947 35.994 -18.162 1.00 77.25 451 GLU A C 1
ATOM 3870 O O . GLU A 1 451 ? 1.758 36.903 -18.338 1.00 77.25 451 GLU A O 1
ATOM 3875 N N . ILE A 1 452 ? 0.823 35.379 -16.982 1.00 77.06 452 ILE A N 1
ATOM 3876 C CA . ILE A 1 452 ? 1.733 35.633 -15.861 1.00 77.06 452 ILE A CA 1
ATOM 3877 C C . ILE A 1 452 ? 3.081 35.001 -16.202 1.00 77.06 452 ILE A C 1
ATOM 3879 O O . ILE A 1 452 ? 3.212 33.776 -16.185 1.00 77.06 452 ILE A O 1
ATOM 3883 N N . THR A 1 453 ? 4.089 35.823 -16.485 1.00 77.19 453 THR A N 1
ATOM 3884 C CA . THR A 1 453 ? 5.458 35.375 -16.774 1.00 77.19 453 THR A CA 1
ATOM 3885 C C . THR A 1 453 ? 6.358 35.489 -15.540 1.00 77.19 453 THR A C 1
ATOM 3887 O O . THR A 1 453 ? 6.033 36.155 -14.556 1.00 77.19 453 THR A O 1
ATOM 3890 N N . SER A 1 454 ? 7.529 34.844 -15.572 1.00 66.44 454 SER A N 1
ATOM 3891 C CA . SER A 1 454 ? 8.518 34.970 -14.489 1.00 66.44 454 SER A CA 1
ATOM 3892 C C . SER A 1 454 ? 9.129 36.364 -14.363 1.00 66.44 454 SER A C 1
ATOM 3894 O O . SER A 1 454 ? 9.705 36.663 -13.319 1.00 66.44 454 SER A O 1
ATOM 3896 N N . GLU A 1 455 ? 9.062 37.157 -15.434 1.00 63.84 455 GLU A N 1
ATOM 3897 C CA . GLU A 1 455 ? 9.528 38.547 -15.473 1.00 63.84 455 GLU A CA 1
ATOM 3898 C C . GLU A 1 455 ? 8.581 39.468 -14.704 1.00 63.84 455 GLU A C 1
ATOM 3900 O O . GLU A 1 455 ? 9.043 40.420 -14.086 1.00 63.84 455 GLU A O 1
ATOM 3905 N N . PHE A 1 456 ? 7.286 39.132 -14.675 1.00 58.88 456 PHE A N 1
ATOM 3906 C CA . PHE A 1 456 ? 6.275 39.867 -13.923 1.00 58.88 456 PHE A CA 1
ATOM 3907 C C . PHE A 1 456 ? 6.370 39.599 -12.412 1.00 58.88 456 PHE A C 1
ATOM 3909 O O . PHE A 1 456 ? 6.674 40.489 -11.624 1.00 58.88 456 PHE A O 1
ATOM 3916 N N . ASP A 1 457 ? 6.163 38.347 -11.994 1.00 63.62 457 ASP A N 1
ATOM 3917 C CA . ASP A 1 457 ? 6.381 37.928 -10.608 1.00 63.62 457 ASP A CA 1
ATOM 3918 C C . ASP A 1 457 ? 6.827 36.465 -10.578 1.00 63.62 457 ASP A C 1
ATOM 3920 O O . ASP A 1 457 ? 6.078 35.522 -10.854 1.00 63.62 457 ASP A O 1
ATOM 3924 N N . LYS A 1 458 ? 8.088 36.267 -10.196 1.00 69.44 458 LYS A N 1
ATOM 3925 C CA . LYS A 1 458 ? 8.728 34.952 -10.140 1.00 69.44 458 LYS A CA 1
ATOM 3926 C C . LYS A 1 458 ? 8.072 34.002 -9.136 1.00 69.44 458 LYS A C 1
ATOM 3928 O O . LYS A 1 458 ? 8.076 32.793 -9.361 1.00 69.44 458 LYS A O 1
ATOM 3933 N N . GLU A 1 459 ? 7.551 34.505 -8.020 1.00 63.28 459 GLU A N 1
ATOM 3934 C CA . GLU A 1 459 ? 6.915 33.686 -6.987 1.00 63.28 459 GLU A CA 1
ATOM 3935 C C . GLU A 1 459 ? 5.543 33.185 -7.466 1.00 63.28 459 GLU A C 1
ATOM 3937 O O . GLU A 1 459 ? 5.255 31.990 -7.351 1.00 63.28 459 GLU A O 1
ATOM 3942 N N . ILE A 1 460 ? 4.742 34.062 -8.080 1.00 74.94 460 ILE A N 1
ATOM 3943 C CA . ILE A 1 460 ? 3.427 33.717 -8.649 1.00 74.94 460 ILE A CA 1
ATOM 3944 C C . ILE A 1 460 ? 3.591 32.791 -9.850 1.00 74.94 460 ILE A C 1
ATOM 3946 O O . ILE A 1 460 ? 2.929 31.757 -9.916 1.00 74.94 460 ILE A O 1
ATOM 3950 N N . TYR A 1 461 ? 4.536 33.082 -10.743 1.00 80.38 461 TYR A N 1
ATOM 3951 C CA . TYR A 1 461 ? 4.842 32.238 -11.895 1.00 80.38 461 TYR A CA 1
ATOM 3952 C C . TYR A 1 461 ? 5.212 30.802 -11.493 1.00 80.38 461 TYR A C 1
ATOM 3954 O O . TYR A 1 461 ? 4.718 29.826 -12.068 1.00 80.38 461 TYR A O 1
ATOM 3962 N N . ILE A 1 462 ? 6.070 30.640 -10.479 1.00 75.94 462 ILE A N 1
ATOM 3963 C CA . ILE A 1 462 ? 6.445 29.315 -9.967 1.00 75.94 462 ILE A CA 1
ATOM 3964 C C . ILE A 1 462 ? 5.227 28.612 -9.360 1.00 75.94 462 ILE A C 1
ATOM 3966 O O . ILE A 1 462 ? 5.032 27.413 -9.575 1.00 75.94 462 ILE A O 1
ATOM 3970 N N . TRP A 1 463 ? 4.398 29.340 -8.614 1.00 85.81 463 TRP A N 1
ATOM 3971 C CA . TRP A 1 463 ? 3.212 28.778 -7.983 1.00 85.81 463 TRP A CA 1
ATOM 3972 C C . TRP A 1 463 ? 2.147 28.341 -8.999 1.00 85.81 463 TRP A C 1
ATOM 3974 O O . TRP A 1 463 ? 1.652 27.216 -8.897 1.00 85.81 463 TRP A O 1
ATOM 3984 N N . VAL A 1 464 ? 1.860 29.165 -10.010 1.00 86.38 464 VAL A N 1
ATOM 3985 C CA . VAL A 1 464 ? 0.948 28.867 -11.127 1.00 86.38 464 VAL A CA 1
ATOM 3986 C C . VAL A 1 464 ? 1.396 27.605 -11.864 1.00 86.38 464 VAL A C 1
ATOM 3988 O O . VAL A 1 464 ? 0.611 26.673 -12.056 1.00 86.38 464 VAL A O 1
ATOM 3991 N N . ASN A 1 465 ? 2.686 27.504 -12.194 1.00 86.88 465 ASN A N 1
ATOM 3992 C CA . ASN A 1 465 ? 3.234 26.325 -12.863 1.00 86.88 465 ASN A CA 1
ATOM 3993 C C . ASN A 1 465 ? 3.186 25.065 -11.992 1.00 86.88 465 ASN A C 1
ATOM 3995 O O . ASN A 1 465 ? 2.930 23.969 -12.500 1.00 86.88 465 ASN A O 1
ATOM 3999 N N . GLN A 1 466 ? 3.367 25.207 -10.677 1.00 85.31 466 GLN A N 1
ATOM 4000 C CA . GLN A 1 466 ? 3.175 24.102 -9.744 1.00 85.31 466 GLN A CA 1
ATOM 4001 C C . GLN A 1 466 ? 1.714 23.630 -9.727 1.00 85.31 466 GLN A C 1
ATOM 4003 O O . GLN A 1 466 ? 1.478 22.422 -9.691 1.00 85.31 466 GLN A O 1
ATOM 4008 N N . GLN A 1 467 ? 0.734 24.539 -9.793 1.00 90.62 467 GLN A N 1
ATOM 4009 C CA . GLN A 1 467 ? -0.676 24.147 -9.875 1.00 90.62 467 GLN A CA 1
ATOM 4010 C C . GLN A 1 467 ? -1.009 23.475 -11.213 1.00 90.62 467 GLN A C 1
ATOM 4012 O O . GLN A 1 467 ? -1.627 22.412 -11.204 1.00 90.62 467 GLN A O 1
ATOM 4017 N N . ARG A 1 468 ? -0.505 23.991 -12.344 1.00 89.00 468 ARG A N 1
ATOM 4018 C CA . ARG A 1 468 ? -0.616 23.330 -13.662 1.00 89.00 468 ARG A CA 1
ATOM 4019 C C . ARG A 1 468 ? -0.032 21.908 -13.637 1.00 89.00 468 ARG A C 1
ATOM 4021 O O . ARG A 1 468 ? -0.616 20.980 -14.192 1.00 89.00 468 ARG A O 1
ATOM 4028 N N . ALA A 1 469 ? 1.107 21.698 -12.971 1.00 85.31 469 ALA A N 1
ATOM 4029 C CA . ALA A 1 469 ? 1.702 20.368 -12.807 1.00 85.31 469 ALA A CA 1
ATOM 4030 C C . ALA A 1 469 ? 0.850 19.443 -11.917 1.00 85.31 469 ALA A C 1
ATOM 4032 O O . ALA A 1 469 ? 0.639 18.281 -12.263 1.00 85.31 469 ALA A O 1
ATOM 4033 N N . ASN A 1 470 ? 0.320 19.963 -10.806 1.00 84.00 470 ASN A N 1
ATOM 4034 C CA . ASN A 1 470 ? -0.561 19.210 -9.911 1.00 84.00 470 ASN A CA 1
ATOM 4035 C C . ASN A 1 470 ? -1.886 18.823 -10.594 1.00 84.00 470 ASN A C 1
ATOM 4037 O O . ASN A 1 470 ? -2.406 17.740 -10.328 1.00 84.00 470 ASN A O 1
ATOM 4041 N N . TYR A 1 471 ? -2.410 19.671 -11.486 1.00 87.56 471 TYR A N 1
ATOM 4042 C CA . TYR A 1 471 ? -3.588 19.376 -12.304 1.00 87.56 471 TYR A CA 1
ATOM 4043 C C . TYR A 1 471 ? -3.342 18.196 -13.250 1.00 87.56 471 TYR A C 1
ATOM 4045 O O . TYR A 1 471 ? -4.079 17.214 -13.207 1.00 87.56 471 TYR A O 1
ATOM 4053 N N . ARG A 1 472 ? -2.238 18.223 -14.014 1.00 87.88 472 ARG A N 1
ATOM 4054 C CA . ARG A 1 472 ? -1.844 17.116 -14.913 1.00 87.88 472 ARG A CA 1
ATOM 4055 C C . ARG A 1 472 ? -1.637 15.797 -14.166 1.00 87.88 472 ARG A C 1
ATOM 4057 O O . ARG A 1 472 ? -1.922 14.731 -14.698 1.00 87.88 472 ARG A O 1
ATOM 4064 N N . ALA A 1 473 ? -1.163 15.870 -12.923 1.00 86.12 473 ALA A N 1
ATOM 4065 C CA . ALA A 1 473 ? -0.987 14.715 -12.047 1.00 86.12 473 ALA A CA 1
ATOM 4066 C C . ALA A 1 473 ? -2.283 14.249 -11.349 1.00 86.12 473 ALA A C 1
ATOM 4068 O O . ALA A 1 473 ? -2.217 13.349 -10.514 1.00 86.12 473 ALA A O 1
ATOM 4069 N N . LYS A 1 474 ? -3.443 14.860 -11.644 1.00 88.06 474 LYS A N 1
ATOM 4070 C CA . LYS A 1 474 ? -4.745 14.595 -10.998 1.00 88.06 474 LYS A CA 1
ATOM 4071 C C . LYS A 1 474 ? -4.690 14.687 -9.463 1.00 88.06 474 LYS A C 1
ATOM 4073 O O . LYS A 1 474 ? -5.369 13.952 -8.753 1.00 88.06 474 LYS A O 1
ATOM 4078 N N . ALA A 1 475 ? -3.861 15.599 -8.946 1.00 80.19 475 ALA A N 1
ATOM 4079 C CA . ALA A 1 475 ? -3.595 15.772 -7.515 1.00 80.19 475 ALA A CA 1
ATOM 4080 C C . ALA A 1 475 ? -4.331 16.976 -6.888 1.00 80.19 475 ALA A C 1
ATOM 4082 O O . ALA A 1 475 ? -4.190 17.229 -5.687 1.00 80.19 475 ALA A O 1
ATOM 4083 N N . LEU A 1 476 ? -5.093 17.741 -7.682 1.00 83.56 476 LEU A N 1
ATOM 4084 C CA . LEU A 1 476 ? -5.910 18.867 -7.216 1.00 83.56 476 LEU A CA 1
ATOM 4085 C C . LEU A 1 476 ? -7.348 18.434 -6.908 1.00 83.56 476 LEU A C 1
ATOM 4087 O O . LEU A 1 476 ? -7.885 17.520 -7.522 1.00 83.56 476 LEU A O 1
ATOM 4091 N N . LYS A 1 477 ? -7.972 19.120 -5.947 1.00 84.81 477 LYS A N 1
ATOM 4092 C CA . LYS A 1 477 ? -9.406 18.980 -5.651 1.00 84.81 477 LYS A CA 1
ATOM 4093 C C . LYS A 1 477 ? -10.242 19.724 -6.693 1.00 84.81 477 LYS A C 1
ATOM 4095 O O . LYS A 1 477 ? -9.781 20.750 -7.181 1.00 84.81 477 LYS A O 1
ATOM 4100 N N . THR A 1 478 ? -11.468 19.266 -6.928 1.00 84.50 478 THR A N 1
ATOM 4101 C CA . THR A 1 478 ? -12.440 19.846 -7.877 1.00 84.50 478 THR A CA 1
ATOM 4102 C C . THR A 1 478 ? -12.618 21.358 -7.705 1.00 84.50 478 THR A C 1
ATOM 4104 O O . THR A 1 478 ? -12.309 22.097 -8.629 1.00 84.50 478 THR A O 1
ATOM 4107 N N . GLU A 1 479 ? -12.913 21.825 -6.488 1.00 81.12 479 GLU A N 1
ATOM 4108 C CA . GLU A 1 479 ? -13.077 23.258 -6.152 1.00 81.12 479 GLU A CA 1
ATOM 4109 C C . GLU A 1 479 ? -11.870 24.124 -6.574 1.00 81.12 479 GLU A C 1
ATOM 4111 O O . GLU A 1 479 ? -11.993 25.274 -6.984 1.00 81.12 479 GLU A O 1
ATOM 4116 N N . LYS A 1 480 ? -10.655 23.568 -6.479 1.00 86.81 480 LYS A N 1
ATOM 4117 C CA . LYS A 1 480 ? -9.423 24.274 -6.859 1.00 86.81 480 LYS A CA 1
ATOM 4118 C C . LYS A 1 480 ? -9.189 24.273 -8.360 1.00 86.81 480 LYS A C 1
ATOM 4120 O O . LYS A 1 480 ? -8.535 25.177 -8.860 1.00 86.81 480 LYS A O 1
ATOM 4125 N N . VAL A 1 481 ? -9.653 23.240 -9.054 1.00 87.25 481 VAL A N 1
ATOM 4126 C CA . VAL A 1 481 ? -9.590 23.167 -10.514 1.00 87.25 481 VAL A CA 1
ATOM 4127 C C . VAL A 1 481 ? -10.542 24.192 -11.115 1.00 87.25 481 VAL A C 1
ATOM 4129 O O . VAL A 1 481 ? -10.120 24.938 -11.989 1.00 87.25 481 VAL A O 1
ATOM 4132 N N . GLU A 1 482 ? -11.770 24.278 -10.603 1.00 87.56 482 GLU A N 1
ATOM 4133 C CA . GLU A 1 482 ? -12.777 25.257 -11.034 1.00 87.56 482 GLU A CA 1
ATOM 4134 C C . GLU A 1 482 ? -12.255 26.689 -10.901 1.00 87.56 482 GLU A C 1
ATOM 4136 O O . GLU A 1 482 ? -12.207 27.409 -11.894 1.00 87.56 482 GLU A O 1
ATOM 4141 N N . LYS A 1 483 ? -11.718 27.064 -9.730 1.00 87.50 483 LYS A N 1
ATOM 4142 C CA . LYS A 1 483 ? -11.162 28.413 -9.532 1.00 87.50 483 LYS A CA 1
ATOM 4143 C C . LYS A 1 483 ? -9.956 28.712 -10.434 1.00 87.50 483 LYS A C 1
ATOM 4145 O O . LYS A 1 483 ? -9.766 29.839 -10.869 1.00 87.50 483 LYS A O 1
ATOM 4150 N N . LEU A 1 484 ? -9.120 27.717 -10.751 1.00 88.75 484 LEU A N 1
ATOM 4151 C CA . LEU A 1 484 ? -8.003 27.911 -11.688 1.00 88.75 484 LEU A CA 1
ATOM 4152 C C . LEU A 1 484 ? -8.459 28.004 -13.156 1.00 88.75 484 LEU A C 1
ATOM 4154 O O . LEU A 1 484 ? -7.772 28.658 -13.944 1.00 88.75 484 LEU A O 1
ATOM 4158 N N . LYS A 1 485 ? -9.576 27.361 -13.521 1.00 89.19 485 LYS A N 1
ATOM 4159 C CA . LYS A 1 485 ? -10.222 27.513 -14.835 1.00 89.19 485 LYS A CA 1
ATOM 4160 C C . LYS A 1 485 ? -10.844 28.904 -14.973 1.00 89.19 485 LYS A C 1
ATOM 4162 O O . LYS A 1 485 ? -10.589 29.570 -15.967 1.00 89.19 485 LYS A O 1
ATOM 4167 N N . GLU A 1 486 ? -11.553 29.373 -13.945 1.00 86.19 486 GLU A N 1
ATOM 4168 C CA . GLU A 1 486 ? -12.132 30.727 -13.875 1.00 86.19 486 GLU A CA 1
ATOM 4169 C C . GLU A 1 486 ? -11.074 31.819 -14.108 1.00 86.19 486 GLU A C 1
ATOM 4171 O O . GLU A 1 486 ? -11.279 32.742 -14.887 1.00 86.19 486 GLU A O 1
ATOM 4176 N N . LEU A 1 487 ? -9.887 31.667 -13.513 1.00 83.19 487 LEU A N 1
ATOM 4177 C CA . LEU A 1 487 ? -8.772 32.614 -13.665 1.00 83.19 487 LEU A CA 1
ATOM 4178 C C . LEU A 1 487 ? -7.985 32.467 -14.985 1.00 83.19 487 LEU A C 1
ATOM 4180 O O . LEU A 1 487 ? -6.945 33.119 -15.170 1.00 83.19 487 LEU A O 1
ATOM 4184 N N . GLY A 1 488 ? -8.414 31.570 -15.879 1.00 83.12 488 GLY A N 1
ATOM 4185 C CA . GLY A 1 488 ? -7.745 31.286 -17.152 1.00 83.12 488 GLY A CA 1
ATOM 4186 C C . GLY A 1 488 ? -6.323 30.737 -16.985 1.00 83.12 488 GLY A C 1
ATOM 4187 O O . GLY A 1 488 ? -5.453 30.970 -17.822 1.00 83.12 488 GLY A O 1
ATOM 4188 N N . ILE A 1 489 ? -6.031 30.073 -15.862 1.00 84.69 489 ILE A N 1
ATOM 4189 C CA . ILE A 1 489 ? -4.700 29.515 -15.568 1.00 84.69 489 ILE A CA 1
ATOM 4190 C C . ILE A 1 489 ? -4.550 28.113 -16.169 1.00 84.69 489 ILE A C 1
ATOM 4192 O O . ILE A 1 489 ? -3.443 27.708 -16.548 1.00 84.69 489 ILE A O 1
ATOM 4196 N N . ILE A 1 490 ? -5.652 27.369 -16.216 1.00 84.25 490 ILE A N 1
ATOM 4197 C CA . ILE A 1 490 ? -5.775 26.027 -16.784 1.00 84.25 490 ILE A CA 1
ATOM 4198 C C . ILE A 1 490 ? -6.893 26.083 -17.826 1.00 84.25 490 ILE A C 1
ATOM 4200 O O . ILE A 1 490 ? -7.902 26.738 -17.588 1.00 84.25 490 ILE A O 1
ATOM 4204 N N . GLU A 1 491 ? -6.710 25.404 -18.958 1.00 74.44 491 GLU A N 1
ATOM 4205 C CA . GLU A 1 491 ? -7.713 25.333 -20.026 1.00 74.44 491 GLU A CA 1
ATOM 4206 C C . GLU A 1 491 ? -9.035 24.742 -19.502 1.00 74.44 491 GLU A C 1
ATOM 4208 O O . GLU A 1 491 ? -9.052 23.728 -18.788 1.00 74.44 491 GLU A O 1
ATOM 4213 N N . SER A 1 492 ? -10.146 25.405 -19.830 1.00 58.84 492 SER A N 1
ATOM 4214 C CA . SER A 1 492 ? -11.465 24.781 -19.812 1.00 58.84 492 SER A CA 1
ATOM 4215 C C . SER A 1 492 ? -11.493 23.739 -20.927 1.00 58.84 492 SER A C 1
ATOM 4217 O O . SER A 1 492 ? -11.088 24.046 -22.045 1.00 58.84 492 SER A O 1
ATOM 4219 N N . GLU A 1 493 ? -11.903 22.516 -20.592 1.00 49.97 493 GLU A N 1
ATOM 4220 C CA . GLU A 1 493 ? -12.201 21.492 -21.602 1.00 49.97 493 GLU A CA 1
ATOM 4221 C C . GLU A 1 493 ? -13.366 21.929 -22.486 1.00 49.97 493 GLU A C 1
ATOM 4223 O O . GLU A 1 493 ? -14.275 22.600 -21.936 1.00 49.97 493 GLU A O 1
#

Sequence (493 aa):
MTSEYLNKLVLEDKVSSEEFSKGSDYNSNIHDNSKKRGRNPKITGLGNLEIKEKKPIKKYQSILKITEDYLAKWDYMFKKMELFYKENEHCTVPREYKDRTLYGWYSKQKQLFKAGILPKEHLEKLKTINFYFGDAHVLYWDKKWLDSYSQLLKVYKETGESNVKRYKDNTHPLFYISNWVALERGKYKKGKLKDWQIEKLEKIGFKWEMDGVRSLNNEDDWLDKLALLEQYKIEFGDCNVSQTFKNPKYPKLGKWLNDQRTYYKKKRDFLNEERIGLLEDMGVIWDMDVYNFEQRIKEIQEYKKEFGDFNIPSNYKPNPNLGNYVYRIKTKGIKEDWKKEKLHQIGFFEIGTKSKKEKGGHITQNWYNNLNKLKKLKNPDLKKDNLEYPKLAKWLHNQKRTFRYGRLKEEQINELKKLNIKLRARSKKRKKWDEYIEIIELFREEYGTKEITSEFDKEIYIWVNQQRANYRAKALKTEKVEKLKELGIIESE

Secondary structure (DSSP, 8-state):
--HHHHHHHHHTT-S------S-----S-TT-----TT-PPPP-SS---------------------HHHHHHHHHHHHHHHHHHHHHSS----TT-S-HHHHHHHHHHHHHHHTT-S-HHHHHHHHHTT---S-HHHHHHHHHHHHHHHHHHHHHHHHS-S--PPPS-TTSTTHHHHHHHHHHHHHHTTT-S-HHHHHHHHHTT--SS-TTSS-SSTTHHHHHHHHHHHHHHHHHSSS---TT---TTSTTHHHHHHHHHHHHHTT-TTS-HHHHHHHHHTT--S-HHHHHHHHHHHHHHHHHHHHSSS---TT-SS-TTHHHHHHHHHHH--S-HHHHHHHHHTT---SS--------PPPPHHHHHHHHHHHTSS-----TT-SSSHHHHHHHHHHHHHHHTT-S-HHHHHHHHHTT-------SS---HHHHHHHHHHHHHHHTT----TTT-HHHHHHHHHHHHHHHTT-S-HHHHHHHHHTTSS---